Protein AF-A0A954HSK3-F1 (afdb_monomer_lite)

Sequence (454 aa):
AWTMLQGIAAGNVPTPLAADEATGIIIGEAFAAETVNTDMAKQLLSSAVANLPEDPQQYATSMRLLTALAQEPTLYFLHLSKPAAPAAAAGQPQPGQPGQPGSYSGAGMSSPGYDPTAAGVNEEAMTSTGEDLAAAYSGGQPGAAAAAAPTMGNMSLPTVRLPQAAMLPVAGVLWSSETAGMLTERLKAAKTLEETTESLALAANTPTQPSRKAIQELFSRLFDKGANGLVSSGVLSAAGDPGMLPILKSLPRRRPAKAPAGGGPPEMTPADTWAMATGEYVLALRDRLRKLAEDTSIPNEPEHRLRLHPDAPQPERSIALIGPDDAARELGEATPVATSVYYTRLVVAPEREIQMKDIVDYYEKRTKGFRREDRARGILWYDGVKKNSDGTLETMDVVIQQAGAAGAAGFAGGGESGGGGQPGAFRFQIEILVVVTKDPAGESETAAVERSRN

Secondary structure (DSSP, 8-state):
-HHHHHHHHTT-S--SS-HHHHHHHHHHHHHSSSS--HHHHHHHHHHHHHHTTT-HHHHHHHHHHHHHHHHHHHHHHHH--PPP-------------------------------------------------S--------S----PPP-----PPP-----GGGHHHHHHHHTSHHHHHHHHHHHHH-SSSGGGHHHHHHHTT--SHHHHHHHHHHHHHHGGG-SHHHHHH-HHHH---TTHHHHHHHS---PPPPPPTT-PPPPPPHHHHHHHHHHHHHHHHHHHHHHHTT-TTSPPPS--SSPPPTTPPPPSEEEEEEE--TGGGGGGGGPPPPEEEEEEEEEE--SSHHHHHHHHHHHHHHH--EEEEETTTTEEEEEEEEE-TTSEEEEEEEEEEETT-SS------S---------PPP-EEEEEEEEEEE-TTTHHHHHHHHHTT-

Structure (mmCIF, N/CA/C/O backbone):
data_AF-A0A954HSK3-F1
#
_entry.id   AF-A0A954HSK3-F1
#
loop_
_atom_site.group_PDB
_atom_site.id
_atom_site.type_symbol
_atom_site.label_atom_id
_atom_site.label_alt_id
_atom_site.label_comp_id
_atom_site.label_asym_id
_atom_site.label_entity_id
_atom_site.label_seq_id
_atom_site.pdbx_PDB_ins_code
_atom_site.Cartn_x
_atom_site.Cartn_y
_atom_site.Cartn_z
_atom_site.occupancy
_atom_site.B_iso_or_equiv
_atom_site.auth_seq_id
_atom_site.auth_comp_id
_atom_site.auth_asym_id
_atom_site.auth_atom_id
_atom_site.pdbx_PDB_model_num
ATOM 1 N N . ALA A 1 1 ? -11.847 -7.992 35.054 1.00 48.91 1 ALA A N 1
ATOM 2 C CA . ALA A 1 1 ? -10.904 -8.645 34.123 1.00 48.91 1 ALA A CA 1
ATOM 3 C C . ALA A 1 1 ? -10.505 -7.694 32.998 1.00 48.91 1 ALA A C 1
ATOM 5 O O . ALA A 1 1 ? -9.344 -7.330 32.936 1.00 48.91 1 ALA A O 1
ATOM 6 N N . TRP A 1 2 ? -11.445 -7.201 32.185 1.00 49.31 2 TRP A N 1
ATOM 7 C CA . TRP A 1 2 ? -11.125 -6.326 31.049 1.00 49.31 2 TRP A CA 1
ATOM 8 C C . TRP A 1 2 ? -10.405 -5.016 31.401 1.00 49.31 2 TRP A C 1
ATOM 10 O O . TRP A 1 2 ? -9.309 -4.772 30.920 1.00 49.31 2 TRP A O 1
ATOM 20 N N . THR A 1 3 ? -10.946 -4.226 32.328 1.00 57.75 3 THR A N 1
ATOM 21 C CA . THR A 1 3 ? -10.290 -3.002 32.832 1.00 57.75 3 THR A CA 1
ATOM 22 C C . THR A 1 3 ? -8.900 -3.278 33.413 1.00 57.75 3 THR A C 1
ATOM 24 O O . THR A 1 3 ? -8.025 -2.423 33.369 1.00 57.75 3 THR A O 1
ATOM 27 N N . MET A 1 4 ? -8.681 -4.489 33.937 1.00 61.38 4 MET A N 1
ATOM 28 C CA . MET A 1 4 ? -7.376 -4.918 34.433 1.00 61.38 4 MET A CA 1
ATOM 29 C C . MET A 1 4 ? -6.425 -5.217 33.273 1.00 61.38 4 MET A C 1
ATOM 31 O O . MET A 1 4 ? -5.302 -4.750 33.312 1.00 61.38 4 MET A O 1
ATOM 35 N N . LEU A 1 5 ? -6.875 -5.908 32.222 1.00 59.84 5 LEU A N 1
ATOM 36 C CA . LEU A 1 5 ? -6.098 -6.142 30.999 1.00 59.84 5 LEU A CA 1
ATOM 37 C C . LEU A 1 5 ? -5.762 -4.835 30.267 1.00 59.84 5 LEU A C 1
ATOM 39 O O . LEU A 1 5 ? -4.615 -4.635 29.890 1.00 59.84 5 LEU A O 1
ATOM 43 N N . GLN A 1 6 ? -6.715 -3.907 30.150 1.00 60.88 6 GLN A N 1
ATOM 44 C CA . GLN A 1 6 ? -6.458 -2.557 29.637 1.00 60.88 6 GLN A CA 1
ATOM 45 C C . GLN A 1 6 ? -5.477 -1.798 30.527 1.00 60.88 6 GLN A C 1
ATOM 47 O O . GLN A 1 6 ? -4.558 -1.167 30.025 1.00 60.88 6 GLN A O 1
ATOM 52 N N . GLY A 1 7 ? -5.638 -1.890 31.848 1.00 65.00 7 GLY A N 1
ATOM 53 C CA . GLY A 1 7 ? -4.696 -1.313 32.794 1.00 65.00 7 GLY A CA 1
ATOM 54 C C . GLY A 1 7 ? -3.297 -1.918 32.670 1.00 65.00 7 GLY A C 1
ATOM 55 O O . GLY A 1 7 ? -2.324 -1.188 32.769 1.00 65.00 7 GLY A O 1
ATOM 56 N N . ILE A 1 8 ? -3.179 -3.217 32.392 1.00 64.50 8 ILE A N 1
ATOM 57 C CA . ILE A 1 8 ? -1.903 -3.900 32.152 1.00 64.50 8 ILE A CA 1
ATOM 58 C C . ILE A 1 8 ? -1.285 -3.434 30.822 1.00 64.50 8 ILE A C 1
ATOM 60 O O . ILE A 1 8 ? -0.123 -3.042 30.808 1.00 64.50 8 ILE A O 1
ATOM 64 N N . ALA A 1 9 ? -2.049 -3.428 29.723 1.00 59.00 9 ALA A N 1
ATOM 65 C CA . ALA A 1 9 ? -1.585 -2.980 28.404 1.00 59.00 9 ALA A CA 1
ATOM 66 C C . ALA A 1 9 ? -1.167 -1.499 28.410 1.00 59.00 9 ALA A C 1
ATOM 68 O O . ALA A 1 9 ? -0.182 -1.115 27.790 1.00 59.00 9 ALA A O 1
ATOM 69 N N . ALA A 1 10 ? -1.882 -0.679 29.179 1.00 61.66 10 ALA A N 1
ATOM 70 C CA . ALA A 1 10 ? -1.557 0.718 29.426 1.00 61.66 10 ALA A CA 1
ATOM 71 C C . ALA A 1 10 ? -0.405 0.900 30.442 1.00 61.66 10 ALA A C 1
ATOM 73 O O . ALA A 1 10 ? -0.005 2.024 30.720 1.00 61.66 10 ALA A O 1
ATOM 74 N N . GLY A 1 11 ? 0.126 -0.161 31.058 1.00 63.81 11 GLY A N 1
ATOM 75 C CA . GLY A 1 11 ? 1.157 -0.054 32.102 1.00 63.81 11 GLY A CA 1
ATOM 76 C C . GLY A 1 11 ? 0.675 0.567 33.425 1.00 63.81 11 GLY A C 1
ATOM 77 O O . GLY A 1 11 ? 1.475 0.834 34.317 1.00 63.81 11 GLY A O 1
ATOM 78 N N . ASN A 1 12 ? -0.633 0.772 33.581 1.00 69.25 12 ASN A N 1
ATOM 79 C CA . ASN A 1 12 ? -1.284 1.304 34.780 1.00 69.25 12 ASN A CA 1
ATOM 80 C C . ASN A 1 12 ? -1.502 0.243 35.875 1.00 69.25 12 ASN A C 1
ATOM 82 O O . ASN A 1 12 ? -1.791 0.586 37.021 1.00 69.25 12 ASN A O 1
ATOM 86 N N . VAL A 1 13 ? -1.408 -1.047 35.538 1.00 73.06 13 VAL A N 1
ATOM 87 C CA . VAL A 1 13 ? -1.556 -2.165 36.479 1.00 73.06 13 VAL A CA 1
ATOM 88 C C . VAL A 1 13 ? -0.220 -2.899 36.596 1.00 73.06 13 VAL A C 1
ATOM 90 O O . VAL A 1 13 ? 0.275 -3.397 35.584 1.00 73.06 13 VAL A O 1
ATOM 93 N N . PRO A 1 14 ? 0.352 -3.020 37.810 1.00 74.25 14 PRO A N 1
ATOM 94 C CA . PRO A 1 14 ? 1.573 -3.780 38.030 1.00 74.25 14 PRO A CA 1
ATOM 95 C C . PRO A 1 14 ? 1.385 -5.238 37.613 1.00 74.25 14 PRO A C 1
ATOM 97 O O . PRO A 1 14 ? 0.498 -5.935 38.108 1.00 74.25 14 PRO A O 1
ATOM 100 N N . THR A 1 15 ? 2.239 -5.697 36.711 1.00 76.06 15 THR A N 1
ATOM 101 C CA . THR A 1 15 ? 2.257 -7.061 36.188 1.00 76.06 15 THR A CA 1
ATOM 102 C C . THR A 1 15 ? 3.711 -7.517 36.057 1.00 76.06 15 THR A C 1
ATOM 104 O O . THR A 1 15 ? 4.589 -6.676 35.854 1.00 76.06 15 THR A O 1
ATOM 107 N N . PRO A 1 16 ? 4.006 -8.821 36.194 1.00 78.06 16 PRO A N 1
ATOM 108 C CA . PRO A 1 16 ? 5.326 -9.344 35.855 1.00 78.06 16 PRO A CA 1
ATOM 109 C C . PRO A 1 16 ? 5.591 -9.366 34.340 1.00 78.06 16 PRO A C 1
ATOM 111 O O . PRO A 1 16 ? 6.738 -9.536 33.946 1.00 78.06 16 PRO A O 1
ATOM 114 N N . LEU A 1 17 ? 4.552 -9.225 33.508 1.00 72.75 17 LEU A N 1
ATOM 115 C CA . LEU A 1 17 ? 4.675 -9.189 32.049 1.00 72.75 17 LEU A CA 1
ATOM 116 C C . LEU A 1 17 ? 5.077 -7.796 31.572 1.00 72.75 17 LEU A C 1
ATOM 118 O O . LEU A 1 17 ? 4.593 -6.794 32.105 1.00 72.75 17 LEU A O 1
ATOM 122 N N . ALA A 1 18 ? 5.895 -7.727 30.527 1.00 74.50 18 ALA A N 1
ATOM 123 C CA . ALA A 1 18 ? 6.118 -6.461 29.847 1.00 74.50 18 ALA A CA 1
ATOM 124 C C . ALA A 1 18 ? 4.819 -5.995 29.146 1.00 74.50 18 ALA A C 1
ATOM 126 O O . ALA A 1 18 ? 3.943 -6.798 28.807 1.00 74.50 18 ALA A O 1
ATOM 127 N N . ALA A 1 19 ? 4.635 -4.680 28.988 1.00 66.56 19 ALA A N 1
ATOM 128 C CA . ALA A 1 19 ? 3.380 -4.116 28.470 1.00 66.56 19 ALA A CA 1
ATOM 129 C C . ALA A 1 19 ? 3.072 -4.581 27.032 1.00 66.56 19 ALA A C 1
ATOM 131 O O . ALA A 1 19 ? 1.915 -4.802 26.673 1.00 66.56 19 ALA A O 1
ATOM 132 N N . ASP A 1 20 ? 4.109 -4.772 26.221 1.00 67.38 20 ASP A N 1
ATOM 133 C CA . ASP A 1 20 ? 4.052 -5.331 24.872 1.00 67.38 20 ASP A CA 1
ATOM 134 C C . ASP A 1 20 ? 3.640 -6.809 24.868 1.00 67.38 20 ASP A C 1
ATOM 136 O O . ASP A 1 20 ? 2.737 -7.178 24.116 1.00 67.38 20 ASP A O 1
ATOM 140 N N . GLU A 1 21 ? 4.213 -7.631 25.750 1.00 75.31 21 GLU A N 1
ATOM 141 C CA . GLU A 1 21 ? 3.826 -9.039 25.920 1.00 75.31 21 GLU A CA 1
ATOM 142 C C . GLU A 1 21 ? 2.355 -9.165 26.328 1.00 75.31 21 GLU A C 1
ATOM 144 O O . GLU A 1 21 ? 1.594 -9.937 25.739 1.00 75.31 21 GLU A O 1
ATOM 149 N N . ALA A 1 22 ? 1.922 -8.365 27.303 1.00 71.94 22 ALA A N 1
ATOM 150 C CA . ALA A 1 22 ? 0.540 -8.379 27.755 1.00 71.94 22 ALA A CA 1
ATOM 151 C C . ALA A 1 22 ? -0.435 -7.909 26.666 1.00 71.94 22 ALA A C 1
ATOM 153 O O . ALA A 1 22 ? -1.491 -8.516 26.482 1.00 71.94 22 ALA A O 1
ATOM 154 N N . THR A 1 23 ? -0.072 -6.866 25.914 1.00 71.00 23 THR A N 1
ATOM 155 C CA . THR A 1 23 ? -0.865 -6.391 24.772 1.00 71.00 23 THR A CA 1
ATOM 156 C C . THR A 1 23 ? -0.974 -7.475 23.700 1.00 71.00 23 THR A C 1
ATOM 158 O O . THR A 1 23 ? -2.066 -7.722 23.189 1.00 71.00 23 THR A O 1
ATOM 161 N N . GLY A 1 24 ? 0.128 -8.170 23.401 1.00 73.50 24 GLY A N 1
ATOM 162 C CA . GLY A 1 24 ? 0.155 -9.292 22.465 1.00 73.50 24 GLY A CA 1
ATOM 163 C C . GLY A 1 24 ? -0.776 -10.432 22.880 1.00 73.50 24 GLY A C 1
ATOM 164 O O . GLY A 1 24 ? -1.538 -10.920 22.048 1.00 73.50 24 GLY A O 1
ATOM 165 N N . ILE A 1 25 ? -0.787 -10.803 24.165 1.00 76.81 25 ILE A N 1
ATOM 166 C CA . ILE A 1 25 ? -1.699 -11.828 24.701 1.00 76.81 25 ILE A CA 1
ATOM 167 C C . ILE A 1 25 ? -3.157 -11.389 24.548 1.00 76.81 25 ILE A C 1
ATOM 169 O O . ILE A 1 25 ? -3.971 -12.146 24.034 1.00 76.81 25 ILE A O 1
ATOM 173 N N . ILE A 1 26 ? -3.496 -10.162 24.952 1.00 74.50 26 ILE A N 1
ATOM 174 C CA . ILE A 1 26 ? -4.877 -9.655 24.900 1.00 74.50 26 ILE A CA 1
ATOM 175 C C . ILE A 1 26 ? -5.402 -9.616 23.464 1.00 74.50 26 ILE A C 1
ATOM 177 O O . ILE A 1 26 ? -6.538 -10.007 23.193 1.00 74.50 26 ILE A O 1
ATOM 181 N N . ILE A 1 27 ? -4.572 -9.138 22.541 1.00 73.81 27 ILE A N 1
ATOM 182 C CA . ILE A 1 27 ? -4.904 -9.078 21.122 1.00 73.81 27 ILE A CA 1
ATOM 183 C C . ILE A 1 27 ? -4.999 -10.494 20.534 1.00 73.81 27 ILE A C 1
ATOM 185 O O . ILE A 1 27 ? -5.932 -10.778 19.786 1.00 73.81 27 ILE A O 1
ATOM 189 N N . GLY A 1 28 ? -4.102 -11.405 20.919 1.00 73.56 28 GLY A N 1
ATOM 190 C CA . GLY A 1 28 ? -4.187 -12.822 20.571 1.00 73.56 28 GLY A CA 1
ATOM 191 C C . GLY A 1 28 ? -5.500 -13.456 21.035 1.00 73.56 28 GLY A C 1
ATOM 192 O O . GLY A 1 28 ? -6.196 -14.070 20.240 1.00 73.56 28 GLY A O 1
ATOM 193 N N . GLU A 1 29 ? -5.917 -13.231 22.276 1.00 75.19 29 GLU A N 1
ATOM 194 C CA . GLU A 1 29 ? -7.202 -13.725 22.790 1.00 75.19 29 GLU A CA 1
ATOM 195 C C . GLU A 1 29 ? -8.408 -13.094 22.069 1.00 75.19 29 GLU A C 1
ATOM 197 O O . GLU A 1 29 ? -9.430 -13.747 21.863 1.00 75.19 29 GLU A O 1
ATOM 202 N N . ALA A 1 30 ? -8.310 -11.827 21.650 1.00 78.94 30 ALA A N 1
ATOM 203 C CA . ALA A 1 30 ? -9.388 -11.152 20.927 1.00 78.94 30 ALA A CA 1
ATOM 204 C C . ALA A 1 30 ? -9.555 -11.661 19.490 1.00 78.94 30 ALA A C 1
ATOM 206 O O . ALA A 1 30 ? -10.690 -11.793 19.026 1.00 78.94 30 ALA A O 1
ATOM 207 N N . PHE A 1 31 ? -8.446 -11.939 18.795 1.00 78.12 31 PHE A N 1
ATOM 208 C CA . PHE A 1 31 ? -8.431 -12.158 17.345 1.00 78.12 31 PHE A CA 1
ATOM 209 C C . PHE A 1 31 ? -7.959 -13.553 16.892 1.00 78.12 31 PHE A C 1
ATOM 211 O O . PHE A 1 31 ? -8.222 -13.915 15.748 1.00 78.12 31 PHE A O 1
ATOM 218 N N . ALA A 1 32 ? -7.274 -14.337 17.730 1.00 65.88 32 ALA A N 1
ATOM 219 C CA . ALA A 1 32 ? -6.638 -15.605 17.341 1.00 65.88 32 ALA A CA 1
ATOM 220 C C . ALA A 1 32 ? -7.375 -16.876 17.811 1.00 65.88 32 ALA A C 1
ATOM 222 O O . ALA A 1 32 ? -6.958 -17.979 17.456 1.00 65.88 32 ALA A O 1
ATOM 223 N N . ALA A 1 33 ? -8.467 -16.755 18.573 1.00 64.94 33 ALA A N 1
ATOM 224 C CA . ALA A 1 33 ? -9.356 -17.885 18.850 1.00 64.94 33 ALA A CA 1
ATOM 225 C C . ALA A 1 33 ? -10.112 -18.323 17.573 1.00 64.94 33 ALA A C 1
ATOM 227 O O . ALA A 1 33 ? -10.303 -17.520 16.660 1.00 64.94 33 ALA A O 1
ATOM 228 N N . GLU A 1 34 ? -10.590 -19.578 17.510 1.00 64.38 34 GLU A N 1
ATOM 229 C CA . GLU A 1 34 ? -11.411 -20.082 16.380 1.00 64.38 34 GLU A CA 1
ATOM 230 C C . GLU A 1 34 ? -12.633 -19.192 16.094 1.00 64.38 34 GLU A C 1
ATOM 232 O O . GLU A 1 34 ? -13.111 -19.113 14.964 1.00 64.38 34 GLU A O 1
ATOM 237 N N . THR A 1 35 ? -13.103 -18.478 17.118 1.00 74.06 35 THR A N 1
ATOM 238 C CA . THR A 1 35 ? -14.101 -17.418 17.016 1.00 74.06 35 THR A CA 1
ATOM 239 C C . THR A 1 35 ? -13.526 -16.122 17.576 1.00 74.06 35 THR A C 1
ATOM 241 O O . THR A 1 35 ? -13.198 -16.058 18.761 1.00 74.06 35 THR A O 1
ATOM 244 N N . VAL A 1 36 ? -13.456 -15.076 16.752 1.00 82.25 36 VAL A N 1
ATOM 245 C CA . VAL A 1 36 ? -13.091 -13.725 17.202 1.00 82.25 36 VAL A CA 1
ATOM 246 C C . VAL A 1 36 ? -14.082 -13.262 18.267 1.00 82.25 36 VAL A C 1
ATOM 248 O O . VAL A 1 36 ? -15.294 -13.282 18.048 1.00 82.25 36 VAL A O 1
ATOM 251 N N . ASN A 1 37 ? -13.577 -12.804 19.412 1.00 85.69 37 ASN A N 1
ATOM 252 C CA . ASN A 1 37 ? -14.413 -12.162 20.419 1.00 85.69 37 ASN A CA 1
ATOM 253 C C . ASN A 1 37 ? -14.689 -10.721 19.975 1.00 85.69 37 ASN A C 1
ATOM 255 O O . ASN A 1 37 ? -13.949 -9.797 20.317 1.00 85.69 37 ASN A O 1
ATOM 259 N N . THR A 1 38 ? -15.735 -10.540 19.165 1.00 82.94 38 THR A N 1
ATOM 260 C CA . THR A 1 38 ? -16.048 -9.263 18.512 1.00 82.94 38 THR A CA 1
ATOM 261 C C . THR A 1 38 ? -16.217 -8.114 19.501 1.00 82.94 38 THR A C 1
ATOM 263 O O . THR A 1 38 ? -15.702 -7.029 19.245 1.00 82.94 38 THR A O 1
ATOM 266 N N . ASP A 1 39 ? -16.874 -8.336 20.640 1.00 82.75 39 ASP A N 1
ATOM 267 C CA . ASP A 1 39 ? -17.079 -7.288 21.644 1.00 82.75 39 ASP A CA 1
ATOM 268 C C . ASP A 1 39 ? -15.750 -6.835 22.261 1.00 82.75 39 ASP A C 1
ATOM 270 O O . ASP A 1 39 ? -15.487 -5.635 22.372 1.00 82.75 39 ASP A O 1
ATOM 274 N N . MET A 1 40 ? -14.874 -7.785 22.603 1.00 82.50 40 MET A N 1
ATOM 275 C CA . MET A 1 40 ? -13.546 -7.484 23.141 1.00 82.50 40 MET A CA 1
ATOM 276 C C . MET A 1 40 ? -12.659 -6.788 22.102 1.00 82.50 40 MET A C 1
ATOM 278 O O . MET A 1 40 ? -12.014 -5.784 22.404 1.00 82.50 40 MET A O 1
ATOM 282 N N . ALA A 1 41 ? -12.671 -7.277 20.862 1.00 84.69 41 ALA A N 1
ATOM 283 C CA . ALA A 1 41 ? -11.929 -6.697 19.751 1.00 84.69 41 ALA A CA 1
ATOM 284 C C . ALA A 1 41 ? -12.368 -5.250 19.456 1.00 84.69 41 ALA A C 1
ATOM 286 O O . ALA A 1 41 ? -11.526 -4.364 19.297 1.00 84.69 41 ALA A O 1
ATOM 287 N N . LYS A 1 42 ? -13.679 -4.978 19.458 1.00 84.94 42 LYS A N 1
ATOM 288 C CA . LYS A 1 42 ? -14.226 -3.624 19.290 1.00 84.94 42 LYS A CA 1
ATOM 289 C C . LYS A 1 42 ? -13.811 -2.689 20.420 1.00 84.94 42 LYS A C 1
ATOM 291 O O . LYS A 1 42 ? -13.373 -1.577 20.143 1.00 84.94 42 LYS A O 1
ATOM 296 N N . GLN A 1 43 ? -13.885 -3.141 21.673 1.00 82.88 43 GLN A N 1
ATOM 297 C CA . GLN A 1 43 ? -13.467 -2.337 22.828 1.00 82.88 43 GLN A CA 1
ATOM 298 C C . GLN A 1 43 ? -11.963 -2.020 22.815 1.00 82.88 43 GLN A C 1
ATOM 300 O O . GLN A 1 43 ? -11.563 -0.918 23.202 1.00 82.88 43 GLN A O 1
ATOM 305 N N . LEU A 1 44 ? -11.123 -2.956 22.355 1.00 82.50 44 LEU A N 1
ATOM 306 C CA . LEU A 1 44 ? -9.695 -2.707 22.125 1.00 82.50 44 LEU A CA 1
ATOM 307 C C . LEU A 1 44 ? -9.478 -1.620 21.090 1.00 82.50 44 LEU A C 1
ATOM 309 O O . LEU A 1 44 ? -8.754 -0.664 21.353 1.00 82.50 44 LEU A O 1
ATOM 313 N N . LEU A 1 45 ? -10.121 -1.764 19.933 1.00 85.38 45 LEU A N 1
ATOM 314 C CA . LEU A 1 45 ? -10.012 -0.815 18.834 1.00 85.38 45 LEU A CA 1
ATOM 315 C C . LEU A 1 45 ? -10.456 0.577 19.266 1.00 85.38 45 LEU A C 1
ATOM 317 O O . LEU A 1 45 ? -9.719 1.541 19.067 1.00 85.38 45 LEU A O 1
ATOM 321 N N . SER A 1 46 ? -11.623 0.684 19.902 1.00 85.25 46 SER A N 1
ATOM 322 C CA . SER A 1 46 ? -12.144 1.970 20.351 1.00 85.25 46 SER A CA 1
ATOM 323 C C . SER A 1 46 ? -11.224 2.620 21.376 1.00 85.25 46 SER A C 1
ATOM 325 O O . SER A 1 46 ? -10.926 3.803 21.255 1.00 85.25 46 SER A O 1
ATOM 327 N N . SER A 1 47 ? -10.718 1.854 22.349 1.00 83.38 47 SER A N 1
ATOM 328 C CA . SER A 1 47 ? -9.806 2.383 23.366 1.00 83.38 47 SER A CA 1
ATOM 329 C C . SER A 1 47 ? -8.464 2.806 22.770 1.00 83.38 47 SER A C 1
ATOM 331 O O . SER A 1 47 ? -7.975 3.883 23.096 1.00 83.38 47 SER A O 1
ATOM 333 N N . ALA A 1 48 ? -7.871 1.986 21.898 1.00 84.31 48 ALA A N 1
ATOM 334 C CA . ALA A 1 48 ? -6.574 2.278 21.298 1.00 84.31 48 ALA A CA 1
ATOM 335 C C . ALA A 1 48 ? -6.646 3.508 20.384 1.00 84.31 48 ALA A C 1
ATOM 337 O O . ALA A 1 48 ? -5.798 4.391 20.476 1.00 84.31 48 ALA A O 1
ATOM 338 N N . VAL A 1 49 ? -7.682 3.609 19.543 1.00 84.88 49 VAL A N 1
ATOM 339 C CA . VAL A 1 49 ? -7.844 4.737 18.615 1.00 84.88 49 VAL A CA 1
ATOM 340 C C . VAL A 1 49 ? -8.224 6.026 19.350 1.00 84.88 49 VAL A C 1
ATOM 342 O O . VAL A 1 49 ? -7.677 7.082 19.026 1.00 84.88 49 VAL A O 1
ATOM 345 N N . ALA A 1 50 ? -9.125 5.961 20.339 1.00 84.38 50 ALA A N 1
ATOM 346 C CA . ALA A 1 50 ? -9.588 7.144 21.067 1.00 84.38 50 ALA A CA 1
ATOM 347 C C . ALA A 1 50 ? -8.504 7.760 21.961 1.00 84.38 50 ALA A C 1
ATOM 349 O O . ALA A 1 50 ? -8.430 8.984 22.046 1.00 84.38 50 ALA A O 1
ATOM 350 N N . ASN A 1 51 ? -7.649 6.935 22.576 1.00 83.38 51 ASN A N 1
ATOM 351 C CA . ASN A 1 51 ? -6.646 7.399 23.539 1.00 83.38 51 ASN A CA 1
ATOM 352 C C . ASN A 1 51 ? -5.268 7.680 22.911 1.00 83.38 51 ASN A C 1
ATOM 354 O O . ASN A 1 51 ? -4.423 8.316 23.539 1.00 83.38 51 ASN A O 1
ATOM 358 N N . LEU A 1 52 ? -5.042 7.288 21.649 1.00 83.12 52 LEU A N 1
ATOM 359 C CA . LEU A 1 52 ? -3.822 7.613 20.899 1.00 83.12 52 LEU A CA 1
ATOM 360 C C . LEU A 1 52 ? -3.421 9.109 20.914 1.00 83.12 52 LEU A C 1
ATOM 362 O O . LEU A 1 52 ? -2.223 9.379 20.914 1.00 83.12 52 LEU A O 1
ATOM 366 N N . PRO A 1 53 ? -4.338 10.103 20.894 1.00 83.88 53 PRO A N 1
ATOM 367 C CA . PRO A 1 53 ? -3.962 11.512 21.004 1.00 83.88 53 PRO A CA 1
ATOM 368 C C . PRO A 1 53 ? -3.433 11.908 22.388 1.00 83.88 53 PRO A C 1
ATOM 370 O O . PRO A 1 53 ? -2.665 12.863 22.473 1.00 83.88 53 PRO A O 1
ATOM 373 N N . GLU A 1 54 ? -3.883 11.234 23.449 1.00 85.44 54 GLU A N 1
ATOM 374 C CA . GLU A 1 54 ? -3.549 11.578 24.836 1.00 85.44 54 GLU A CA 1
ATOM 375 C C . GLU A 1 54 ? -2.167 11.046 25.219 1.00 85.44 54 GLU A C 1
ATOM 377 O O . GLU A 1 54 ? -1.378 11.773 25.820 1.00 85.44 54 GLU A O 1
ATOM 382 N N . ASP A 1 55 ? -1.852 9.815 24.803 1.00 82.12 55 ASP A N 1
ATOM 383 C CA . ASP A 1 55 ? -0.539 9.198 25.007 1.00 82.12 55 ASP A CA 1
ATOM 384 C C . ASP A 1 55 ? -0.111 8.359 23.783 1.00 82.12 55 ASP A C 1
ATOM 386 O O . ASP A 1 55 ? -0.275 7.134 23.744 1.00 82.12 55 ASP A O 1
ATOM 390 N N . PRO A 1 56 ? 0.453 8.998 22.739 1.00 82.94 56 PRO A N 1
ATOM 391 C CA . PRO A 1 56 ? 0.841 8.300 21.518 1.00 82.94 56 PRO A CA 1
ATOM 392 C C . PRO A 1 56 ? 1.826 7.152 21.751 1.00 82.94 56 PRO A C 1
ATOM 394 O O . PRO A 1 56 ? 1.787 6.164 21.022 1.00 82.94 56 PRO A O 1
ATOM 397 N N . GLN A 1 57 ? 2.712 7.268 22.747 1.00 81.25 57 GLN A N 1
ATOM 398 C CA . GLN A 1 57 ? 3.737 6.258 23.017 1.00 81.25 57 GLN A CA 1
ATOM 399 C C . GLN A 1 57 ? 3.130 5.011 23.658 1.00 81.25 57 GLN A C 1
ATOM 401 O O . GLN A 1 57 ? 3.442 3.900 23.233 1.00 81.25 57 GLN A O 1
ATOM 406 N N . GLN A 1 58 ? 2.227 5.194 24.621 1.00 79.25 58 GLN A N 1
ATOM 407 C CA . GLN A 1 58 ? 1.526 4.101 25.291 1.00 79.25 58 GLN A CA 1
ATOM 408 C C . GLN A 1 58 ? 0.685 3.268 24.313 1.00 79.25 58 GLN A C 1
ATOM 410 O O . GLN A 1 58 ? 0.696 2.038 24.373 1.00 79.25 58 GLN A O 1
ATOM 415 N N . TYR A 1 59 ? -0.012 3.916 23.374 1.00 82.06 59 TYR A N 1
ATOM 416 C CA . TYR A 1 59 ? -0.912 3.221 22.444 1.00 82.06 59 TYR A CA 1
ATOM 417 C C . TYR A 1 59 ? -0.263 2.809 21.115 1.00 82.06 59 TYR A C 1
ATOM 419 O O . TYR A 1 59 ? -0.862 2.022 20.377 1.00 82.06 59 TYR A O 1
ATOM 427 N N . ALA A 1 60 ? 0.964 3.255 20.813 1.00 83.81 60 ALA A N 1
ATOM 428 C CA . ALA A 1 60 ? 1.669 2.884 19.581 1.00 83.81 60 ALA A CA 1
ATOM 429 C C . ALA A 1 60 ? 1.818 1.364 19.427 1.00 83.81 60 ALA A C 1
ATOM 431 O O . ALA A 1 60 ? 1.524 0.822 18.365 1.00 83.81 60 ALA A O 1
ATOM 432 N N . THR A 1 61 ? 2.203 0.649 20.489 1.00 82.50 61 THR A N 1
ATOM 433 C CA . THR A 1 61 ? 2.362 -0.816 20.447 1.00 82.50 61 THR A CA 1
ATOM 434 C C . THR A 1 61 ? 1.050 -1.524 20.107 1.00 82.50 61 THR A C 1
ATOM 436 O O . THR A 1 61 ? 1.026 -2.397 19.238 1.00 82.50 61 THR A O 1
ATOM 439 N N . SER A 1 62 ? -0.057 -1.105 20.730 1.00 84.25 62 SER A N 1
ATOM 440 C CA . SER A 1 62 ? -1.391 -1.644 20.435 1.00 84.25 62 SER A CA 1
ATOM 441 C C . SER A 1 62 ? -1.785 -1.385 18.981 1.00 84.25 62 SER A C 1
ATOM 443 O O . SER A 1 62 ? -2.236 -2.295 18.289 1.00 84.25 62 SER A O 1
ATOM 445 N N . MET A 1 63 ? -1.562 -0.167 18.483 1.00 88.88 63 MET A N 1
ATOM 446 C CA . MET A 1 63 ? -1.877 0.190 17.099 1.00 88.88 63 MET A CA 1
ATOM 447 C C . MET A 1 63 ? -1.028 -0.573 16.078 1.00 88.88 63 MET A C 1
ATOM 449 O O . MET A 1 63 ? -1.554 -0.984 15.044 1.00 88.88 63 MET A O 1
ATOM 453 N N . ARG A 1 64 ? 0.254 -0.830 16.361 1.00 89.50 64 ARG A N 1
ATOM 454 C CA . ARG A 1 64 ? 1.120 -1.647 15.492 1.00 89.50 64 ARG A CA 1
ATOM 455 C C . ARG A 1 64 ? 0.682 -3.103 15.450 1.00 89.50 64 ARG A C 1
ATOM 457 O O . ARG A 1 64 ? 0.664 -3.688 14.373 1.00 89.50 64 ARG A O 1
ATOM 464 N N . LEU A 1 65 ? 0.282 -3.675 16.587 1.00 87.50 65 LEU A N 1
ATOM 465 C CA . LEU A 1 65 ? -0.287 -5.026 16.639 1.00 87.50 65 LEU A CA 1
ATOM 466 C C . LEU A 1 65 ? -1.601 -5.114 15.852 1.00 87.50 65 LEU A C 1
ATOM 468 O O . LEU A 1 65 ? -1.772 -6.029 15.051 1.00 87.50 65 LEU A O 1
ATOM 472 N N . LEU A 1 66 ? -2.496 -4.136 16.013 1.00 91.00 66 LEU A N 1
ATOM 473 C CA . LEU A 1 66 ? -3.731 -4.046 15.226 1.00 91.00 66 LEU A CA 1
ATOM 474 C C . LEU A 1 66 ? -3.447 -3.859 13.730 1.00 91.00 66 LEU A C 1
ATOM 476 O O . LEU A 1 66 ? -4.142 -4.431 12.896 1.00 91.00 66 LEU A O 1
ATOM 480 N N . THR A 1 67 ? -2.407 -3.101 13.380 1.00 93.31 67 THR A N 1
ATOM 481 C CA . THR A 1 67 ? -1.968 -2.920 11.990 1.00 93.31 67 THR A CA 1
ATOM 482 C C . THR A 1 67 ? -1.442 -4.227 11.400 1.00 93.31 67 THR A C 1
ATOM 484 O O . THR A 1 67 ? -1.836 -4.589 10.294 1.00 93.31 67 THR A O 1
ATOM 487 N N . ALA A 1 68 ? -0.608 -4.964 12.141 1.00 90.69 68 ALA A N 1
ATOM 488 C CA . ALA A 1 68 ? -0.132 -6.286 11.736 1.00 90.69 68 ALA A CA 1
ATOM 489 C C . ALA A 1 68 ? -1.297 -7.270 11.546 1.00 90.69 68 ALA A C 1
ATOM 491 O O . ALA A 1 68 ? -1.358 -7.976 10.542 1.00 90.69 68 ALA A O 1
ATOM 492 N N . LEU A 1 69 ? -2.275 -7.254 12.456 1.00 90.94 69 LEU A N 1
ATOM 493 C CA . LEU A 1 69 ? -3.498 -8.044 12.322 1.00 90.94 69 LEU A CA 1
ATOM 494 C C . LEU A 1 69 ? -4.337 -7.660 11.106 1.00 90.94 69 LEU A C 1
ATOM 496 O O . LEU A 1 69 ? -4.882 -8.546 10.467 1.00 90.94 69 LEU A O 1
ATOM 500 N N . ALA A 1 70 ? -4.465 -6.372 10.788 1.00 93.06 70 ALA A N 1
ATOM 501 C CA . ALA A 1 70 ? -5.229 -5.906 9.630 1.00 93.06 70 ALA A CA 1
ATOM 502 C C . ALA A 1 70 ? -4.535 -6.247 8.298 1.00 93.06 70 ALA A C 1
ATOM 504 O O . ALA A 1 70 ? -5.194 -6.435 7.269 1.00 93.06 70 ALA A O 1
ATOM 505 N N . GLN A 1 71 ? -3.203 -6.338 8.312 1.00 92.12 71 GLN A N 1
ATOM 506 C CA . GLN A 1 71 ? -2.407 -6.683 7.141 1.00 92.12 71 GLN A CA 1
ATOM 507 C C . GLN A 1 71 ? -2.662 -8.124 6.681 1.00 92.12 71 GLN A C 1
ATOM 509 O O . GLN A 1 71 ? -2.789 -8.354 5.480 1.00 92.12 71 GLN A O 1
ATOM 514 N N . GLU A 1 72 ? -2.794 -9.075 7.609 1.00 90.38 72 GLU A N 1
ATOM 515 C CA . GLU A 1 72 ? -2.979 -10.499 7.296 1.00 90.38 72 GLU A CA 1
ATOM 516 C C . GLU A 1 72 ? -4.241 -10.764 6.438 1.00 90.38 72 GLU A C 1
ATOM 518 O O . GLU A 1 72 ? -4.089 -11.277 5.325 1.00 90.38 72 GLU A O 1
ATOM 523 N N . PRO A 1 73 ? -5.467 -10.340 6.823 1.00 89.38 73 PRO A N 1
ATOM 524 C CA . PRO A 1 73 ? -6.641 -10.452 5.963 1.00 89.38 73 PRO A CA 1
ATOM 525 C C . PRO A 1 73 ? -6.504 -9.655 4.666 1.00 89.38 73 PRO A C 1
ATOM 527 O O . PRO A 1 73 ? -6.967 -10.111 3.624 1.00 89.38 73 PRO A O 1
ATOM 530 N N . THR A 1 74 ? -5.849 -8.488 4.692 1.00 88.12 74 THR A N 1
ATOM 531 C CA . THR A 1 74 ? -5.647 -7.682 3.476 1.00 88.12 74 THR A CA 1
ATOM 532 C C . THR A 1 74 ? -4.869 -8.482 2.438 1.00 88.12 74 THR A C 1
ATOM 534 O O . THR A 1 74 ? -5.301 -8.585 1.294 1.00 88.12 74 THR A O 1
ATOM 537 N N . LEU A 1 75 ? -3.759 -9.103 2.839 1.00 84.94 75 LEU A N 1
ATOM 538 C CA . LEU A 1 75 ? -2.970 -9.968 1.965 1.00 84.94 75 LEU A CA 1
ATOM 539 C C . LEU A 1 75 ? -3.758 -11.222 1.569 1.00 84.94 75 LEU A C 1
ATOM 541 O O . LEU A 1 75 ? -3.829 -11.558 0.391 1.00 84.94 75 LEU A O 1
ATOM 545 N N . TYR A 1 76 ? -4.421 -11.873 2.524 1.00 85.62 76 TYR A N 1
ATOM 546 C CA . TYR A 1 76 ? -5.203 -13.083 2.276 1.00 85.62 76 TYR A CA 1
ATOM 547 C C . TYR A 1 76 ? -6.297 -12.887 1.213 1.00 85.62 76 TYR A C 1
ATOM 549 O O . TYR A 1 76 ? -6.371 -13.656 0.254 1.00 85.62 76 TYR A O 1
ATOM 557 N N . PHE A 1 77 ? -7.108 -11.831 1.324 1.00 81.62 77 PHE A N 1
ATOM 558 C CA . PHE A 1 77 ? -8.188 -11.549 0.371 1.00 81.62 77 PHE A CA 1
ATOM 559 C C . PHE A 1 77 ? -7.694 -10.970 -0.964 1.00 81.62 77 PHE A C 1
ATOM 561 O O . PHE A 1 77 ? -8.442 -10.963 -1.941 1.00 81.62 77 PHE A O 1
ATOM 568 N N . LEU A 1 78 ? -6.432 -10.534 -1.040 1.00 71.25 78 LEU A N 1
ATOM 569 C CA . LEU A 1 78 ? -5.754 -10.279 -2.313 1.00 71.25 78 LEU A CA 1
ATOM 570 C C . LEU A 1 78 ? -5.235 -11.575 -2.951 1.00 71.25 78 LEU A C 1
ATOM 572 O O . LEU A 1 78 ? -5.176 -11.654 -4.170 1.00 71.25 78 LEU A O 1
ATOM 576 N N . HIS A 1 79 ? -4.858 -12.592 -2.168 1.00 68.50 79 HIS A N 1
ATOM 577 C CA . HIS A 1 79 ? -4.366 -13.872 -2.699 1.00 68.50 79 HIS A CA 1
ATOM 578 C C . HIS A 1 79 ? -5.490 -14.793 -3.181 1.00 68.50 79 HIS A C 1
ATOM 580 O O . HIS A 1 79 ? -5.307 -15.532 -4.143 1.00 68.50 79 HIS A O 1
ATOM 586 N N . LEU A 1 80 ? -6.651 -14.768 -2.521 1.00 52.66 80 LEU A N 1
ATOM 587 C CA . LEU A 1 80 ? -7.783 -15.643 -2.849 1.00 52.66 80 LEU A CA 1
ATOM 588 C C . LEU A 1 80 ? -8.526 -15.288 -4.136 1.00 52.66 80 LEU A C 1
ATOM 590 O O . LEU A 1 80 ? -9.462 -15.986 -4.536 1.00 52.66 80 LEU A O 1
ATOM 594 N N . SER A 1 81 ? -8.102 -14.230 -4.809 1.00 50.34 81 SER A N 1
ATOM 595 C CA . SER A 1 81 ? -8.572 -13.887 -6.132 1.00 50.34 81 SER A CA 1
ATOM 596 C C . SER A 1 81 ? -8.313 -15.026 -7.110 1.00 50.34 81 SER A C 1
ATOM 598 O O . SER A 1 81 ? -7.261 -15.105 -7.741 1.00 50.34 81 SER A O 1
ATOM 600 N N . LYS A 1 82 ? -9.291 -15.914 -7.289 1.00 50.56 82 LYS A N 1
ATOM 601 C CA . LYS A 1 82 ? -9.320 -16.751 -8.486 1.00 50.56 82 LYS A CA 1
ATOM 602 C C . LYS A 1 82 ? -9.244 -15.795 -9.673 1.00 50.56 82 LYS A C 1
ATOM 604 O O . LYS A 1 82 ? -9.974 -14.795 -9.660 1.00 50.56 82 LYS A O 1
ATOM 609 N N . PRO A 1 83 ? -8.396 -16.058 -10.679 1.00 45.75 83 PRO A N 1
ATOM 610 C CA . PRO A 1 83 ? -8.424 -15.236 -11.867 1.00 45.75 83 PRO A CA 1
ATOM 611 C C . PRO A 1 83 ? -9.854 -15.204 -12.380 1.00 45.75 83 PRO A C 1
ATOM 613 O O . PRO A 1 83 ? -10.528 -16.239 -12.452 1.00 45.75 83 PRO A O 1
ATOM 616 N N . ALA A 1 84 ? -10.348 -13.991 -12.636 1.00 43.88 84 ALA A N 1
ATOM 617 C CA . ALA A 1 84 ? -11.632 -13.825 -13.284 1.00 43.88 84 ALA A CA 1
ATOM 618 C C . ALA A 1 84 ? -11.569 -14.685 -14.545 1.00 43.88 84 ALA A C 1
ATOM 620 O O . ALA A 1 84 ? -10.674 -14.480 -15.367 1.00 43.88 84 ALA A O 1
ATOM 621 N N . ALA A 1 85 ? -12.456 -15.682 -14.652 1.00 40.09 85 ALA A N 1
ATOM 622 C CA . ALA A 1 85 ? -12.553 -16.492 -15.858 1.00 40.09 85 ALA A CA 1
ATOM 623 C C . ALA A 1 85 ? -12.520 -15.524 -17.047 1.00 40.09 85 ALA A C 1
ATOM 625 O O . ALA A 1 85 ? -13.239 -14.516 -16.975 1.00 40.09 85 ALA A O 1
ATOM 626 N N . PRO A 1 86 ? -11.654 -15.756 -18.056 1.00 39.69 86 PRO A N 1
ATOM 627 C CA . PRO A 1 86 ? -11.412 -14.792 -19.117 1.00 39.69 86 PRO A CA 1
ATOM 628 C C . PRO A 1 86 ? -12.765 -14.309 -19.600 1.00 39.69 86 PRO A C 1
ATOM 630 O O . PRO A 1 86 ? -13.618 -15.132 -19.949 1.00 39.69 86 PRO A O 1
ATOM 633 N N . ALA A 1 87 ? -12.997 -12.996 -19.484 1.00 40.62 87 ALA A N 1
ATOM 634 C CA . ALA A 1 87 ? -14.261 -12.404 -19.878 1.00 40.62 87 ALA A CA 1
ATOM 635 C C . ALA A 1 87 ? -14.516 -12.904 -21.293 1.00 40.62 87 ALA A C 1
ATOM 637 O O . ALA A 1 87 ? -13.723 -12.599 -22.184 1.00 40.62 87 ALA A O 1
ATOM 638 N N . ALA A 1 88 ? -15.539 -13.751 -21.464 1.00 35.78 88 ALA A N 1
ATOM 639 C CA . ALA A 1 88 ? -15.876 -14.313 -22.758 1.00 35.78 88 ALA A CA 1
ATOM 640 C C . ALA A 1 88 ? -15.956 -13.122 -23.698 1.00 35.78 88 ALA A C 1
ATOM 642 O O . ALA A 1 88 ? -16.806 -12.253 -23.494 1.00 35.78 88 ALA A O 1
ATOM 643 N N . ALA A 1 89 ? -14.982 -13.015 -24.605 1.00 37.03 89 ALA A N 1
ATOM 644 C CA . ALA A 1 89 ? -14.804 -11.833 -25.417 1.00 37.03 89 ALA A CA 1
ATOM 645 C C . ALA A 1 89 ? -16.106 -11.640 -26.188 1.00 37.03 89 ALA A C 1
ATOM 647 O O . ALA A 1 89 ? -16.380 -12.349 -27.157 1.00 37.03 89 ALA A O 1
ATOM 648 N N . ALA A 1 90 ? -16.950 -10.729 -25.703 1.00 37.69 90 ALA A N 1
ATOM 649 C CA . ALA A 1 90 ? -18.139 -10.302 -26.399 1.00 37.69 90 ALA A CA 1
ATOM 650 C C . ALA A 1 90 ? -17.607 -9.656 -27.672 1.00 37.69 90 ALA A C 1
ATOM 652 O O . ALA A 1 90 ? -17.001 -8.584 -27.625 1.00 37.69 90 ALA A O 1
ATOM 653 N N . GLY A 1 91 ? -17.702 -10.416 -28.764 1.00 34.41 91 GLY A N 1
ATOM 654 C CA . GLY A 1 91 ? -16.998 -10.158 -30.004 1.00 34.41 91 GLY A CA 1
ATOM 655 C C . GLY A 1 91 ? -17.165 -8.711 -30.423 1.00 34.41 91 GLY A C 1
ATOM 656 O O . GLY A 1 91 ? -18.257 -8.285 -30.792 1.00 34.41 91 GLY A O 1
ATOM 657 N N . GLN A 1 92 ? -16.068 -7.960 -30.392 1.00 36.50 92 GLN A N 1
ATOM 658 C CA . GLN A 1 92 ? -15.984 -6.780 -31.227 1.00 36.50 92 GLN A CA 1
ATOM 659 C C . GLN A 1 92 ? -15.793 -7.274 -32.664 1.00 36.50 92 GLN A C 1
ATOM 661 O O . GLN A 1 92 ? -14.797 -7.948 -32.940 1.00 36.50 92 GLN A O 1
ATOM 666 N N . PRO A 1 93 ? -16.726 -6.990 -33.586 1.00 36.03 93 PRO A N 1
ATOM 667 C CA . PRO A 1 93 ? -16.511 -7.288 -34.989 1.00 36.03 93 PRO A CA 1
ATOM 668 C C . PRO A 1 93 ? -15.372 -6.394 -35.487 1.00 36.03 93 PRO A C 1
ATOM 670 O O . PRO A 1 93 ? -15.522 -5.176 -35.577 1.00 36.03 93 PRO A O 1
ATOM 673 N N . GLN A 1 94 ? -14.218 -6.986 -35.796 1.00 38.16 94 GLN A N 1
ATOM 674 C CA . GLN A 1 94 ? -13.193 -6.287 -36.564 1.00 38.16 94 GLN A CA 1
ATOM 675 C C . GLN A 1 94 ? -13.745 -5.997 -37.970 1.00 38.16 94 GLN A C 1
ATOM 677 O O . GLN A 1 94 ? -14.142 -6.933 -38.670 1.00 38.16 94 GLN A O 1
ATOM 682 N N . PRO A 1 95 ? -13.764 -4.733 -38.428 1.00 38.22 95 PRO A N 1
ATOM 683 C CA . PRO A 1 95 ? -14.116 -4.421 -39.801 1.00 38.22 95 PRO A CA 1
ATOM 684 C C . PRO A 1 95 ? -12.929 -4.739 -40.719 1.00 38.22 95 PRO A C 1
ATOM 686 O O . PRO A 1 95 ? -11.887 -4.096 -40.642 1.00 38.22 95 PRO A O 1
ATOM 689 N N . GLY A 1 96 ? -13.126 -5.727 -41.593 1.00 37.78 96 GLY A N 1
ATOM 690 C CA . GLY A 1 96 ? -12.579 -5.810 -42.950 1.00 37.78 96 GLY A CA 1
ATOM 691 C C . GLY A 1 96 ? -11.070 -5.639 -43.151 1.00 37.78 96 GLY A C 1
ATOM 692 O O . GLY A 1 96 ? -10.596 -4.538 -43.415 1.00 37.78 96 GLY A O 1
ATOM 693 N N . GLN A 1 97 ? -10.351 -6.759 -43.252 1.00 37.34 97 GLN A N 1
ATOM 694 C CA . GLN A 1 97 ? -9.222 -6.854 -44.182 1.00 37.34 97 GLN A CA 1
ATOM 695 C C . GLN A 1 97 ? -9.633 -7.694 -45.400 1.00 37.34 97 GLN A C 1
ATOM 697 O O . GLN A 1 97 ? -9.933 -8.880 -45.247 1.00 37.34 97 GLN A O 1
ATOM 702 N N . PRO A 1 98 ? -9.670 -7.112 -46.611 1.00 40.19 98 PRO A N 1
ATOM 703 C CA . PRO A 1 98 ? -9.878 -7.863 -47.834 1.00 40.19 98 PRO A CA 1
ATOM 704 C C . PRO A 1 98 ? -8.544 -8.383 -48.386 1.00 40.19 98 PRO A C 1
ATOM 706 O O . PRO A 1 98 ? -7.654 -7.608 -48.724 1.00 40.19 98 PRO A O 1
ATOM 709 N N . GLY A 1 99 ? -8.472 -9.703 -48.561 1.00 40.88 99 GLY A N 1
ATOM 710 C CA . G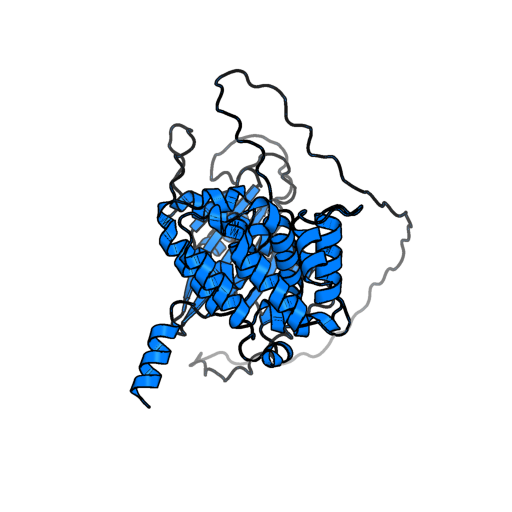LY A 1 99 ? -7.638 -10.332 -49.583 1.00 40.88 99 GLY A CA 1
ATOM 711 C C . GLY A 1 99 ? -6.353 -10.993 -49.098 1.00 40.88 99 GLY A C 1
ATOM 712 O O . GLY A 1 99 ? -5.291 -10.390 -49.164 1.00 40.88 99 GLY A O 1
ATOM 713 N N . GLN A 1 100 ? -6.425 -12.291 -48.796 1.00 39.72 100 GLN A N 1
ATOM 714 C CA . GLN A 1 100 ? -5.405 -13.234 -49.264 1.00 39.72 100 GLN A CA 1
ATOM 715 C C . GLN A 1 100 ? -6.037 -14.605 -49.565 1.00 39.72 100 GLN A C 1
ATOM 717 O O . GLN A 1 100 ? -6.724 -15.159 -48.705 1.00 39.72 100 GLN A O 1
ATOM 722 N N . PRO A 1 101 ? -5.834 -15.160 -50.774 1.00 42.59 101 PRO A N 1
ATOM 723 C CA . PRO A 1 101 ? -6.261 -16.508 -51.108 1.00 42.59 101 PRO A CA 1
ATOM 724 C C . PRO A 1 101 ? -5.187 -17.547 -50.744 1.00 42.59 101 PRO A C 1
ATOM 726 O O . PRO A 1 101 ? -4.046 -17.443 -51.175 1.00 42.59 101 PRO A O 1
ATOM 729 N N . GLY A 1 102 ? -5.621 -18.553 -49.978 1.00 39.78 102 GLY A N 1
ATOM 730 C CA . GLY A 1 102 ? -5.276 -19.979 -50.060 1.00 39.78 102 GLY A CA 1
ATOM 731 C C . GLY A 1 102 ? -3.814 -20.431 -50.166 1.00 39.78 102 GLY A C 1
ATOM 732 O O . GLY A 1 102 ? -3.156 -20.221 -51.178 1.00 39.78 102 GLY A O 1
ATOM 733 N N . SER A 1 103 ? -3.399 -21.283 -49.224 1.00 36.25 103 SER A N 1
ATOM 734 C CA . SER A 1 103 ? -2.581 -22.446 -49.579 1.00 36.25 103 SER A CA 1
ATOM 735 C C . SER A 1 103 ? -2.888 -23.658 -48.696 1.00 36.25 103 SER A C 1
ATOM 737 O O . SER A 1 103 ? -3.221 -23.542 -47.519 1.00 36.25 103 SER A O 1
ATOM 739 N N . TYR A 1 104 ? -2.833 -24.806 -49.358 1.00 32.47 104 TYR A N 1
ATOM 740 C CA . TYR A 1 104 ? -3.199 -26.162 -48.967 1.00 32.47 104 TYR A CA 1
ATOM 741 C C . TYR A 1 104 ? -2.096 -26.851 -48.127 1.00 32.47 104 TYR A C 1
ATOM 743 O O . TYR A 1 104 ? -0.915 -26.634 -48.362 1.00 32.47 104 TYR A O 1
ATOM 751 N N . SER A 1 105 ? -2.535 -27.759 -47.246 1.00 36.03 105 SER A N 1
ATOM 752 C CA . SER A 1 105 ? -2.023 -29.126 -46.986 1.00 36.03 105 SER A CA 1
ATOM 753 C C . SER A 1 105 ? -0.567 -29.441 -46.597 1.00 36.03 105 SER A C 1
ATOM 755 O O . SER A 1 105 ? 0.383 -29.147 -47.310 1.00 36.03 105 SER A O 1
ATOM 757 N N . GLY A 1 106 ? -0.460 -30.294 -45.565 1.00 31.19 106 GLY A N 1
ATOM 758 C CA . GLY A 1 106 ? 0.665 -31.202 -45.270 1.00 31.19 106 GLY A CA 1
ATOM 759 C C . GLY A 1 106 ? 0.812 -31.379 -43.753 1.00 31.19 106 GLY A C 1
ATOM 760 O O . GLY A 1 106 ? 1.303 -30.479 -43.092 1.00 31.19 106 GLY A O 1
ATOM 761 N N . ALA A 1 107 ? 0.229 -32.368 -43.067 1.00 34.31 107 ALA A N 1
ATOM 762 C CA . ALA A 1 107 ? 0.465 -33.816 -43.112 1.00 34.31 107 ALA A CA 1
ATOM 763 C C . ALA A 1 107 ? 1.948 -34.223 -42.987 1.00 34.31 107 ALA A C 1
ATOM 765 O O . ALA A 1 107 ? 2.651 -34.318 -43.984 1.00 34.31 107 ALA A O 1
ATOM 766 N N . GLY A 1 108 ? 2.343 -34.569 -41.753 1.00 31.42 108 GLY A N 1
ATOM 767 C CA . GLY A 1 108 ? 3.363 -35.576 -41.447 1.00 31.42 108 GLY A CA 1
ATOM 768 C C . GLY A 1 108 ? 4.812 -35.093 -41.352 1.00 31.42 108 GLY A C 1
ATOM 769 O O . GLY A 1 108 ? 5.411 -34.734 -42.352 1.00 31.42 108 GLY A O 1
ATOM 770 N N . MET A 1 109 ? 5.413 -35.213 -40.165 1.00 32.84 109 MET A N 1
ATOM 771 C CA . MET A 1 109 ? 6.489 -36.187 -39.920 1.00 32.84 109 MET A CA 1
ATOM 772 C C . MET A 1 109 ? 6.981 -36.118 -38.469 1.00 32.84 109 MET A C 1
ATOM 774 O O . MET A 1 109 ? 7.327 -35.067 -37.942 1.00 32.84 109 MET A O 1
ATOM 778 N N . SER A 1 110 ? 6.998 -37.290 -37.844 1.00 36.16 110 SER A N 1
ATOM 779 C CA . SER A 1 110 ? 7.594 -37.597 -36.547 1.00 36.16 110 SER A CA 1
ATOM 780 C C . SER A 1 110 ? 9.094 -37.862 -36.697 1.00 36.16 110 SER A C 1
ATOM 782 O O . SER A 1 110 ? 9.491 -38.552 -37.635 1.00 36.16 110 SER A O 1
ATOM 784 N N . SER A 1 111 ? 9.917 -37.408 -35.746 1.00 31.66 111 SER A N 1
ATOM 785 C CA . SER A 1 111 ? 11.223 -38.011 -35.416 1.00 31.66 111 SER A CA 1
ATOM 786 C C . SER A 1 111 ? 11.825 -37.380 -34.145 1.00 31.66 111 SER A C 1
ATOM 788 O O . SER A 1 111 ? 11.292 -36.373 -33.686 1.00 31.66 111 SER A O 1
ATOM 790 N N . PRO A 1 112 ? 12.833 -37.995 -33.497 1.00 41.34 112 PRO A N 1
ATOM 791 C CA . PRO A 1 112 ? 12.627 -38.685 -32.232 1.00 41.34 112 PRO A CA 1
ATOM 792 C C . PRO A 1 112 ? 13.453 -38.085 -31.083 1.00 41.34 112 PRO A C 1
ATOM 794 O O . PRO A 1 112 ? 14.192 -37.119 -31.249 1.00 41.34 112 PRO A O 1
ATOM 797 N N . GLY A 1 113 ? 13.266 -38.680 -29.904 1.00 29.53 113 GLY A N 1
ATOM 798 C CA . GLY A 1 113 ? 13.721 -38.201 -28.608 1.00 29.53 113 GLY A CA 1
ATOM 799 C C . GLY A 1 113 ? 15.223 -38.003 -28.437 1.00 29.53 113 GLY A C 1
ATOM 800 O O . GLY A 1 113 ? 16.054 -38.638 -29.084 1.00 29.53 113 GLY A O 1
ATOM 801 N N . TYR A 1 114 ? 15.525 -37.159 -27.455 1.00 32.50 114 TYR A N 1
ATOM 802 C CA . TYR A 1 114 ? 16.778 -37.191 -26.724 1.00 32.50 114 TYR A CA 1
ATOM 803 C C . TYR A 1 114 ? 16.488 -36.931 -25.242 1.00 32.50 114 TYR A C 1
ATOM 805 O O . TYR A 1 114 ? 16.067 -35.845 -24.851 1.00 32.50 114 TYR A O 1
ATOM 813 N N . ASP A 1 115 ? 16.674 -37.987 -24.461 1.00 30.91 115 ASP A N 1
ATOM 814 C CA . ASP A 1 115 ? 16.839 -38.010 -23.010 1.00 30.91 115 ASP A CA 1
ATOM 815 C C . ASP A 1 115 ? 18.356 -38.085 -22.761 1.00 30.91 115 ASP A C 1
ATOM 817 O O . ASP A 1 115 ? 19.047 -38.839 -23.459 1.00 30.91 115 ASP A O 1
ATOM 821 N N . PRO A 1 116 ? 18.902 -37.284 -21.834 1.00 42.00 116 PRO A N 1
ATOM 822 C CA . PRO A 1 116 ? 19.699 -37.946 -20.814 1.00 42.00 116 PRO A CA 1
ATOM 823 C C . PRO A 1 116 ? 19.464 -37.372 -19.415 1.00 42.00 116 PRO A C 1
ATOM 825 O O . PRO A 1 116 ? 19.851 -36.256 -19.066 1.00 42.00 116 PRO A O 1
ATOM 828 N N . THR A 1 117 ? 18.892 -38.233 -18.593 1.00 31.06 117 THR A N 1
ATOM 829 C CA . THR A 1 117 ? 19.057 -38.325 -17.150 1.00 31.06 117 THR A CA 1
ATOM 830 C C . THR A 1 117 ? 20.530 -38.486 -16.729 1.00 31.06 117 THR A C 1
ATOM 832 O O . THR A 1 117 ? 21.348 -39.053 -17.451 1.00 31.06 117 THR A O 1
ATOM 835 N N . ALA A 1 118 ? 20.791 -38.057 -15.484 1.00 28.94 118 ALA A N 1
ATOM 836 C CA . ALA A 1 118 ? 21.901 -38.412 -14.583 1.00 28.94 118 ALA A CA 1
ATOM 837 C C . ALA A 1 118 ? 23.088 -37.431 -14.434 1.00 28.94 118 ALA A C 1
ATOM 839 O O . ALA A 1 118 ? 24.099 -37.533 -15.119 1.00 28.94 118 ALA A O 1
ATOM 840 N N . ALA A 1 119 ? 22.988 -36.570 -13.412 1.00 29.97 119 ALA A N 1
ATOM 841 C CA . ALA A 1 119 ? 23.986 -36.336 -12.348 1.00 29.97 119 ALA A CA 1
ATOM 842 C C . ALA A 1 119 ? 23.368 -35.307 -11.367 1.00 29.97 119 ALA A C 1
ATOM 844 O O . ALA A 1 119 ? 23.064 -34.197 -11.775 1.00 29.97 119 ALA A O 1
ATOM 845 N N . GLY A 1 120 ? 23.046 -35.564 -10.100 1.00 26.70 120 GLY A N 1
ATOM 846 C CA . GLY A 1 120 ? 23.536 -36.585 -9.186 1.00 26.70 120 GLY A CA 1
ATOM 847 C C . GLY A 1 120 ? 24.650 -36.041 -8.292 1.00 26.70 120 GLY A C 1
ATOM 848 O O . GLY A 1 120 ? 25.731 -36.612 -8.312 1.00 26.70 120 GLY A O 1
ATOM 849 N N . VAL A 1 121 ? 24.404 -34.972 -7.519 1.00 29.19 121 VAL A N 1
ATOM 850 C CA . VAL A 1 121 ? 25.200 -34.673 -6.314 1.00 29.19 121 VAL A CA 1
ATOM 851 C C . VAL A 1 121 ? 24.348 -33.977 -5.248 1.00 29.19 121 VAL A C 1
ATOM 853 O O . VAL A 1 121 ? 23.717 -32.956 -5.505 1.00 29.19 121 VAL A O 1
ATOM 856 N N . ASN A 1 122 ? 24.329 -34.594 -4.066 1.00 26.61 122 ASN A N 1
ATOM 857 C CA . ASN A 1 122 ? 23.942 -34.008 -2.787 1.00 26.61 122 ASN A CA 1
ATOM 858 C C . ASN A 1 122 ? 24.893 -32.860 -2.430 1.00 26.61 122 ASN A C 1
ATOM 860 O O . ASN A 1 122 ? 26.088 -33.030 -2.638 1.00 26.61 122 ASN A O 1
ATOM 864 N N . GLU A 1 123 ? 24.394 -31.805 -1.783 1.00 29.41 123 GLU A N 1
ATOM 865 C CA . GLU A 1 123 ? 25.066 -31.216 -0.616 1.00 29.41 123 GLU A CA 1
ATOM 866 C C . GLU A 1 123 ? 24.134 -30.257 0.147 1.00 29.41 123 GLU A C 1
ATOM 868 O O . GLU A 1 123 ? 23.666 -29.243 -0.358 1.00 29.41 123 GLU A O 1
ATOM 873 N N . GLU A 1 124 ? 23.803 -30.726 1.348 1.00 26.30 124 GLU A N 1
ATOM 874 C CA . GLU A 1 124 ? 23.711 -30.050 2.643 1.00 26.30 124 GLU A CA 1
ATOM 875 C C . GLU A 1 124 ? 23.055 -28.668 2.801 1.00 26.30 124 GLU A C 1
ATOM 877 O O . GLU A 1 124 ? 23.356 -27.656 2.176 1.00 26.30 124 GLU A O 1
ATOM 882 N N . ALA A 1 125 ? 22.172 -28.664 3.799 1.00 29.92 125 ALA A N 1
ATOM 883 C CA . ALA A 1 125 ? 21.515 -27.526 4.393 1.00 29.92 125 ALA A CA 1
ATOM 884 C C . ALA A 1 125 ? 22.511 -26.448 4.851 1.00 29.92 125 ALA A C 1
ATOM 886 O O . ALA A 1 125 ? 23.363 -26.695 5.700 1.00 29.92 125 ALA A O 1
ATOM 887 N N . MET A 1 126 ? 22.302 -25.216 4.388 1.00 27.05 126 MET A N 1
ATOM 888 C CA . MET A 1 126 ? 22.769 -24.021 5.084 1.00 27.05 126 MET A CA 1
ATOM 889 C C . MET A 1 126 ? 21.567 -23.215 5.567 1.00 27.05 126 MET A C 1
ATOM 891 O O . MET A 1 126 ? 20.993 -22.393 4.858 1.00 27.05 126 MET A O 1
ATOM 895 N N . THR A 1 127 ? 21.202 -23.451 6.823 1.00 29.41 127 THR A N 1
ATOM 896 C CA . THR A 1 127 ? 20.529 -22.463 7.663 1.00 29.41 127 THR A CA 1
ATOM 897 C C . THR A 1 127 ? 21.526 -21.343 7.959 1.00 29.41 127 THR A C 1
ATOM 899 O O . THR A 1 127 ? 22.423 -21.515 8.782 1.00 29.41 127 THR A O 1
ATOM 902 N N . SER A 1 128 ? 21.393 -20.208 7.275 1.00 26.78 128 SER A N 1
ATOM 903 C CA . SER A 1 128 ? 22.121 -18.978 7.590 1.00 26.78 128 SER A CA 1
ATOM 904 C C . SER A 1 128 ? 21.132 -17.953 8.139 1.00 26.78 128 SER A C 1
ATOM 906 O O . SER A 1 128 ? 20.357 -17.340 7.408 1.00 26.78 128 SER A O 1
ATOM 908 N N . THR A 1 129 ? 21.132 -17.817 9.462 1.00 31.44 129 THR A N 1
ATOM 909 C CA . THR A 1 129 ? 20.627 -16.652 10.190 1.00 31.44 129 THR A CA 1
ATOM 910 C C . THR A 1 129 ? 21.550 -15.473 9.885 1.00 31.44 129 THR A C 1
ATOM 912 O O . THR A 1 129 ? 22.682 -15.443 10.361 1.00 31.44 129 THR A O 1
ATOM 915 N N . GLY A 1 130 ? 21.088 -14.545 9.049 1.00 26.02 130 GLY A N 1
ATOM 916 C CA . GLY A 1 130 ? 21.790 -13.309 8.705 1.00 26.02 130 GLY A CA 1
ATOM 917 C C . GLY A 1 130 ? 21.217 -12.107 9.452 1.00 26.02 130 GLY A C 1
ATOM 918 O O . GLY A 1 130 ? 20.654 -11.212 8.830 1.00 26.02 130 GLY A O 1
ATOM 919 N N . GLU A 1 131 ? 21.329 -12.109 10.778 1.00 30.42 131 GLU A N 1
ATOM 920 C CA . GLU A 1 131 ? 21.457 -10.869 11.549 1.00 30.42 131 GLU A CA 1
ATOM 921 C C . GLU A 1 131 ? 22.950 -10.490 11.511 1.00 30.42 131 GLU A C 1
ATOM 923 O O . GLU A 1 131 ? 23.795 -11.376 11.574 1.00 30.42 131 GLU A O 1
ATOM 928 N N . ASP A 1 132 ? 23.251 -9.197 11.360 1.00 30.23 132 ASP A N 1
ATOM 929 C CA . ASP A 1 132 ? 24.584 -8.566 11.234 1.00 30.23 132 ASP A CA 1
ATOM 930 C C . ASP A 1 132 ? 25.083 -8.251 9.813 1.00 30.23 132 ASP A C 1
ATOM 932 O O . ASP A 1 132 ? 26.000 -8.863 9.270 1.00 30.23 132 ASP A O 1
ATOM 936 N N . LEU A 1 133 ? 24.544 -7.166 9.240 1.00 26.78 133 LEU A N 1
ATOM 937 C CA . LEU A 1 133 ? 25.217 -6.391 8.184 1.00 26.78 133 LEU A CA 1
ATOM 938 C C . LEU A 1 133 ? 24.814 -4.902 8.198 1.00 26.78 133 LEU A C 1
ATOM 940 O O . LEU A 1 133 ? 24.596 -4.282 7.162 1.00 26.78 133 LEU A O 1
ATOM 944 N N . ALA A 1 134 ? 24.735 -4.310 9.397 1.00 28.66 134 ALA A N 1
ATOM 945 C CA . ALA A 1 134 ? 24.458 -2.878 9.596 1.00 28.66 134 ALA A CA 1
ATOM 946 C C . ALA A 1 134 ? 25.678 -2.048 10.057 1.00 28.66 134 ALA A C 1
ATOM 948 O O . ALA A 1 134 ? 25.544 -0.857 10.324 1.00 28.66 134 ALA A O 1
ATOM 949 N N . ALA A 1 135 ? 26.881 -2.627 10.133 1.00 29.28 135 ALA A N 1
ATOM 950 C CA . ALA A 1 135 ? 28.049 -1.959 10.714 1.00 29.28 135 ALA A CA 1
ATOM 951 C C . ALA A 1 135 ? 29.302 -2.057 9.827 1.00 29.28 135 ALA A C 1
ATOM 953 O O . ALA A 1 135 ? 30.298 -2.655 10.217 1.00 29.28 135 ALA A O 1
ATOM 954 N N . ALA A 1 136 ? 29.273 -1.465 8.628 1.00 28.09 136 ALA A N 1
ATOM 955 C CA . ALA A 1 136 ? 30.489 -1.299 7.822 1.00 28.09 136 ALA A CA 1
ATOM 956 C C . ALA A 1 136 ? 30.401 -0.147 6.801 1.00 28.09 136 ALA A C 1
ATOM 958 O O . ALA A 1 136 ? 30.652 -0.344 5.620 1.00 28.09 136 ALA A O 1
ATOM 959 N N . TYR A 1 137 ? 30.077 1.072 7.244 1.00 30.45 137 TYR A N 1
ATOM 960 C CA . TYR A 1 137 ? 30.325 2.289 6.454 1.00 30.45 137 TYR A CA 1
ATOM 961 C C . TYR A 1 137 ? 30.811 3.426 7.359 1.00 30.45 137 TYR A C 1
ATOM 963 O O . TYR A 1 137 ? 30.073 4.332 7.727 1.00 30.45 137 TYR A O 1
ATOM 971 N N . SER A 1 138 ? 32.090 3.374 7.729 1.00 33.91 138 SER A N 1
ATOM 972 C CA . SER A 1 138 ? 32.833 4.543 8.203 1.00 33.91 138 SER A CA 1
ATOM 973 C C . SER A 1 138 ? 34.250 4.455 7.656 1.00 33.91 138 SER A C 1
ATOM 975 O O . SER A 1 138 ? 35.047 3.624 8.086 1.00 33.91 138 SER A O 1
ATOM 977 N N . GLY A 1 139 ? 34.537 5.272 6.643 1.00 27.44 139 GLY A N 1
ATOM 978 C CA . GLY A 1 139 ? 35.826 5.272 5.964 1.00 27.44 139 GLY A CA 1
ATOM 979 C C . GLY A 1 139 ? 35.992 6.435 4.991 1.00 27.44 139 GLY A C 1
ATOM 980 O O . GLY A 1 139 ? 35.885 6.248 3.789 1.00 27.44 139 GLY A O 1
ATOM 981 N N . GLY A 1 140 ? 36.300 7.617 5.532 1.00 26.88 140 GLY A N 1
ATOM 982 C CA . GLY A 1 140 ? 37.258 8.549 4.924 1.00 26.88 140 GLY A CA 1
ATOM 983 C C . GLY A 1 140 ? 36.765 9.547 3.872 1.00 26.88 140 GLY A C 1
ATOM 984 O O . GLY A 1 140 ? 37.086 9.408 2.697 1.00 26.88 140 GLY A O 1
ATOM 985 N N . GLN A 1 141 ? 36.162 10.657 4.311 1.00 29.36 141 GLN A N 1
ATOM 986 C CA . GLN A 1 141 ? 36.245 11.926 3.575 1.00 29.36 141 GLN A CA 1
ATOM 987 C C . GLN A 1 141 ? 36.326 13.112 4.555 1.00 29.36 141 GLN A C 1
ATOM 989 O O . GLN A 1 141 ? 35.466 13.231 5.429 1.00 29.36 141 GLN A O 1
ATOM 994 N N . PRO A 1 142 ? 37.352 13.982 4.468 1.00 28.83 142 PRO A N 1
ATOM 995 C CA . PRO A 1 142 ? 37.460 15.159 5.318 1.00 28.83 142 PRO A CA 1
ATOM 996 C C . PRO A 1 142 ? 36.842 16.383 4.625 1.00 28.83 142 PRO A C 1
ATOM 998 O O . PRO A 1 142 ? 37.295 16.787 3.557 1.00 28.83 142 PRO A O 1
ATOM 1001 N N . GLY A 1 143 ? 35.857 17.015 5.268 1.00 28.50 143 GLY A N 1
ATOM 1002 C CA . GLY A 1 143 ? 35.453 18.390 4.956 1.00 28.50 143 GLY A CA 1
ATOM 1003 C C . GLY A 1 143 ? 33.944 18.611 4.862 1.00 28.50 143 GLY A C 1
ATOM 1004 O O . GLY A 1 143 ? 33.296 18.080 3.974 1.00 28.50 143 GLY A O 1
ATOM 1005 N N . ALA A 1 144 ? 33.448 19.487 5.741 1.00 26.70 144 ALA A N 1
ATOM 1006 C CA . ALA A 1 144 ? 32.073 19.975 5.897 1.00 26.70 144 ALA A CA 1
ATOM 1007 C C . ALA A 1 144 ? 31.102 19.022 6.622 1.00 26.70 144 ALA A C 1
ATOM 1009 O O . ALA A 1 144 ? 30.519 18.104 6.054 1.00 26.70 144 ALA A O 1
ATOM 1010 N N . ALA A 1 145 ? 30.896 19.312 7.910 1.00 26.48 145 ALA A N 1
ATOM 1011 C CA . ALA A 1 145 ? 29.840 18.752 8.740 1.00 26.48 145 ALA A CA 1
ATOM 1012 C C . ALA A 1 145 ? 28.458 19.177 8.211 1.00 26.48 145 ALA A C 1
ATOM 1014 O O . ALA A 1 145 ? 27.892 20.178 8.644 1.00 26.48 145 ALA A O 1
ATOM 1015 N N . ALA A 1 146 ? 27.913 18.416 7.265 1.00 26.89 146 ALA A N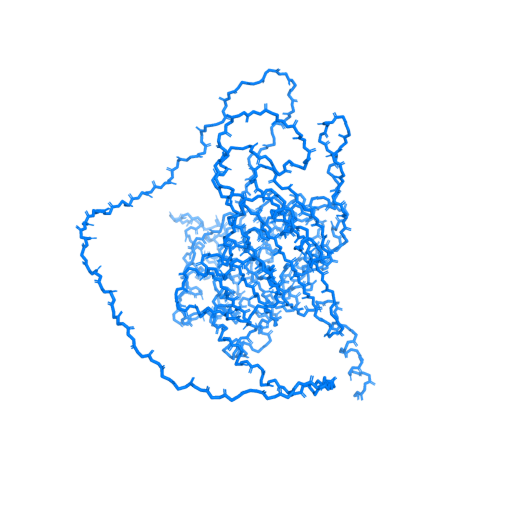 1
ATOM 1016 C CA . ALA A 1 146 ? 26.473 18.302 7.106 1.00 26.89 146 ALA A CA 1
ATOM 1017 C C . ALA A 1 146 ? 25.995 17.311 8.172 1.00 26.89 146 ALA A C 1
ATOM 1019 O O . ALA A 1 146 ? 26.517 16.201 8.262 1.00 26.89 146 ALA A O 1
ATOM 1020 N N . ALA A 1 147 ? 25.064 17.742 9.023 1.00 25.56 147 ALA A N 1
ATOM 1021 C CA . ALA A 1 147 ? 24.451 16.904 10.042 1.00 25.56 147 ALA A CA 1
ATOM 1022 C C . ALA A 1 147 ? 24.011 15.570 9.419 1.00 25.56 147 ALA A C 1
ATOM 1024 O O . ALA A 1 147 ? 23.167 15.549 8.524 1.00 25.56 147 ALA A O 1
ATOM 1025 N N . ALA A 1 148 ? 24.622 14.473 9.868 1.00 26.08 148 ALA A N 1
ATOM 1026 C CA . ALA A 1 148 ? 24.186 13.135 9.516 1.00 26.08 148 ALA A CA 1
ATOM 1027 C C . ALA A 1 148 ? 22.713 13.012 9.920 1.00 26.08 148 ALA A C 1
ATOM 1029 O O . ALA A 1 148 ? 22.378 13.161 11.097 1.00 26.08 148 ALA A O 1
ATOM 1030 N N . ALA A 1 149 ? 21.836 12.812 8.935 1.00 28.44 149 ALA A N 1
ATOM 1031 C CA . ALA A 1 149 ? 20.447 12.492 9.202 1.00 28.44 149 ALA A CA 1
ATOM 1032 C C . ALA A 1 149 ? 20.424 11.235 10.092 1.00 28.44 149 ALA A C 1
ATOM 1034 O O . ALA A 1 149 ? 21.097 10.256 9.754 1.00 28.44 149 ALA A O 1
ATOM 1035 N N . PRO A 1 150 ? 19.724 11.258 11.238 1.00 27.88 150 PRO A N 1
ATOM 1036 C CA . PRO A 1 150 ? 19.628 10.093 12.101 1.00 27.88 150 PRO A CA 1
ATOM 1037 C C . PRO A 1 150 ? 19.038 8.927 11.308 1.00 27.88 150 PRO A C 1
ATOM 1039 O O . PRO A 1 150 ? 18.096 9.105 10.533 1.00 27.88 150 PRO A O 1
ATOM 1042 N N . THR A 1 151 ? 19.614 7.742 11.495 1.00 30.98 151 THR A N 1
ATOM 1043 C CA . THR A 1 151 ? 19.124 6.480 10.944 1.00 30.98 151 THR A CA 1
ATOM 1044 C C . THR A 1 151 ? 17.630 6.363 11.252 1.00 30.98 151 THR A C 1
ATOM 1046 O O . THR A 1 151 ? 17.228 6.341 12.415 1.00 30.98 151 THR A O 1
ATOM 1049 N N . MET A 1 152 ? 16.816 6.410 10.196 1.00 37.38 152 MET A N 1
ATOM 1050 C CA . MET A 1 152 ? 15.366 6.578 10.271 1.00 37.38 152 MET A CA 1
ATOM 1051 C C . MET A 1 152 ? 14.714 5.343 10.899 1.00 37.38 152 MET A C 1
ATOM 1053 O O . MET A 1 152 ? 15.025 4.211 10.530 1.00 37.38 152 MET A O 1
ATOM 1057 N N . GLY A 1 153 ? 13.825 5.559 11.869 1.00 46.81 153 GLY A N 1
ATOM 1058 C CA . GLY A 1 153 ? 13.081 4.485 12.514 1.00 46.81 153 GLY A CA 1
ATOM 1059 C C . GLY A 1 153 ? 12.036 3.924 11.560 1.00 46.81 153 GLY A C 1
ATOM 1060 O O . GLY A 1 153 ? 10.941 4.466 11.466 1.00 46.81 153 GLY A O 1
ATOM 1061 N N . ASN A 1 154 ? 12.358 2.831 10.871 1.00 61.91 154 ASN A N 1
ATOM 1062 C CA . ASN A 1 154 ? 11.348 2.065 10.152 1.00 61.91 154 ASN A CA 1
ATOM 1063 C C . ASN A 1 154 ? 10.298 1.572 11.156 1.00 61.91 154 ASN A C 1
ATOM 1065 O O . ASN A 1 154 ? 10.643 0.913 12.140 1.00 61.91 154 ASN A O 1
ATOM 1069 N N . MET A 1 155 ? 9.022 1.864 10.899 1.00 76.94 155 MET A N 1
ATOM 1070 C CA . MET A 1 155 ? 7.908 1.206 11.573 1.00 76.94 155 MET A CA 1
ATOM 1071 C C . MET A 1 155 ? 8.040 -0.302 11.352 1.00 76.94 155 MET A C 1
ATOM 1073 O O . MET A 1 155 ? 7.739 -0.821 10.279 1.00 76.94 155 MET A O 1
ATOM 1077 N N . SER A 1 156 ? 8.523 -0.998 12.376 1.00 81.00 156 SER A N 1
ATOM 1078 C CA . SER A 1 156 ? 8.535 -2.453 12.408 1.00 81.00 156 SER A CA 1
ATOM 1079 C C . SER A 1 156 ? 7.188 -2.923 12.935 1.00 81.00 156 SER A C 1
ATOM 1081 O O . SER A 1 156 ? 6.778 -2.542 14.037 1.00 81.00 156 SER A O 1
ATOM 1083 N N . LEU A 1 157 ? 6.485 -3.715 12.128 1.00 84.31 157 LEU A N 1
ATOM 1084 C CA . LEU A 1 157 ? 5.288 -4.403 12.580 1.00 84.31 157 LEU A CA 1
ATOM 1085 C C . LEU A 1 157 ? 5.691 -5.699 13.296 1.00 84.31 157 LEU A C 1
ATOM 1087 O O . LEU A 1 157 ? 6.574 -6.416 12.816 1.00 84.31 157 LEU A O 1
ATOM 1091 N N . PRO A 1 158 ? 5.042 -6.033 14.420 1.00 83.75 158 PRO A N 1
ATOM 1092 C CA . PRO A 1 158 ? 5.211 -7.341 15.032 1.00 83.75 158 PRO A CA 1
ATOM 1093 C C . PRO A 1 158 ? 4.752 -8.431 14.059 1.00 83.75 158 PRO A C 1
ATOM 1095 O O . PRO A 1 158 ? 3.793 -8.253 13.309 1.00 83.75 158 PRO A O 1
ATOM 1098 N N . THR A 1 159 ? 5.423 -9.581 14.081 1.00 80.38 159 THR A N 1
ATOM 1099 C CA . THR A 1 159 ? 4.975 -10.734 13.294 1.00 80.38 159 THR A CA 1
ATOM 1100 C C . THR A 1 159 ? 3.755 -11.345 13.967 1.00 80.38 159 THR A C 1
ATOM 1102 O O . THR A 1 159 ? 3.855 -11.884 15.067 1.00 80.38 159 THR A O 1
ATOM 1105 N N . VAL A 1 160 ? 2.611 -11.286 13.292 1.00 81.88 160 VAL A N 1
ATOM 1106 C CA . VAL A 1 160 ? 1.368 -11.931 13.718 1.00 81.88 160 VAL A CA 1
ATOM 1107 C C . VAL A 1 160 ? 0.965 -12.925 12.637 1.00 81.88 160 VAL A C 1
ATOM 1109 O O . VAL A 1 160 ? 1.102 -12.635 11.455 1.00 81.88 160 VAL A O 1
ATOM 1112 N N . ARG A 1 161 ? 0.507 -14.117 13.028 1.00 81.06 161 ARG A N 1
ATOM 1113 C CA . ARG A 1 161 ? -0.019 -15.118 12.093 1.00 81.06 161 ARG A CA 1
ATOM 1114 C C . ARG A 1 161 ? -1.414 -15.515 12.522 1.00 81.06 161 ARG A C 1
ATOM 1116 O O . ARG A 1 161 ? -1.596 -16.000 13.637 1.00 81.06 161 ARG A O 1
ATOM 1123 N N . LEU A 1 162 ? -2.376 -15.323 11.629 1.00 84.00 162 LEU A N 1
ATOM 1124 C CA . LEU A 1 162 ? -3.753 -15.739 11.849 1.00 84.00 162 LEU A CA 1
ATOM 1125 C C . LEU A 1 162 ? -4.007 -17.089 11.171 1.00 84.00 162 LEU A C 1
ATOM 1127 O O . LEU A 1 162 ? -3.540 -17.311 10.050 1.00 84.00 162 LEU A O 1
ATOM 1131 N N . PRO A 1 163 ? -4.757 -18.004 11.807 1.00 85.00 163 PRO A N 1
ATOM 1132 C CA . PRO A 1 163 ? -5.262 -19.164 11.094 1.00 85.00 163 PRO A CA 1
ATOM 1133 C C . PRO A 1 163 ? -6.214 -18.701 9.985 1.00 85.00 163 PRO A C 1
ATOM 1135 O O . PRO A 1 163 ? -6.944 -17.723 10.144 1.00 85.00 163 PRO A O 1
ATOM 1138 N N . GLN A 1 164 ? -6.257 -19.434 8.871 1.00 85.50 164 GLN A N 1
ATOM 1139 C CA . GLN A 1 164 ? -7.101 -19.096 7.719 1.00 85.50 164 GLN A CA 1
ATOM 1140 C C . GLN A 1 164 ? -8.578 -18.875 8.101 1.00 85.50 164 GLN A C 1
ATOM 1142 O O . GLN A 1 164 ? -9.220 -17.959 7.592 1.00 85.50 164 GLN A O 1
ATOM 1147 N N . ALA A 1 165 ? -9.097 -19.669 9.045 1.00 84.81 165 ALA A N 1
ATOM 1148 C CA . ALA A 1 165 ? -10.466 -19.558 9.552 1.00 84.81 165 ALA A CA 1
ATOM 1149 C C . ALA A 1 165 ? -10.760 -18.227 10.272 1.00 84.81 165 ALA A C 1
ATOM 1151 O O . ALA A 1 165 ? -11.909 -17.794 10.303 1.00 84.81 165 ALA A O 1
ATOM 1152 N N . ALA A 1 166 ? -9.740 -17.554 10.813 1.00 86.56 166 ALA A N 1
ATOM 1153 C CA . ALA A 1 166 ? -9.895 -16.268 11.487 1.00 86.56 166 ALA A CA 1
ATOM 1154 C C . ALA A 1 166 ? -9.883 -15.074 10.517 1.00 86.56 166 ALA A C 1
ATOM 1156 O O . ALA A 1 166 ? -10.327 -13.996 10.897 1.00 86.56 166 ALA A O 1
ATOM 1157 N N . MET A 1 167 ? -9.442 -15.233 9.261 1.00 89.38 167 MET A N 1
ATOM 1158 C CA . MET A 1 167 ? -9.268 -14.103 8.332 1.00 89.38 167 MET A CA 1
ATOM 1159 C C . MET A 1 167 ? -10.558 -13.305 8.107 1.00 89.38 167 MET A C 1
ATOM 1161 O O . MET A 1 167 ? -10.546 -12.080 8.212 1.00 89.38 167 MET A O 1
ATOM 1165 N N . LEU A 1 168 ? -11.677 -13.990 7.840 1.00 90.06 168 LEU A N 1
ATOM 1166 C CA . LEU A 1 168 ? -12.974 -13.345 7.615 1.00 90.06 168 LEU A CA 1
ATOM 1167 C C . LEU A 1 168 ? -13.540 -12.714 8.908 1.00 90.06 168 LEU A C 1
ATOM 1169 O O . LEU A 1 168 ? -13.869 -11.529 8.874 1.00 90.06 168 LEU A O 1
ATOM 1173 N N . PRO A 1 169 ? -13.594 -13.411 10.064 1.00 89.44 169 PRO A N 1
ATOM 1174 C CA . PRO A 1 169 ? -13.993 -12.789 11.329 1.00 89.44 169 PRO A CA 1
ATOM 1175 C C . PRO A 1 169 ? -13.159 -11.562 11.723 1.00 89.44 169 PRO A C 1
ATOM 1177 O O . PRO A 1 169 ? -13.715 -10.542 12.131 1.00 89.44 169 PRO A O 1
ATOM 1180 N N . VAL A 1 170 ? -11.830 -11.636 11.585 1.00 91.62 170 VAL A N 1
ATOM 1181 C CA . VAL A 1 170 ? -10.918 -10.534 11.928 1.00 91.62 170 VAL A CA 1
ATOM 1182 C C . VAL A 1 170 ? -11.151 -9.341 10.998 1.00 91.62 170 VAL A C 1
ATOM 1184 O O . VAL A 1 170 ? -11.300 -8.216 11.479 1.00 91.62 170 VAL A O 1
ATOM 1187 N N . ALA A 1 171 ? -11.265 -9.583 9.687 1.00 92.81 171 ALA A N 1
ATOM 1188 C CA . ALA A 1 171 ? -11.643 -8.566 8.708 1.00 92.81 171 ALA A CA 1
ATOM 1189 C C . ALA A 1 171 ? -12.997 -7.922 9.038 1.00 92.81 171 ALA A C 1
ATOM 1191 O O . ALA A 1 171 ? -13.109 -6.701 9.031 1.00 92.81 171 ALA A O 1
ATOM 1192 N N . GLY A 1 172 ? -14.007 -8.715 9.403 1.00 93.00 172 GLY A N 1
ATOM 1193 C CA . GLY A 1 172 ? -15.338 -8.215 9.760 1.00 93.00 172 GLY A CA 1
ATOM 1194 C C . GLY A 1 172 ? -15.328 -7.219 10.919 1.00 93.00 172 GLY A C 1
ATOM 1195 O O . GLY A 1 172 ? -16.142 -6.297 10.941 1.00 93.00 172 GLY A O 1
ATOM 1196 N N . VAL A 1 173 ? -14.383 -7.355 11.854 1.00 92.81 173 VAL A N 1
ATOM 1197 C CA . VAL A 1 173 ? -14.192 -6.382 12.936 1.00 92.81 173 VAL A CA 1
ATOM 1198 C C . VAL A 1 173 ? -13.351 -5.193 12.473 1.00 92.81 173 VAL A C 1
ATOM 1200 O O . VAL A 1 173 ? -13.811 -4.055 12.569 1.00 92.81 173 VAL A O 1
ATOM 1203 N N . LEU A 1 174 ? -12.140 -5.438 11.960 1.00 93.81 174 LEU A N 1
ATOM 1204 C CA . LEU A 1 174 ? -11.170 -4.381 11.638 1.00 93.81 174 LEU A CA 1
ATOM 1205 C C . LEU A 1 174 ? -11.615 -3.489 10.476 1.00 93.81 174 LEU A C 1
ATOM 1207 O O . LEU A 1 174 ? -11.250 -2.318 10.422 1.00 93.81 174 LEU A O 1
ATOM 1211 N N . TRP A 1 175 ? -12.412 -4.026 9.556 1.00 94.94 175 TRP A N 1
ATOM 1212 C CA . TRP A 1 175 ? -12.924 -3.314 8.388 1.00 94.94 175 TRP A CA 1
ATOM 1213 C C . TRP A 1 175 ? -14.372 -2.860 8.558 1.00 94.94 175 TRP A C 1
ATOM 1215 O O . TRP A 1 175 ? -14.970 -2.340 7.619 1.00 94.94 175 TRP A O 1
ATOM 1225 N N . SER A 1 176 ? -14.943 -3.022 9.754 1.00 94.75 176 SER A N 1
ATOM 1226 C CA . SER A 1 176 ? -16.294 -2.554 10.051 1.00 94.75 176 SER A CA 1
ATOM 1227 C C . SER A 1 176 ? -16.456 -1.050 9.806 1.00 94.75 176 SER A C 1
ATOM 1229 O O . SER A 1 176 ? -15.511 -0.263 9.931 1.00 94.75 176 SER A O 1
ATOM 1231 N N . SER A 1 177 ? -17.686 -0.626 9.500 1.00 94.19 177 SER A N 1
ATOM 1232 C CA . SER A 1 177 ? -18.027 0.792 9.339 1.00 94.19 177 SER A CA 1
ATOM 1233 C C . SER A 1 177 ? -17.741 1.607 10.609 1.00 94.19 177 SER A C 1
ATOM 1235 O O . SER A 1 177 ? -17.322 2.760 10.517 1.00 94.19 177 SER A O 1
ATOM 1237 N N . GLU A 1 178 ? -17.865 0.988 11.786 1.00 93.69 178 GLU A N 1
ATOM 1238 C CA . GLU A 1 178 ? -17.483 1.556 13.083 1.00 93.69 178 GLU A CA 1
ATOM 1239 C C . GLU A 1 178 ? -15.975 1.850 13.159 1.00 93.69 178 GLU A C 1
ATOM 1241 O O . GLU A 1 178 ? -15.576 2.991 13.405 1.00 93.69 178 GLU A O 1
ATOM 1246 N N . THR A 1 179 ? -15.122 0.856 12.87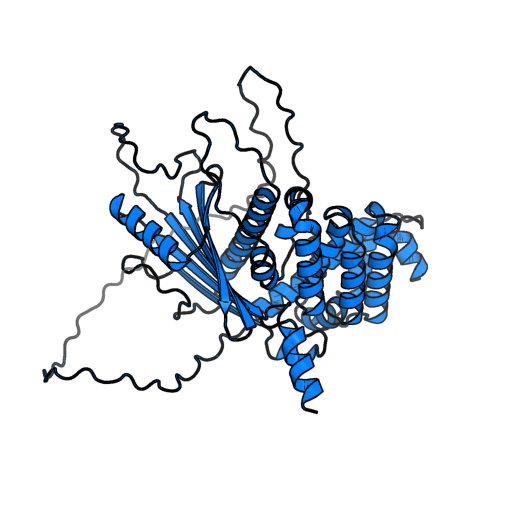9 1.00 92.75 179 THR A N 1
ATOM 1247 C CA . THR A 1 179 ? -13.660 1.032 12.888 1.00 92.75 179 THR A CA 1
ATOM 1248 C C . THR A 1 179 ? -13.205 2.032 11.830 1.00 92.75 179 THR A C 1
ATOM 1250 O O . THR A 1 179 ? -12.427 2.940 12.134 1.00 92.75 179 THR A O 1
ATOM 1253 N N . ALA A 1 180 ? -13.737 1.933 10.610 1.00 94.12 180 ALA A N 1
ATOM 1254 C CA . ALA A 1 180 ? -13.438 2.876 9.537 1.00 94.12 180 ALA A CA 1
ATOM 1255 C C . ALA A 1 180 ? -13.875 4.310 9.892 1.00 94.12 180 ALA A C 1
ATOM 1257 O O . ALA A 1 180 ? -13.164 5.268 9.578 1.00 94.12 180 ALA A O 1
ATOM 1258 N N . GLY A 1 181 ? -15.004 4.472 10.590 1.00 94.56 181 GLY A N 1
ATOM 1259 C CA . GLY A 1 181 ? -15.477 5.756 11.105 1.00 94.56 181 GLY A CA 1
ATOM 1260 C C . GLY A 1 181 ? -14.519 6.367 12.130 1.00 94.56 181 GLY A C 1
ATOM 1261 O O . GLY A 1 181 ? -14.132 7.526 11.984 1.00 94.56 181 GLY A O 1
ATOM 1262 N N . MET A 1 182 ? -14.061 5.582 13.111 1.00 94.38 182 MET A N 1
ATOM 1263 C CA . MET A 1 182 ? -13.085 6.043 14.110 1.00 94.38 182 MET A CA 1
ATOM 1264 C C . MET A 1 182 ? -11.767 6.490 13.467 1.00 94.38 182 MET A C 1
ATOM 1266 O O . MET A 1 182 ? -11.251 7.566 13.781 1.00 94.38 182 MET A O 1
ATOM 1270 N N . LEU A 1 183 ? -11.240 5.695 12.530 1.00 95.06 183 LEU A N 1
ATOM 1271 C CA . LEU A 1 183 ? -10.031 6.040 11.780 1.00 95.06 183 LEU A CA 1
ATOM 1272 C C . LEU A 1 183 ? -10.238 7.309 10.954 1.00 95.06 183 LEU A C 1
ATOM 1274 O O . LEU A 1 183 ? -9.395 8.201 10.976 1.00 95.06 183 LEU A O 1
ATOM 1278 N N . THR A 1 184 ? -11.381 7.430 10.283 1.00 95.56 184 THR A N 1
ATOM 1279 C CA . THR A 1 184 ? -11.727 8.611 9.487 1.00 95.56 184 THR A CA 1
ATOM 1280 C C . THR A 1 184 ? -11.718 9.881 10.333 1.00 95.56 184 THR A C 1
ATOM 1282 O O . THR A 1 184 ? -11.066 10.857 9.961 1.00 95.56 184 THR A O 1
ATOM 1285 N N . GLU A 1 185 ? -12.391 9.882 11.484 1.00 95.56 185 GLU A N 1
ATOM 1286 C CA . GLU A 1 185 ? -12.420 11.050 12.370 1.00 95.56 185 GLU A CA 1
ATOM 1287 C C . GLU A 1 185 ? -11.027 11.385 12.914 1.00 95.56 185 GLU A C 1
ATOM 1289 O O . GLU A 1 185 ? -10.635 12.556 12.951 1.00 95.56 185 GLU A O 1
ATOM 1294 N N . ARG A 1 186 ? -10.217 10.367 13.226 1.00 93.94 186 ARG A N 1
ATOM 1295 C CA . ARG A 1 186 ? -8.834 10.571 13.665 1.00 93.94 186 ARG A CA 1
ATOM 1296 C C . ARG A 1 186 ? -7.962 11.201 12.575 1.00 93.94 186 ARG A C 1
ATOM 1298 O O . ARG A 1 186 ? -7.258 12.173 12.851 1.00 93.94 186 ARG A O 1
ATOM 1305 N N . LEU A 1 187 ? -8.031 10.699 11.341 1.00 95.75 187 LEU A N 1
ATOM 1306 C CA . LEU A 1 187 ? -7.287 11.253 10.203 1.00 95.75 187 LEU A CA 1
ATOM 1307 C C . LEU A 1 187 ? -7.783 12.661 9.834 1.00 95.75 187 LEU A C 1
ATOM 1309 O O . LEU A 1 187 ? -6.983 13.515 9.452 1.00 95.75 187 LEU A O 1
ATOM 1313 N N . LYS A 1 188 ? -9.078 12.963 9.985 1.00 95.62 188 LYS A N 1
ATOM 1314 C CA . LYS A 1 188 ? -9.619 14.320 9.786 1.00 95.62 188 LYS A CA 1
ATOM 1315 C C . LYS A 1 188 ? -9.114 15.317 10.826 1.00 95.62 188 LYS A C 1
ATOM 1317 O O . LYS A 1 188 ? -8.782 16.441 10.457 1.00 95.62 188 LYS A O 1
ATOM 1322 N N . ALA A 1 189 ? -9.039 14.913 12.094 1.00 94.38 189 ALA A N 1
ATOM 1323 C CA . ALA A 1 189 ? -8.619 15.783 13.192 1.00 94.38 189 ALA A CA 1
ATOM 1324 C C . ALA A 1 189 ? -7.124 16.149 13.150 1.00 94.38 189 ALA A C 1
ATOM 1326 O O . ALA A 1 189 ? -6.716 17.152 13.739 1.00 94.38 189 ALA A O 1
ATOM 1327 N N . ALA A 1 190 ? -6.305 15.350 12.464 1.00 93.38 190 ALA A N 1
ATOM 1328 C CA . ALA A 1 190 ? -4.864 15.529 12.461 1.00 93.38 190 ALA A CA 1
ATOM 1329 C C . ALA A 1 190 ? -4.379 16.730 11.643 1.00 93.38 190 ALA A C 1
ATOM 1331 O O . ALA A 1 190 ? -4.856 17.019 10.535 1.00 93.38 190 ALA A O 1
ATOM 1332 N N . LYS A 1 191 ? -3.368 17.408 12.187 1.00 93.38 191 LYS A N 1
ATOM 1333 C CA . LYS A 1 191 ? -2.763 18.612 11.613 1.00 93.38 191 LYS A CA 1
ATOM 1334 C C . LYS A 1 191 ? -1.452 18.311 10.902 1.00 93.38 191 LYS A C 1
ATOM 1336 O O . LYS A 1 191 ? -1.072 19.090 10.022 1.00 93.38 191 LYS A O 1
ATOM 1341 N N . THR A 1 192 ? -0.775 17.222 11.249 1.00 92.56 192 THR A N 1
ATOM 1342 C CA . THR A 1 192 ? 0.460 16.773 10.593 1.00 92.56 192 THR A CA 1
ATOM 1343 C C . THR A 1 192 ? 0.413 15.273 10.290 1.00 92.56 192 THR A C 1
ATOM 1345 O O . THR A 1 192 ? -0.477 14.569 10.768 1.00 92.56 192 THR A O 1
ATOM 1348 N N . LEU A 1 193 ? 1.337 14.784 9.456 1.00 91.88 193 LEU A N 1
ATOM 1349 C CA . LEU A 1 193 ? 1.402 13.358 9.108 1.00 91.88 193 LEU A CA 1
ATOM 1350 C C . LEU A 1 193 ? 1.951 12.534 10.281 1.00 91.88 193 LEU A C 1
ATOM 1352 O O . LEU A 1 193 ? 1.489 11.421 10.519 1.00 91.88 193 LEU A O 1
ATOM 1356 N N . GLU A 1 194 ? 2.857 13.113 11.068 1.00 89.88 194 GLU A N 1
ATOM 1357 C CA . GLU A 1 194 ? 3.473 12.489 12.240 1.00 89.88 194 GLU A CA 1
ATOM 1358 C C . GLU A 1 194 ? 2.421 12.129 13.300 1.00 89.88 194 GLU A C 1
ATOM 1360 O O . GLU A 1 194 ? 2.434 11.012 13.817 1.00 89.88 194 GLU A O 1
ATOM 1365 N N . GLU A 1 195 ? 1.450 13.020 13.544 1.00 89.56 195 GLU A N 1
ATOM 1366 C CA . GLU A 1 195 ? 0.315 12.795 14.458 1.00 89.56 195 GLU A CA 1
ATOM 1367 C C . GLU A 1 195 ? -0.579 11.613 14.039 1.00 89.56 195 GLU A C 1
ATOM 1369 O O . GLU A 1 195 ? -1.298 11.051 14.870 1.00 89.56 195 GLU A O 1
ATOM 1374 N N . THR A 1 196 ? -0.558 11.247 12.752 1.00 91.00 196 THR A N 1
ATOM 1375 C CA . THR A 1 196 ? -1.394 10.174 12.189 1.00 91.00 196 THR A CA 1
ATOM 1376 C C . THR A 1 196 ? -0.681 8.856 12.008 1.00 91.00 196 THR A C 1
ATOM 1378 O O . THR A 1 196 ? -1.359 7.900 11.658 1.00 91.00 196 THR A O 1
ATOM 1381 N N . THR A 1 197 ? 0.634 8.785 12.221 1.00 91.62 197 THR A N 1
ATOM 1382 C CA . THR A 1 197 ? 1.482 7.657 11.801 1.00 91.62 197 THR A CA 1
ATOM 1383 C C . THR A 1 197 ? 0.837 6.290 12.061 1.00 91.62 197 THR A C 1
ATOM 1385 O O . THR A 1 197 ? 0.632 5.519 11.129 1.00 91.62 197 THR A O 1
ATOM 1388 N N . GLU A 1 198 ? 0.411 6.027 13.297 1.00 91.69 198 GLU A N 1
ATOM 1389 C CA . GLU A 1 198 ? -0.170 4.735 13.683 1.00 91.69 198 GLU A CA 1
ATOM 1390 C C . GLU A 1 198 ? -1.613 4.532 13.167 1.00 91.69 198 GLU A C 1
ATOM 1392 O O . GLU A 1 198 ? -1.978 3.446 12.720 1.00 91.69 198 GLU A O 1
ATOM 1397 N N . SER A 1 199 ? -2.452 5.575 13.162 1.00 94.38 199 SER A N 1
ATOM 1398 C CA . SER A 1 199 ? -3.819 5.489 12.613 1.00 94.38 199 SER A CA 1
ATOM 1399 C C . SER A 1 199 ? -3.828 5.343 11.093 1.00 94.38 199 SER A C 1
ATOM 1401 O O . SER A 1 199 ? -4.677 4.648 10.542 1.00 94.38 199 SER A O 1
ATOM 1403 N N . LEU A 1 200 ? -2.882 5.988 10.414 1.00 96.00 200 LEU A N 1
ATOM 1404 C CA . LEU A 1 200 ? -2.681 5.879 8.980 1.00 96.00 200 LEU A CA 1
ATOM 1405 C C . LEU A 1 200 ? -2.199 4.476 8.614 1.00 96.00 200 LEU A C 1
ATOM 1407 O O . LEU A 1 200 ? -2.702 3.922 7.643 1.00 96.00 200 LEU A O 1
ATOM 1411 N N . ALA A 1 201 ? -1.291 3.885 9.398 1.00 94.94 201 ALA A N 1
ATOM 1412 C CA . ALA A 1 201 ? -0.837 2.509 9.202 1.00 94.94 201 ALA A CA 1
ATOM 1413 C C . ALA A 1 201 ? -2.012 1.519 9.231 1.00 94.94 201 ALA A C 1
ATOM 1415 O O . ALA A 1 201 ? -2.170 0.705 8.318 1.00 94.94 201 ALA A O 1
ATOM 1416 N N . LEU A 1 202 ? -2.883 1.640 10.240 1.00 95.69 202 LEU A N 1
ATOM 1417 C CA . LEU A 1 202 ? -4.065 0.792 10.376 1.00 95.69 202 LEU A CA 1
ATOM 1418 C C . LEU A 1 202 ? -5.087 1.045 9.254 1.00 95.69 202 LEU A C 1
ATOM 1420 O O . LEU A 1 202 ? -5.588 0.100 8.641 1.00 95.69 202 LEU A O 1
ATOM 1424 N N . ALA A 1 203 ? -5.357 2.311 8.922 1.00 96.75 203 ALA A N 1
ATOM 1425 C CA . ALA A 1 203 ? -6.256 2.669 7.823 1.00 96.75 203 ALA A CA 1
ATOM 1426 C C . ALA A 1 203 ? -5.745 2.161 6.464 1.00 96.75 203 ALA A C 1
ATOM 1428 O O . ALA A 1 203 ? -6.530 1.696 5.643 1.00 96.75 203 ALA A O 1
ATOM 1429 N N . ALA A 1 204 ? -4.428 2.166 6.252 1.00 95.81 204 ALA A N 1
ATOM 1430 C CA . ALA A 1 204 ? -3.767 1.638 5.061 1.00 95.81 204 ALA A CA 1
ATOM 1431 C C . ALA A 1 204 ? -3.775 0.098 4.959 1.00 95.81 204 ALA A C 1
ATOM 1433 O O . ALA A 1 204 ? -3.324 -0.464 3.961 1.00 95.81 204 ALA A O 1
ATOM 1434 N N . ASN A 1 205 ? -4.276 -0.585 5.989 1.00 95.75 205 ASN A N 1
ATOM 1435 C CA . ASN A 1 205 ? -4.567 -2.019 6.017 1.00 95.75 205 ASN A CA 1
ATOM 1436 C C . ASN A 1 205 ? -6.078 -2.285 6.190 1.00 95.75 205 ASN A C 1
ATOM 1438 O O . ASN A 1 205 ? -6.503 -3.386 6.530 1.00 95.75 205 ASN A O 1
ATOM 1442 N N . THR A 1 206 ? -6.903 -1.258 5.966 1.00 95.38 206 THR A N 1
ATOM 1443 C CA . THR A 1 206 ? -8.364 -1.327 5.996 1.00 95.38 206 THR A CA 1
ATOM 1444 C C . THR A 1 206 ? -8.877 -0.942 4.607 1.00 95.38 206 THR A C 1
ATOM 1446 O O . THR A 1 206 ? -9.157 0.235 4.375 1.00 95.38 206 THR A O 1
ATOM 1449 N N . PRO A 1 207 ? -8.979 -1.891 3.655 1.00 94.75 207 PRO A N 1
ATOM 1450 C CA . PRO A 1 207 ? -9.210 -1.622 2.232 1.00 94.75 207 PRO A CA 1
ATOM 1451 C C . PRO A 1 207 ? -10.659 -1.213 1.911 1.00 94.75 207 PRO A C 1
ATOM 1453 O O . PRO A 1 207 ? -11.197 -1.564 0.864 1.00 94.75 207 PRO A O 1
ATOM 1456 N N . THR A 1 208 ? -11.317 -0.477 2.804 1.00 94.00 208 THR A N 1
ATOM 1457 C CA . THR A 1 208 ? -12.688 0.009 2.651 1.00 94.00 208 THR A CA 1
ATOM 1458 C C . THR A 1 208 ? -12.719 1.406 2.038 1.00 94.00 208 THR A C 1
ATOM 1460 O O . THR A 1 208 ? -11.755 2.177 2.084 1.00 94.00 208 THR A O 1
ATOM 1463 N N . GLN A 1 209 ? -13.868 1.756 1.466 1.00 93.12 209 GLN A N 1
ATOM 1464 C CA . GLN A 1 209 ? -14.059 3.037 0.797 1.00 93.12 209 GLN A CA 1
ATOM 1465 C C . GLN A 1 209 ? -13.925 4.236 1.751 1.00 93.12 209 GLN A C 1
ATOM 1467 O O . GLN A 1 209 ? -13.226 5.188 1.389 1.00 93.12 209 GLN A O 1
ATOM 1472 N N . PRO A 1 210 ? -14.507 4.221 2.972 1.00 94.75 210 PRO A N 1
ATOM 1473 C CA . PRO A 1 210 ? -14.328 5.321 3.916 1.00 94.75 210 PRO A CA 1
ATOM 1474 C C . PRO A 1 210 ? -12.858 5.543 4.287 1.00 94.75 210 PRO A C 1
ATOM 1476 O O . PRO A 1 210 ? -12.401 6.685 4.270 1.00 94.75 210 PRO A O 1
ATOM 1479 N N . SER A 1 211 ? -12.097 4.469 4.529 1.00 95.62 211 SER A N 1
ATOM 1480 C CA . SER A 1 211 ? -10.670 4.554 4.860 1.00 95.62 211 SER A CA 1
ATOM 1481 C C . SER A 1 211 ? -9.857 5.156 3.716 1.00 95.62 211 SER A C 1
ATOM 1483 O O . SER A 1 211 ? -9.125 6.123 3.923 1.00 95.62 211 SER A O 1
ATOM 1485 N N . ARG A 1 212 ? -10.039 4.666 2.483 1.00 95.50 212 ARG A N 1
ATOM 1486 C CA . ARG A 1 212 ? -9.364 5.212 1.293 1.00 95.50 212 ARG A CA 1
ATOM 1487 C C . ARG A 1 212 ? -9.672 6.691 1.076 1.00 95.50 212 ARG A C 1
ATOM 1489 O O . ARG A 1 212 ? -8.762 7.480 0.818 1.00 95.50 212 ARG A O 1
ATOM 1496 N N . LYS A 1 213 ? -10.936 7.087 1.232 1.00 96.00 213 LYS A N 1
ATOM 1497 C CA . LYS A 1 213 ? -11.350 8.489 1.132 1.00 96.00 213 LYS A CA 1
ATOM 1498 C C . LYS A 1 213 ? -10.707 9.352 2.220 1.00 96.00 213 LYS A C 1
ATOM 1500 O O . LYS A 1 213 ? -10.161 10.405 1.904 1.00 96.00 213 LYS A O 1
ATOM 1505 N N . ALA A 1 214 ? -10.707 8.899 3.473 1.00 96.75 214 ALA A N 1
ATOM 1506 C CA . ALA A 1 214 ? -10.086 9.625 4.581 1.00 96.75 214 ALA A CA 1
ATOM 1507 C C . ALA A 1 214 ? -8.572 9.814 4.379 1.00 96.75 214 ALA A C 1
ATOM 1509 O O . ALA A 1 214 ? -8.038 10.892 4.644 1.00 96.75 214 ALA A O 1
ATOM 1510 N N . ILE A 1 215 ? -7.889 8.793 3.853 1.00 97.12 215 ILE A N 1
ATOM 1511 C CA . ILE A 1 215 ? -6.467 8.860 3.495 1.00 97.12 215 ILE A CA 1
ATOM 1512 C C . ILE A 1 215 ? -6.239 9.866 2.360 1.00 97.12 215 ILE A C 1
ATOM 1514 O O . ILE A 1 215 ? -5.358 10.719 2.467 1.00 97.12 215 ILE A O 1
ATOM 1518 N N . GLN A 1 216 ? -7.053 9.825 1.298 1.00 96.38 216 GLN A N 1
ATOM 1519 C CA . GLN A 1 216 ? -6.966 10.790 0.198 1.00 96.38 216 GLN A CA 1
ATOM 1520 C C . GLN A 1 216 ? -7.172 12.230 0.687 1.00 96.38 216 GLN A C 1
ATOM 1522 O O . GLN A 1 216 ? -6.413 13.124 0.307 1.00 96.38 216 GLN A O 1
ATOM 1527 N N . GLU A 1 217 ? -8.175 12.462 1.535 1.00 96.75 217 GLU A N 1
ATOM 1528 C CA . GLU A 1 217 ? -8.465 13.770 2.128 1.00 96.75 217 GLU A CA 1
ATOM 1529 C C . GLU A 1 217 ? -7.306 14.264 3.005 1.00 96.75 217 GLU A C 1
ATOM 1531 O O . GLU A 1 217 ? -6.907 15.425 2.892 1.00 96.75 217 GLU A O 1
ATOM 1536 N N . LEU A 1 218 ? -6.724 13.390 3.837 1.00 97.00 218 LEU A N 1
ATOM 1537 C CA . LEU A 1 218 ? -5.546 13.703 4.650 1.00 97.00 218 LEU A CA 1
ATOM 1538 C C . LEU A 1 218 ? -4.359 14.110 3.773 1.00 97.00 218 LEU A C 1
ATOM 1540 O O . LEU A 1 218 ? -3.768 15.170 3.987 1.00 97.00 218 LEU A O 1
ATOM 1544 N N . PHE A 1 219 ? -4.020 13.291 2.777 1.00 96.81 219 PHE A N 1
ATOM 1545 C CA . PHE A 1 219 ? -2.878 13.541 1.902 1.00 96.81 219 PHE A CA 1
ATOM 1546 C C . PHE A 1 219 ? -3.066 14.803 1.065 1.00 96.81 219 PHE A C 1
ATOM 1548 O O . PHE A 1 219 ? -2.140 15.599 0.951 1.00 96.81 219 PHE A O 1
ATOM 1555 N N . SER A 1 220 ? -4.274 15.037 0.549 1.00 96.19 220 SER A N 1
ATOM 1556 C CA . SER A 1 220 ? -4.595 16.255 -0.200 1.00 96.19 220 SER A CA 1
ATOM 1557 C C . SER A 1 220 ? -4.475 17.498 0.683 1.00 96.19 220 SER A C 1
ATOM 1559 O O . SER A 1 220 ? -3.891 18.496 0.271 1.00 96.19 220 SER A O 1
ATOM 1561 N N . ARG A 1 221 ? -4.974 17.430 1.926 1.00 96.50 221 ARG A N 1
ATOM 1562 C CA . ARG A 1 221 ? -4.912 18.537 2.892 1.00 96.50 221 ARG A CA 1
ATOM 1563 C C . ARG A 1 221 ? -3.483 18.862 3.326 1.00 96.50 221 ARG A C 1
ATOM 1565 O O . ARG A 1 221 ? -3.168 20.025 3.564 1.00 96.50 221 ARG A O 1
ATOM 1572 N N . LEU A 1 222 ? -2.636 17.846 3.478 1.00 96.38 222 LEU A N 1
ATOM 1573 C CA . LEU A 1 222 ? -1.258 17.998 3.952 1.00 96.38 222 LEU A CA 1
ATOM 1574 C C . LEU A 1 222 ? -0.228 18.010 2.818 1.00 96.38 222 LEU A C 1
ATOM 1576 O O . LEU A 1 222 ? 0.970 18.034 3.095 1.00 96.38 222 LEU A O 1
ATOM 1580 N N . PHE A 1 223 ? -0.672 18.044 1.558 1.00 95.50 223 PHE A N 1
ATOM 1581 C CA . PHE A 1 223 ? 0.205 17.931 0.398 1.00 95.50 223 PHE A CA 1
ATOM 1582 C C . PHE A 1 223 ? 1.333 18.973 0.419 1.00 95.50 223 PHE A C 1
ATOM 1584 O O . PHE A 1 223 ? 2.510 18.617 0.334 1.00 95.50 223 PHE A O 1
ATOM 1591 N N . ASP A 1 224 ? 0.980 20.242 0.637 1.00 94.81 224 ASP A N 1
ATOM 1592 C CA . ASP A 1 224 ? 1.925 21.366 0.638 1.00 94.81 224 ASP A CA 1
ATOM 1593 C C . ASP A 1 224 ? 2.928 21.329 1.802 1.00 94.81 224 ASP A C 1
ATOM 1595 O O . ASP A 1 224 ? 3.949 22.013 1.753 1.00 94.81 224 ASP A O 1
ATOM 1599 N N . LYS A 1 225 ? 2.681 20.512 2.838 1.00 94.06 225 LYS A N 1
ATOM 1600 C CA . LYS A 1 225 ? 3.622 20.308 3.954 1.00 94.06 225 LYS A CA 1
ATOM 1601 C C . LYS A 1 225 ? 4.705 19.271 3.639 1.00 94.06 225 LYS A C 1
ATOM 1603 O O . LYS A 1 225 ? 5.706 19.207 4.347 1.00 94.06 225 LYS A O 1
ATOM 1608 N N . GLY A 1 226 ? 4.518 18.487 2.578 1.00 93.62 226 GLY A N 1
ATOM 1609 C CA . GLY A 1 226 ? 5.395 17.380 2.203 1.00 93.62 226 GLY A CA 1
ATOM 1610 C C . GLY A 1 226 ? 5.118 16.094 2.985 1.00 93.62 226 GLY A C 1
ATOM 1611 O O . GLY A 1 226 ? 4.347 16.071 3.939 1.00 93.62 226 GLY A O 1
ATOM 1612 N N . ALA A 1 227 ? 5.767 15.011 2.560 1.00 94.31 227 ALA A N 1
ATOM 1613 C CA . ALA A 1 227 ? 5.608 13.651 3.074 1.00 94.31 227 ALA A CA 1
ATOM 1614 C C . ALA A 1 227 ? 6.792 13.176 3.932 1.00 94.31 227 ALA A C 1
ATOM 1616 O O . ALA A 1 227 ? 6.964 11.973 4.121 1.00 94.31 227 ALA A O 1
ATOM 1617 N N . ASN A 1 228 ? 7.616 14.093 4.451 1.00 90.69 228 ASN A N 1
ATOM 1618 C CA . ASN A 1 228 ? 8.810 13.743 5.231 1.00 90.69 228 ASN A CA 1
ATOM 1619 C C . ASN A 1 228 ? 8.488 12.797 6.397 1.00 90.69 228 ASN A C 1
ATOM 1621 O O . ASN A 1 228 ? 9.176 11.795 6.554 1.00 90.69 228 ASN A O 1
ATOM 1625 N N . GLY A 1 229 ? 7.407 13.057 7.143 1.00 88.31 229 GLY A N 1
ATOM 1626 C CA . GLY A 1 229 ? 6.947 12.181 8.223 1.00 88.31 229 GLY A CA 1
ATOM 1627 C C . GLY A 1 229 ? 6.538 10.775 7.769 1.00 88.31 229 GLY A C 1
ATOM 1628 O O . GLY A 1 229 ? 6.696 9.820 8.521 1.00 88.31 229 GLY A O 1
ATOM 1629 N N . LEU A 1 230 ? 6.056 10.605 6.532 1.00 90.94 230 LEU A N 1
ATOM 1630 C CA . LEU A 1 230 ? 5.722 9.282 5.983 1.00 90.94 230 LEU A CA 1
ATOM 1631 C C . LEU A 1 230 ? 6.973 8.505 5.587 1.00 90.94 230 LEU A C 1
ATOM 1633 O O . LEU A 1 230 ? 7.059 7.307 5.844 1.00 90.94 230 LEU A O 1
ATOM 1637 N N . VAL A 1 231 ? 7.936 9.194 4.970 1.00 88.38 231 VAL A N 1
ATOM 1638 C CA . VAL A 1 231 ? 9.217 8.595 4.578 1.00 88.38 231 VAL A CA 1
ATOM 1639 C C . VAL A 1 231 ? 10.001 8.179 5.821 1.00 88.38 231 VAL A C 1
ATOM 1641 O O . VAL A 1 231 ? 10.478 7.052 5.887 1.00 88.38 231 VAL A O 1
ATOM 1644 N N . SER A 1 232 ? 10.096 9.056 6.824 1.00 86.69 232 SER A N 1
ATOM 1645 C CA . SER A 1 232 ? 10.896 8.798 8.026 1.00 86.69 232 SER A CA 1
ATOM 1646 C C . SER A 1 232 ? 10.274 7.784 8.981 1.00 86.69 232 SER A C 1
ATOM 1648 O O . SER A 1 232 ? 11.016 7.110 9.690 1.00 86.69 232 SER A O 1
ATOM 1650 N N . SER A 1 233 ? 8.943 7.660 9.003 1.00 87.88 233 SER A N 1
ATOM 1651 C CA . SER A 1 233 ? 8.251 6.663 9.829 1.00 87.88 233 SER A CA 1
ATOM 1652 C C . SER A 1 233 ? 8.220 5.269 9.209 1.00 87.88 233 SER A C 1
ATOM 1654 O O . SER A 1 233 ? 7.942 4.304 9.911 1.00 87.88 233 SER A O 1
ATOM 1656 N N . GLY A 1 234 ? 8.434 5.128 7.897 1.00 88.38 234 GLY A N 1
ATOM 1657 C CA . GLY A 1 234 ? 8.302 3.842 7.204 1.00 88.38 234 GLY A CA 1
ATOM 1658 C C . GLY A 1 234 ? 6.868 3.291 7.148 1.00 88.38 234 GLY A C 1
ATOM 1659 O O . GLY A 1 234 ? 6.674 2.141 6.758 1.00 88.38 234 GLY A O 1
ATOM 1660 N N . VAL A 1 235 ? 5.848 4.091 7.491 1.00 91.31 235 VAL A N 1
ATOM 1661 C CA . VAL A 1 235 ? 4.438 3.654 7.535 1.00 91.31 235 VAL A CA 1
ATOM 1662 C C . VAL A 1 235 ? 3.937 3.094 6.200 1.00 91.31 235 VAL A C 1
ATOM 1664 O O . VAL A 1 235 ? 3.119 2.178 6.158 1.00 91.31 235 VAL A O 1
ATOM 1667 N N . LEU A 1 236 ? 4.459 3.605 5.084 1.00 90.75 236 LEU A N 1
ATOM 1668 C CA . LEU A 1 236 ? 4.076 3.150 3.749 1.00 90.75 236 LEU A CA 1
ATOM 1669 C C . LEU A 1 236 ? 4.602 1.748 3.425 1.00 90.75 236 LEU A C 1
ATOM 1671 O O . LEU A 1 236 ? 3.958 1.024 2.672 1.00 90.75 236 LEU A O 1
ATOM 1675 N N . SER A 1 237 ? 5.707 1.327 4.036 1.00 87.56 237 SER A N 1
ATOM 1676 C CA . SER A 1 237 ? 6.206 -0.046 3.911 1.00 87.56 237 SER A CA 1
ATOM 1677 C C . SER A 1 237 ? 5.317 -1.043 4.666 1.00 87.56 237 SER A C 1
ATOM 1679 O O . SER A 1 237 ? 5.191 -2.197 4.261 1.00 87.56 237 SER A O 1
ATOM 1681 N N . ALA A 1 238 ? 4.653 -0.584 5.732 1.00 87.69 238 ALA A N 1
ATOM 1682 C CA . ALA A 1 238 ? 3.702 -1.354 6.534 1.00 87.69 238 ALA A CA 1
ATOM 1683 C C . ALA A 1 238 ? 2.282 -1.410 5.927 1.00 87.69 238 ALA A C 1
ATOM 1685 O O . ALA A 1 238 ? 1.459 -2.239 6.317 1.00 87.69 238 ALA A O 1
ATOM 1686 N N . ALA A 1 239 ? 1.973 -0.549 4.958 1.00 91.69 239 ALA A N 1
ATOM 1687 C CA . ALA A 1 239 ? 0.654 -0.460 4.342 1.00 91.69 239 ALA A CA 1
ATOM 1688 C C . ALA A 1 239 ? 0.378 -1.632 3.388 1.00 91.69 239 ALA A C 1
ATOM 1690 O O . ALA A 1 239 ? 1.046 -1.769 2.362 1.00 91.69 239 ALA A O 1
ATOM 1691 N N . GLY A 1 240 ? -0.594 -2.484 3.713 1.00 89.94 240 GLY A N 1
ATOM 1692 C CA . GLY A 1 240 ? -0.957 -3.688 2.959 1.00 89.94 240 GLY A CA 1
ATOM 1693 C C . GLY A 1 240 ? -1.904 -3.463 1.783 1.00 89.94 240 GLY A C 1
ATOM 1694 O O . GLY A 1 240 ? -1.845 -4.235 0.833 1.00 89.94 240 GLY A O 1
ATOM 1695 N N . ASP A 1 241 ? -2.744 -2.423 1.807 1.00 94.69 241 ASP A N 1
ATOM 1696 C CA . ASP A 1 241 ? -3.770 -2.211 0.779 1.00 94.69 241 ASP A CA 1
ATOM 1697 C C . ASP A 1 241 ? -3.175 -1.642 -0.524 1.00 94.69 241 ASP A C 1
ATOM 1699 O O . ASP A 1 241 ? -2.848 -0.450 -0.552 1.00 94.69 241 ASP A O 1
ATOM 1703 N N . PRO A 1 242 ? -3.089 -2.412 -1.631 1.00 95.00 242 PRO A N 1
ATOM 1704 C CA . PRO A 1 242 ? -2.570 -1.928 -2.911 1.00 95.00 242 PRO A CA 1
ATOM 1705 C C . PRO A 1 242 ? -3.394 -0.774 -3.489 1.00 95.00 242 PRO A C 1
ATOM 1707 O O . PRO A 1 242 ? -2.854 0.053 -4.224 1.00 95.00 242 PRO A O 1
ATOM 1710 N N . GLY A 1 243 ? -4.681 -0.664 -3.132 1.00 95.19 243 GLY A N 1
ATOM 1711 C CA . GLY A 1 243 ? -5.551 0.434 -3.554 1.00 95.19 243 GLY A CA 1
ATOM 1712 C C . GLY A 1 243 ? -5.095 1.812 -3.063 1.00 95.19 243 GLY A C 1
ATOM 1713 O O . GLY A 1 243 ? -5.534 2.826 -3.605 1.00 95.19 243 GLY A O 1
ATOM 1714 N N . MET A 1 244 ? -4.160 1.872 -2.111 1.00 95.00 244 MET A N 1
ATOM 1715 C CA . MET A 1 244 ? -3.501 3.116 -1.717 1.00 95.00 244 MET A CA 1
ATOM 1716 C C . MET A 1 244 ? -2.599 3.718 -2.798 1.00 95.00 244 MET A C 1
ATOM 1718 O O . MET A 1 244 ? -2.432 4.937 -2.838 1.00 95.00 244 MET A O 1
ATOM 1722 N N . LEU A 1 245 ? -1.998 2.907 -3.675 1.00 96.44 245 LEU A N 1
ATOM 1723 C CA . LEU A 1 245 ? -1.062 3.412 -4.683 1.00 96.44 245 LEU A CA 1
ATOM 1724 C C . LEU A 1 245 ? -1.727 4.402 -5.658 1.00 96.44 245 LEU A C 1
ATOM 1726 O O . LEU A 1 245 ? -1.190 5.499 -5.846 1.00 96.44 245 LEU A O 1
ATOM 1730 N N . PRO A 1 246 ? -2.910 4.099 -6.229 1.00 95.81 246 PRO A N 1
ATOM 1731 C CA . PRO A 1 246 ? -3.679 5.080 -6.991 1.00 95.81 246 PRO A CA 1
ATOM 1732 C C . PRO A 1 246 ? -4.003 6.366 -6.220 1.00 95.81 246 PRO A C 1
ATOM 1734 O O . PRO A 1 246 ? -3.986 7.443 -6.814 1.00 95.81 246 PRO A O 1
ATOM 1737 N N . ILE A 1 247 ? -4.235 6.282 -4.906 1.00 94.69 247 ILE A N 1
ATOM 1738 C CA . ILE A 1 247 ? -4.522 7.444 -4.051 1.00 94.69 247 ILE A CA 1
ATOM 1739 C C . ILE A 1 247 ? -3.288 8.336 -3.921 1.00 94.69 247 ILE A C 1
ATOM 1741 O O . ILE A 1 247 ? -3.376 9.528 -4.217 1.00 94.69 247 ILE A O 1
ATOM 1745 N N . LEU A 1 248 ? -2.133 7.767 -3.561 1.00 95.44 248 LEU A N 1
ATOM 1746 C CA . LEU A 1 248 ? -0.855 8.490 -3.492 1.00 95.44 248 LEU A CA 1
ATOM 1747 C C . LEU A 1 248 ? -0.539 9.191 -4.818 1.00 95.44 248 LEU A C 1
ATOM 1749 O O . LEU A 1 248 ? -0.139 10.353 -4.846 1.00 95.44 248 LEU A O 1
ATOM 1753 N N . LYS A 1 249 ? -0.794 8.508 -5.936 1.00 95.25 249 LYS A N 1
ATOM 1754 C CA . LYS A 1 249 ? -0.537 9.033 -7.281 1.00 95.25 249 LYS A CA 1
ATOM 1755 C C . LYS A 1 249 ? -1.593 10.006 -7.803 1.00 95.25 249 LYS A C 1
ATOM 1757 O O . LYS A 1 249 ? -1.345 10.661 -8.817 1.00 95.25 249 LYS A O 1
ATOM 1762 N N . SER A 1 250 ? -2.744 10.111 -7.140 1.00 93.25 250 SER A N 1
ATOM 1763 C CA . SER A 1 250 ? -3.780 11.099 -7.470 1.00 93.25 250 SER A CA 1
ATOM 1764 C C . SER A 1 250 ? -3.428 12.513 -6.994 1.00 93.25 250 SER A C 1
ATOM 1766 O O . SER A 1 250 ? -3.992 13.484 -7.497 1.00 93.25 250 SER A O 1
ATOM 1768 N N . LEU A 1 251 ? -2.479 12.635 -6.058 1.00 93.38 251 LEU A N 1
ATOM 1769 C CA . LEU A 1 251 ? -1.980 13.916 -5.559 1.00 93.38 251 LEU A CA 1
ATOM 1770 C C . LEU A 1 251 ? -1.307 14.727 -6.679 1.00 93.38 251 LEU A C 1
ATOM 1772 O O . LEU A 1 251 ? -0.869 14.148 -7.675 1.00 93.38 251 LEU A O 1
ATOM 1776 N N . PRO A 1 252 ? -1.179 16.061 -6.549 1.00 90.75 252 PRO A N 1
ATOM 1777 C CA . PRO A 1 252 ? -0.442 16.863 -7.518 1.00 90.75 252 PRO A CA 1
ATOM 1778 C C . PRO A 1 252 ? 0.982 16.329 -7.715 1.00 90.75 252 PRO A C 1
ATOM 1780 O O . PRO A 1 252 ? 1.736 16.133 -6.767 1.00 90.75 252 PRO A O 1
ATOM 1783 N N . ARG A 1 253 ? 1.382 16.100 -8.967 1.00 86.12 253 ARG A N 1
ATOM 1784 C CA . ARG A 1 253 ? 2.699 15.531 -9.287 1.00 86.12 253 ARG A CA 1
ATOM 1785 C C . ARG A 1 253 ? 3.543 16.526 -10.061 1.00 86.12 253 ARG A C 1
ATOM 1787 O O . ARG A 1 253 ? 3.037 17.274 -10.897 1.00 86.12 253 ARG A O 1
ATOM 1794 N N . ARG A 1 254 ? 4.852 16.492 -9.824 1.00 83.00 254 ARG A N 1
ATOM 1795 C CA . ARG A 1 254 ? 5.837 17.253 -10.596 1.00 83.00 254 ARG A CA 1
ATOM 1796 C C . ARG A 1 254 ? 6.798 16.308 -11.294 1.00 83.00 254 ARG A C 1
ATOM 1798 O O . ARG A 1 254 ? 7.146 15.248 -10.772 1.00 83.00 254 ARG A O 1
ATOM 1805 N N . ARG A 1 255 ? 7.232 16.721 -12.484 1.00 82.81 255 ARG A N 1
ATOM 1806 C CA . ARG A 1 255 ? 8.351 16.074 -13.163 1.00 82.81 255 ARG A CA 1
ATOM 1807 C C . ARG A 1 255 ? 9.606 16.293 -12.311 1.00 82.81 255 ARG A C 1
ATOM 1809 O O . ARG A 1 255 ? 9.801 17.429 -11.877 1.00 82.81 255 ARG A O 1
ATOM 1816 N N . PRO A 1 256 ? 10.444 15.265 -12.094 1.00 78.50 256 PRO A N 1
ATOM 1817 C CA . PRO A 1 256 ? 11.694 15.433 -11.364 1.00 78.50 256 PRO A CA 1
ATOM 1818 C C . PRO A 1 256 ? 12.520 16.579 -11.943 1.00 78.50 256 PRO A C 1
ATOM 1820 O O . PRO A 1 256 ? 12.658 16.695 -13.168 1.00 78.50 256 PRO A O 1
ATOM 1823 N N . ALA A 1 257 ? 13.050 17.430 -11.066 1.00 75.50 257 ALA A N 1
ATOM 1824 C CA . ALA A 1 257 ? 13.969 18.477 -11.476 1.00 75.50 257 ALA A CA 1
ATOM 1825 C C . ALA A 1 257 ? 15.217 17.839 -12.101 1.00 75.50 257 ALA A C 1
ATOM 1827 O O . ALA A 1 257 ? 15.748 16.847 -11.598 1.00 75.50 257 ALA A O 1
ATOM 1828 N N . LYS A 1 258 ? 15.707 18.411 -13.207 1.00 72.38 258 LYS A N 1
ATOM 1829 C CA . LYS A 1 258 ? 17.041 18.055 -13.697 1.00 72.38 258 LYS A CA 1
ATOM 1830 C C . LYS A 1 258 ? 18.051 18.492 -12.640 1.00 72.38 258 LYS A C 1
ATOM 1832 O O . LYS A 1 258 ? 17.939 19.607 -12.132 1.00 72.38 258 LYS A O 1
ATOM 1837 N N . ALA A 1 259 ? 19.021 17.629 -12.338 1.00 68.19 259 ALA A N 1
ATOM 1838 C CA . ALA A 1 259 ? 20.108 17.980 -11.433 1.00 68.19 259 ALA A CA 1
ATOM 1839 C C . ALA A 1 259 ? 20.732 19.317 -11.881 1.00 68.19 259 ALA A C 1
ATOM 1841 O O . ALA A 1 259 ? 20.982 19.492 -13.081 1.00 68.19 259 ALA A O 1
ATOM 1842 N N . PRO A 1 260 ? 20.935 20.278 -10.964 1.00 68.00 260 PRO A N 1
ATOM 1843 C CA . PRO A 1 260 ? 21.526 21.556 -11.323 1.00 68.00 260 PRO A CA 1
ATOM 1844 C C . PRO A 1 260 ? 22.932 21.328 -11.887 1.00 68.00 260 PRO A C 1
ATOM 1846 O O . PRO A 1 260 ? 23.681 20.480 -11.399 1.00 68.00 260 PRO A O 1
ATOM 1849 N N . ALA A 1 261 ? 23.314 22.112 -12.898 1.00 68.06 261 ALA A N 1
ATOM 1850 C CA . ALA A 1 261 ? 24.606 21.986 -13.584 1.00 68.06 261 ALA A CA 1
ATOM 1851 C C . ALA A 1 261 ? 25.830 22.126 -12.647 1.00 68.06 261 ALA A C 1
ATOM 1853 O O . ALA A 1 261 ? 26.936 21.766 -13.032 1.00 68.06 261 ALA A O 1
ATOM 1854 N N . GLY A 1 262 ? 25.631 22.626 -11.421 1.00 73.31 262 GLY A N 1
ATOM 1855 C CA . GLY A 1 262 ? 26.658 22.785 -10.388 1.00 73.31 262 GLY A CA 1
ATOM 1856 C C . GLY A 1 262 ? 26.806 21.619 -9.402 1.00 73.31 262 GLY A C 1
ATOM 1857 O O . GLY A 1 262 ? 27.508 21.783 -8.412 1.00 73.31 262 GLY A O 1
ATOM 1858 N N . GLY A 1 263 ? 26.139 20.476 -9.607 1.00 67.56 263 GLY A N 1
ATOM 1859 C CA . GLY A 1 263 ? 26.362 19.258 -8.806 1.00 67.56 263 GLY A CA 1
ATOM 1860 C C . GLY A 1 263 ? 25.878 19.300 -7.348 1.00 67.56 263 GLY A C 1
ATOM 1861 O O . GLY A 1 263 ? 26.061 18.323 -6.627 1.00 67.56 263 GLY A O 1
ATOM 1862 N N . GLY A 1 264 ? 25.249 20.393 -6.907 1.00 70.06 264 GLY A N 1
ATOM 1863 C CA . GLY A 1 264 ? 24.586 20.456 -5.605 1.00 70.06 264 GLY A CA 1
ATOM 1864 C C . GLY A 1 264 ? 23.311 19.601 -5.582 1.00 70.06 264 GLY A C 1
ATOM 1865 O O . GLY A 1 264 ? 22.629 19.506 -6.609 1.00 70.06 264 GLY A O 1
ATOM 1866 N N . PRO A 1 265 ? 22.961 18.982 -4.440 1.00 67.62 265 PRO A N 1
ATOM 1867 C CA . PRO A 1 265 ? 21.674 18.320 -4.307 1.00 67.62 265 PRO A CA 1
ATOM 1868 C C . PRO A 1 265 ? 20.563 19.366 -4.504 1.00 67.62 265 PRO A C 1
ATOM 1870 O O . PRO A 1 265 ? 20.646 20.451 -3.922 1.00 67.62 265 PRO A O 1
ATOM 1873 N N . PRO A 1 266 ? 19.553 19.098 -5.347 1.00 72.62 266 PRO A N 1
ATOM 1874 C CA . PRO A 1 266 ? 18.412 19.993 -5.462 1.00 72.62 266 PRO A CA 1
ATOM 1875 C C . PRO A 1 266 ? 17.720 20.116 -4.098 1.00 72.62 266 PRO A C 1
ATOM 1877 O O . PRO A 1 266 ? 17.601 19.131 -3.368 1.00 72.62 266 PRO A O 1
ATOM 1880 N N . GLU A 1 267 ? 17.265 21.322 -3.758 1.00 79.62 267 GLU A N 1
ATOM 1881 C CA . GLU A 1 267 ? 16.405 21.523 -2.593 1.00 79.62 267 GLU A CA 1
ATOM 1882 C C . GLU A 1 267 ? 15.130 20.690 -2.777 1.00 79.62 267 GLU A C 1
ATOM 1884 O O . GLU A 1 267 ? 14.456 20.796 -3.805 1.00 79.62 267 GLU A O 1
ATOM 1889 N N . MET A 1 268 ? 14.827 19.819 -1.811 1.00 85.44 268 MET A N 1
ATOM 1890 C CA . MET A 1 268 ? 13.643 18.967 -1.882 1.00 85.44 268 MET A CA 1
ATOM 1891 C C . MET A 1 268 ? 12.389 19.806 -1.672 1.00 85.44 268 MET A C 1
ATOM 1893 O O . MET A 1 268 ? 12.167 20.365 -0.598 1.00 85.44 268 MET A O 1
ATOM 1897 N N . THR A 1 269 ? 11.529 19.855 -2.683 1.00 88.94 269 THR A N 1
ATOM 1898 C CA . THR A 1 269 ? 10.204 20.458 -2.548 1.00 88.94 269 THR A CA 1
ATOM 1899 C C . THR A 1 269 ? 9.237 19.483 -1.864 1.00 88.94 269 THR A C 1
ATOM 1901 O O . THR A 1 269 ? 9.452 18.268 -1.907 1.00 88.94 269 THR A O 1
ATOM 1904 N N . PRO A 1 270 ? 8.107 19.955 -1.301 1.00 90.62 270 PRO A N 1
ATOM 1905 C CA . PRO A 1 270 ? 7.051 19.072 -0.801 1.00 90.62 270 PRO A CA 1
ATOM 1906 C C . PRO A 1 270 ? 6.637 17.989 -1.809 1.00 90.62 270 PRO A C 1
ATOM 1908 O O . PRO A 1 270 ? 6.516 16.818 -1.453 1.00 90.62 270 PRO A O 1
ATOM 1911 N N . ALA A 1 271 ? 6.517 18.341 -3.091 1.00 89.94 271 ALA A N 1
ATOM 1912 C CA . ALA A 1 271 ? 6.183 17.390 -4.150 1.00 89.94 271 ALA A CA 1
ATOM 1913 C C . ALA A 1 271 ? 7.256 16.301 -4.349 1.00 89.94 271 ALA A C 1
ATOM 1915 O O . ALA A 1 271 ? 6.914 15.164 -4.677 1.00 89.94 271 ALA A O 1
ATOM 1916 N N . ASP A 1 272 ? 8.537 16.619 -4.132 1.00 89.62 272 ASP A N 1
ATOM 1917 C CA . ASP A 1 272 ? 9.626 15.639 -4.220 1.00 89.62 272 ASP A CA 1
ATOM 1918 C C . ASP A 1 272 ? 9.550 14.635 -3.066 1.00 89.62 272 ASP A C 1
ATOM 1920 O O . ASP A 1 272 ? 9.697 13.433 -3.280 1.00 89.62 272 ASP A O 1
ATOM 1924 N N . THR A 1 273 ? 9.209 15.095 -1.860 1.00 92.69 273 THR A N 1
ATOM 1925 C CA . THR A 1 273 ? 9.031 14.205 -0.701 1.00 92.69 273 THR A CA 1
ATOM 1926 C C . THR A 1 273 ? 7.844 13.248 -0.888 1.00 92.69 273 THR A C 1
ATOM 1928 O O . THR A 1 273 ? 7.949 12.069 -0.555 1.00 92.69 273 THR A O 1
ATOM 1931 N N . TRP A 1 274 ? 6.743 13.696 -1.511 1.00 94.50 274 TRP A N 1
ATOM 1932 C CA . TRP A 1 274 ? 5.621 12.823 -1.896 1.00 94.50 274 TRP A CA 1
ATOM 1933 C C . TRP A 1 274 ? 6.004 11.803 -2.967 1.00 94.50 274 TRP A C 1
ATOM 1935 O O . TRP A 1 274 ? 5.560 10.654 -2.923 1.00 94.50 274 TRP A O 1
ATOM 1945 N N . ALA A 1 275 ? 6.843 12.199 -3.923 1.00 92.00 275 ALA A N 1
ATOM 1946 C CA . ALA A 1 275 ? 7.375 11.272 -4.908 1.00 92.00 275 ALA A CA 1
ATOM 1947 C C . ALA A 1 275 ? 8.267 10.195 -4.273 1.00 92.00 275 ALA A C 1
ATOM 1949 O O . ALA A 1 275 ? 8.168 9.034 -4.665 1.00 92.00 275 ALA A O 1
ATOM 1950 N N . MET A 1 276 ? 9.094 10.561 -3.289 1.00 91.38 276 MET A N 1
ATOM 1951 C CA . MET A 1 276 ? 9.895 9.605 -2.517 1.00 91.38 276 MET A CA 1
ATOM 1952 C C . MET A 1 276 ? 9.005 8.640 -1.733 1.00 91.38 276 MET A C 1
ATOM 1954 O O . MET A 1 276 ? 9.161 7.431 -1.867 1.00 91.38 276 MET A O 1
ATOM 1958 N N . ALA A 1 277 ? 8.018 9.161 -1.000 1.00 93.69 277 ALA A N 1
ATOM 1959 C CA . ALA A 1 277 ? 7.028 8.363 -0.279 1.00 93.69 277 ALA A CA 1
ATOM 1960 C C . ALA A 1 277 ? 6.298 7.367 -1.202 1.00 93.69 277 ALA A C 1
ATOM 1962 O O . ALA A 1 277 ? 6.176 6.184 -0.887 1.00 93.69 277 ALA A O 1
ATOM 1963 N N . THR A 1 278 ? 5.872 7.825 -2.383 1.00 95.50 278 THR A N 1
ATOM 1964 C CA . THR A 1 278 ? 5.242 6.963 -3.395 1.00 95.50 278 THR A CA 1
ATOM 1965 C C . THR A 1 278 ? 6.212 5.892 -3.898 1.00 95.50 278 THR A C 1
ATOM 1967 O O . THR A 1 278 ? 5.813 4.743 -4.061 1.00 95.50 278 THR A O 1
ATOM 1970 N N . GLY A 1 279 ? 7.482 6.245 -4.115 1.00 93.75 279 GLY A N 1
ATOM 1971 C CA . GLY A 1 279 ? 8.525 5.303 -4.522 1.00 93.75 279 GLY A CA 1
ATOM 1972 C C . GLY A 1 279 ? 8.764 4.202 -3.492 1.00 93.75 279 GLY A C 1
ATOM 1973 O O . GLY A 1 279 ? 8.781 3.031 -3.863 1.00 93.75 279 GLY A O 1
ATOM 1974 N N . GLU A 1 280 ? 8.868 4.545 -2.206 1.00 92.75 280 GLU A N 1
ATOM 1975 C CA . GLU A 1 280 ? 9.014 3.548 -1.135 1.00 92.75 280 GLU A CA 1
ATOM 1976 C C . GLU A 1 280 ? 7.804 2.606 -1.075 1.00 92.75 280 GLU A C 1
ATOM 1978 O O . GLU A 1 280 ? 7.974 1.390 -0.989 1.00 92.75 280 GLU A O 1
ATOM 1983 N N . TYR A 1 281 ? 6.584 3.132 -1.237 1.00 95.25 281 TYR A N 1
ATOM 1984 C CA . TYR A 1 281 ? 5.389 2.292 -1.320 1.00 95.25 281 TYR A CA 1
ATOM 1985 C C . TYR A 1 281 ? 5.419 1.346 -2.537 1.00 95.25 281 TYR A C 1
ATOM 1987 O O . TYR A 1 281 ? 5.102 0.163 -2.410 1.00 95.25 281 TYR A O 1
ATOM 1995 N N . VAL A 1 282 ? 5.814 1.836 -3.721 1.00 96.00 282 VAL A N 1
ATOM 1996 C CA . VAL A 1 282 ? 5.926 1.013 -4.942 1.00 96.00 282 VAL A CA 1
ATOM 1997 C C . VAL A 1 282 ? 6.937 -0.113 -4.753 1.00 96.00 282 VAL A C 1
ATOM 1999 O O . VAL A 1 282 ? 6.656 -1.248 -5.136 1.00 96.00 282 VAL A O 1
ATOM 2002 N N . LEU A 1 283 ? 8.090 0.173 -4.148 1.00 94.31 283 LEU A N 1
ATOM 2003 C CA . LEU A 1 283 ? 9.118 -0.834 -3.894 1.00 94.31 283 LEU A CA 1
ATOM 2004 C C . LEU A 1 283 ? 8.656 -1.864 -2.857 1.00 94.31 283 LEU A C 1
ATOM 2006 O O . LEU A 1 283 ? 8.801 -3.060 -3.100 1.00 94.31 283 LEU A O 1
ATOM 2010 N N . ALA A 1 284 ? 8.004 -1.433 -1.774 1.00 92.62 284 ALA A N 1
ATOM 2011 C CA . ALA A 1 284 ? 7.422 -2.343 -0.788 1.00 92.62 284 ALA A CA 1
ATOM 2012 C C . ALA A 1 284 ? 6.328 -3.240 -1.399 1.00 92.62 284 ALA A C 1
ATOM 2014 O O . ALA A 1 284 ? 6.283 -4.447 -1.151 1.00 92.62 284 ALA A O 1
ATOM 2015 N N . LEU A 1 285 ? 5.450 -2.682 -2.242 1.00 94.62 285 LEU A N 1
ATOM 2016 C CA . LEU A 1 285 ? 4.439 -3.459 -2.959 1.00 94.62 285 LEU A CA 1
ATOM 2017 C C . LEU A 1 285 ? 5.078 -4.442 -3.951 1.00 94.62 285 LEU A C 1
ATOM 2019 O O . LEU A 1 285 ? 4.683 -5.605 -3.981 1.00 94.62 285 LEU A O 1
ATOM 2023 N N . ARG A 1 286 ? 6.083 -4.007 -4.718 1.00 94.81 286 ARG A N 1
ATOM 2024 C CA . ARG A 1 286 ? 6.848 -4.860 -5.641 1.00 94.81 286 ARG A CA 1
ATOM 2025 C C . ARG A 1 286 ? 7.470 -6.043 -4.916 1.00 94.81 286 ARG A C 1
ATOM 2027 O O . ARG A 1 286 ? 7.322 -7.164 -5.383 1.00 94.81 286 ARG A O 1
ATOM 2034 N N . ASP A 1 287 ? 8.133 -5.810 -3.790 1.00 93.06 287 ASP A N 1
ATOM 2035 C CA . ASP A 1 287 ? 8.835 -6.867 -3.061 1.00 93.06 287 ASP A CA 1
ATOM 2036 C C . ASP A 1 287 ? 7.854 -7.904 -2.491 1.00 93.06 287 ASP A C 1
ATOM 2038 O O . ASP A 1 287 ? 8.116 -9.107 -2.555 1.00 93.06 287 ASP A O 1
ATOM 2042 N N . ARG A 1 288 ? 6.670 -7.466 -2.040 1.00 91.00 288 ARG A N 1
ATOM 2043 C CA . ARG A 1 288 ? 5.578 -8.379 -1.663 1.00 91.00 288 ARG A CA 1
ATOM 2044 C C . ARG A 1 288 ? 5.066 -9.185 -2.851 1.00 91.00 288 ARG A C 1
ATOM 2046 O O . ARG A 1 288 ? 5.004 -10.404 -2.762 1.00 91.00 288 ARG A O 1
ATOM 2053 N N . LEU A 1 289 ? 4.747 -8.534 -3.970 1.00 92.62 289 LEU A N 1
ATOM 2054 C CA . LEU A 1 289 ? 4.261 -9.214 -5.177 1.00 92.62 289 LEU A CA 1
ATOM 2055 C C . LEU A 1 289 ? 5.295 -10.188 -5.745 1.00 92.62 289 LEU A C 1
ATOM 2057 O O . LEU A 1 289 ? 4.930 -11.263 -6.206 1.00 92.62 289 LEU A O 1
ATOM 2061 N N . ARG A 1 290 ? 6.583 -9.848 -5.659 1.00 92.94 290 ARG A N 1
ATOM 2062 C CA . ARG A 1 290 ? 7.688 -10.728 -6.035 1.00 92.94 290 ARG A CA 1
ATOM 2063 C C . ARG A 1 290 ? 7.692 -11.997 -5.188 1.00 92.94 290 ARG A C 1
ATOM 2065 O O . ARG A 1 290 ? 7.732 -13.082 -5.756 1.00 92.94 290 ARG A O 1
ATOM 2072 N N . LYS A 1 291 ? 7.600 -11.855 -3.861 1.00 91.12 291 LYS A N 1
ATOM 2073 C C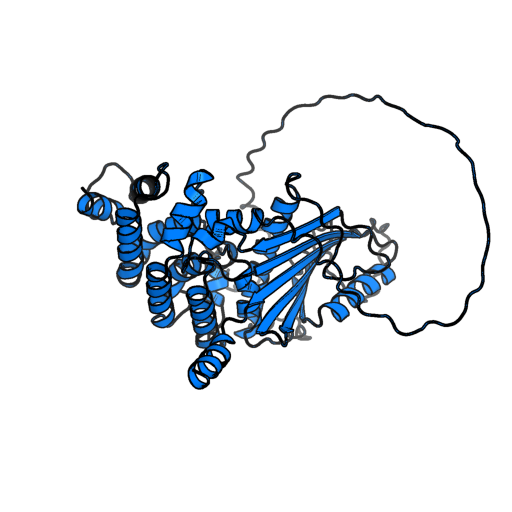A . LYS A 1 291 ? 7.507 -12.987 -2.928 1.00 91.12 291 LYS A CA 1
ATOM 2074 C C . LYS A 1 291 ? 6.262 -13.838 -3.194 1.00 91.12 291 LYS A C 1
ATOM 2076 O O . LYS A 1 291 ? 6.325 -15.056 -3.122 1.00 91.12 291 LYS A O 1
ATOM 2081 N N . LEU A 1 292 ? 5.138 -13.211 -3.537 1.00 88.62 292 LEU A N 1
ATOM 2082 C CA . LEU A 1 292 ? 3.914 -13.930 -3.899 1.00 88.62 292 LEU A CA 1
ATOM 2083 C C . LEU A 1 292 ? 4.043 -14.673 -5.225 1.00 88.62 292 LEU A C 1
ATOM 2085 O O . LEU A 1 292 ? 3.615 -15.811 -5.327 1.00 88.62 292 LEU A O 1
ATOM 2089 N N . ALA A 1 293 ? 4.694 -14.081 -6.222 1.00 89.81 293 ALA A N 1
ATOM 2090 C CA . ALA A 1 293 ? 4.934 -14.721 -7.512 1.00 89.81 293 ALA A CA 1
ATOM 2091 C C . ALA A 1 293 ? 5.877 -15.942 -7.433 1.00 89.81 293 ALA A C 1
ATOM 2093 O O . ALA A 1 293 ? 6.019 -16.678 -8.413 1.00 89.81 293 ALA A O 1
ATOM 2094 N N . GLU A 1 294 ? 6.548 -16.152 -6.297 1.00 90.62 294 GLU A N 1
ATOM 2095 C CA . GLU A 1 294 ? 7.317 -17.366 -6.007 1.00 90.62 294 GLU A CA 1
ATOM 2096 C C . GLU A 1 294 ? 6.426 -18.520 -5.518 1.00 90.62 294 GLU A C 1
ATOM 2098 O O . GLU A 1 294 ? 6.813 -19.680 -5.666 1.00 90.62 294 GLU A O 1
ATOM 2103 N N . ASP A 1 295 ? 5.222 -18.231 -5.012 1.00 87.81 295 ASP A N 1
ATOM 2104 C CA . ASP A 1 295 ? 4.243 -19.243 -4.626 1.00 87.81 295 ASP A CA 1
ATOM 2105 C C . ASP A 1 295 ? 3.650 -19.917 -5.869 1.00 87.81 295 ASP A C 1
ATOM 2107 O O . ASP A 1 295 ? 2.874 -19.345 -6.634 1.00 87.81 295 ASP A O 1
ATOM 2111 N N . THR A 1 296 ? 4.010 -21.184 -6.064 1.00 85.31 296 THR A N 1
ATOM 2112 C CA . THR A 1 296 ? 3.565 -21.994 -7.203 1.00 85.31 296 THR A CA 1
ATOM 2113 C C . THR A 1 296 ? 2.071 -22.317 -7.201 1.00 85.31 296 THR A C 1
ATOM 2115 O O . THR A 1 296 ? 1.569 -22.801 -8.215 1.00 85.31 296 THR A O 1
ATOM 2118 N N . SER A 1 297 ? 1.367 -22.091 -6.087 1.00 84.75 297 SER A N 1
ATOM 2119 C CA . SER A 1 297 ? -0.088 -22.248 -6.024 1.00 84.75 297 SER A CA 1
ATOM 2120 C C . SER A 1 297 ? -0.832 -21.113 -6.733 1.00 84.75 297 SER A C 1
ATOM 2122 O O . SER A 1 297 ? -1.976 -21.305 -7.149 1.00 84.75 297 SER A O 1
ATOM 2124 N N . ILE A 1 298 ? -0.178 -19.962 -6.929 1.00 83.56 298 ILE A N 1
ATOM 2125 C CA . ILE A 1 298 ? -0.732 -18.841 -7.684 1.00 83.56 298 ILE A CA 1
ATOM 2126 C C . ILE A 1 298 ? -0.526 -19.115 -9.182 1.00 83.56 298 ILE A C 1
ATOM 2128 O O . ILE A 1 298 ? 0.612 -19.305 -9.628 1.00 83.56 298 ILE A O 1
ATOM 2132 N N . PRO A 1 299 ? -1.606 -19.157 -9.984 1.00 84.19 299 PRO A N 1
ATOM 2133 C CA . PRO A 1 299 ? -1.495 -19.431 -11.407 1.00 84.19 299 PRO A CA 1
ATOM 2134 C C . PRO A 1 299 ? -0.719 -18.322 -12.120 1.00 84.19 299 PRO A C 1
ATOM 2136 O O . PRO A 1 299 ? -0.839 -17.138 -11.808 1.00 84.19 299 PRO A O 1
ATOM 2139 N N . ASN A 1 300 ? 0.076 -18.730 -13.109 1.00 85.06 300 ASN A N 1
ATOM 2140 C CA . ASN A 1 300 ? 0.749 -17.796 -13.997 1.00 85.06 300 ASN A CA 1
ATOM 2141 C C . ASN A 1 300 ? -0.264 -17.282 -15.029 1.00 85.06 300 ASN A C 1
ATOM 2143 O O . ASN A 1 300 ? -0.847 -18.080 -15.765 1.00 85.06 300 ASN A O 1
ATOM 2147 N N . GLU A 1 301 ? -0.455 -15.971 -15.094 1.00 81.56 301 GLU A N 1
ATOM 2148 C CA . GLU A 1 301 ? -1.384 -15.326 -16.015 1.00 81.56 301 GLU A CA 1
ATOM 2149 C C . GLU A 1 301 ? -0.746 -15.138 -17.397 1.00 81.56 301 GLU A C 1
ATOM 2151 O O . GLU A 1 301 ? 0.251 -14.422 -17.530 1.00 81.56 301 GLU A O 1
ATOM 2156 N N . PRO A 1 302 ? -1.301 -15.742 -18.462 1.00 66.81 302 PRO A N 1
ATOM 2157 C CA . PRO A 1 302 ? -0.778 -15.548 -19.810 1.00 66.81 302 PRO A CA 1
ATOM 2158 C C . PRO A 1 302 ? -1.158 -14.175 -20.385 1.00 66.81 302 PRO A C 1
ATOM 2160 O O . PRO A 1 302 ? -0.508 -13.691 -21.311 1.00 66.81 302 PRO A O 1
ATOM 2163 N N . GLU A 1 303 ? -2.218 -13.545 -19.868 1.00 72.50 303 GLU A N 1
ATOM 2164 C CA . GLU A 1 303 ? -2.721 -12.271 -20.375 1.00 72.50 303 GLU A CA 1
ATOM 2165 C C . GLU A 1 303 ? -2.137 -11.084 -19.608 1.00 72.50 303 GLU A C 1
ATOM 2167 O O . GLU A 1 303 ? -2.448 -10.815 -18.448 1.00 72.50 303 GLU A O 1
ATOM 2172 N N . HIS A 1 304 ? -1.304 -10.308 -20.297 1.00 72.56 304 HIS A N 1
ATOM 2173 C CA . HIS A 1 304 ? -0.719 -9.101 -19.733 1.00 72.56 304 HIS A CA 1
ATOM 2174 C C . HIS A 1 304 ? -1.607 -7.884 -20.003 1.00 72.56 304 HIS A C 1
ATOM 2176 O O . HIS A 1 304 ? -1.882 -7.532 -21.153 1.00 72.56 304 HIS A O 1
ATOM 2182 N N . ARG A 1 305 ? -1.962 -7.143 -18.946 1.00 79.19 305 ARG A N 1
ATOM 2183 C CA . ARG A 1 305 ? -2.566 -5.798 -19.074 1.00 79.19 305 ARG A CA 1
ATOM 2184 C C . ARG A 1 305 ? -1.673 -4.835 -19.858 1.00 79.19 305 ARG A C 1
ATOM 2186 O O . ARG A 1 305 ? -2.164 -3.913 -20.512 1.00 79.19 305 ARG A O 1
ATOM 2193 N N . LEU A 1 306 ? -0.359 -5.052 -19.800 1.00 80.25 306 LEU A N 1
ATOM 2194 C CA . LEU A 1 306 ? 0.628 -4.300 -20.553 1.00 80.25 306 LEU A CA 1
ATOM 2195 C C . LEU A 1 306 ? 1.189 -5.143 -21.695 1.00 80.25 306 LEU A C 1
ATOM 2197 O O . LEU A 1 306 ? 1.781 -6.192 -21.471 1.00 80.25 306 LEU A O 1
ATOM 2201 N N . ARG A 1 307 ? 1.095 -4.629 -22.923 1.00 88.25 307 ARG A N 1
ATOM 2202 C CA . ARG A 1 307 ? 1.855 -5.187 -24.044 1.00 88.25 307 ARG A CA 1
ATOM 2203 C C . ARG A 1 307 ? 3.349 -5.089 -23.726 1.00 88.25 307 ARG A C 1
ATOM 2205 O O . ARG A 1 307 ? 3.851 -3.980 -23.531 1.00 88.25 307 ARG A O 1
ATOM 2212 N N . LEU A 1 308 ? 4.039 -6.221 -23.703 1.00 91.19 308 LEU A N 1
ATOM 2213 C CA . LEU A 1 308 ? 5.485 -6.279 -23.497 1.00 91.19 308 LEU A CA 1
ATOM 2214 C C . LEU A 1 308 ? 6.232 -5.751 -24.726 1.00 91.19 308 LEU A C 1
ATOM 2216 O O . LEU A 1 308 ? 5.672 -5.690 -25.826 1.00 91.19 308 LEU A O 1
ATOM 2220 N N . HIS A 1 309 ? 7.487 -5.345 -24.529 1.00 92.88 309 HIS A N 1
ATOM 2221 C CA . HIS A 1 309 ? 8.372 -4.995 -25.639 1.00 92.88 309 HIS A CA 1
ATOM 2222 C C . HIS A 1 309 ? 8.457 -6.170 -26.638 1.00 92.88 309 HIS A C 1
ATOM 2224 O O . HIS A 1 309 ? 8.509 -7.311 -26.183 1.00 92.88 309 HIS A O 1
ATOM 2230 N N . PRO A 1 310 ? 8.488 -5.944 -27.966 1.00 89.19 310 PRO A N 1
ATOM 2231 C CA . PRO A 1 310 ? 8.550 -7.032 -28.952 1.00 89.19 310 PRO A CA 1
ATOM 2232 C C . PRO A 1 310 ? 9.739 -7.980 -28.762 1.00 89.19 310 PRO A C 1
ATOM 2234 O O . PRO A 1 310 ? 9.594 -9.182 -28.950 1.00 89.19 310 PRO A O 1
ATOM 2237 N N . ASP A 1 311 ? 10.878 -7.431 -28.336 1.00 86.06 311 ASP A N 1
ATOM 2238 C CA . ASP A 1 311 ? 12.098 -8.195 -28.047 1.00 86.06 311 ASP A CA 1
ATOM 2239 C C . ASP A 1 311 ? 12.227 -8.594 -26.566 1.00 86.06 311 ASP A C 1
ATOM 2241 O O . ASP A 1 311 ? 13.259 -9.126 -26.157 1.00 86.06 311 ASP A O 1
ATOM 2245 N N . ALA A 1 312 ? 11.225 -8.302 -25.724 1.00 83.75 312 ALA A N 1
ATOM 2246 C CA . ALA A 1 312 ? 11.240 -8.822 -24.362 1.00 83.75 312 ALA A CA 1
ATOM 2247 C C . ALA A 1 312 ? 11.004 -10.340 -24.401 1.00 83.75 312 ALA A C 1
ATOM 2249 O O . ALA A 1 312 ? 10.128 -10.808 -25.133 1.00 83.75 312 ALA A O 1
ATOM 2250 N N . PRO A 1 313 ? 11.746 -11.117 -23.597 1.00 84.38 313 PRO A N 1
ATOM 2251 C CA . PRO A 1 313 ? 11.454 -12.530 -23.443 1.00 84.38 313 PRO A CA 1
ATOM 2252 C C . PRO A 1 313 ? 10.074 -12.730 -22.811 1.00 84.38 313 PRO A C 1
ATOM 2254 O O . PRO A 1 313 ? 9.475 -11.807 -22.249 1.00 84.38 313 PRO A O 1
ATOM 2257 N N . GLN A 1 314 ? 9.591 -13.972 -22.876 1.00 86.31 314 GLN A N 1
ATOM 2258 C CA . GLN A 1 314 ? 8.425 -14.384 -22.100 1.00 86.31 314 GLN A CA 1
ATOM 2259 C C . GLN A 1 314 ? 8.653 -14.051 -20.618 1.00 86.31 314 GLN A C 1
ATOM 2261 O O . GLN A 1 314 ? 9.767 -14.261 -20.123 1.00 86.31 314 GLN A O 1
ATOM 2266 N N . PRO A 1 315 ? 7.641 -13.532 -19.904 1.00 90.44 315 PRO A N 1
ATOM 2267 C CA . PRO A 1 315 ? 7.779 -13.277 -18.482 1.00 90.44 315 PRO A CA 1
ATOM 2268 C C . PRO A 1 315 ? 8.167 -14.535 -17.727 1.00 90.44 315 PRO A C 1
ATOM 2270 O O . PRO A 1 315 ? 7.607 -15.607 -17.948 1.00 90.44 315 PRO A O 1
ATOM 2273 N N . GLU A 1 316 ? 9.087 -14.382 -16.782 1.00 90.50 316 GLU A N 1
ATOM 2274 C CA . GLU A 1 316 ? 9.386 -15.449 -15.832 1.00 90.50 316 GLU A CA 1
ATOM 2275 C C . GLU A 1 316 ? 8.167 -15.730 -14.958 1.00 90.50 316 GLU A C 1
ATOM 2277 O O . GLU A 1 316 ? 7.876 -16.879 -14.631 1.00 90.50 316 GLU A O 1
ATOM 2282 N N . ARG A 1 317 ? 7.464 -14.657 -14.576 1.00 91.06 317 ARG A N 1
ATOM 2283 C CA . ARG A 1 317 ? 6.250 -14.693 -13.767 1.00 91.06 317 ARG A CA 1
ATOM 2284 C C . ARG A 1 317 ? 5.306 -13.566 -14.153 1.00 91.06 317 ARG A C 1
ATOM 2286 O O . ARG A 1 317 ? 5.730 -12.431 -14.358 1.00 91.06 317 ARG A O 1
ATOM 2293 N N . SER A 1 318 ? 4.020 -13.871 -14.182 1.00 91.94 318 SER A N 1
ATOM 2294 C CA . SER A 1 318 ? 2.928 -12.920 -14.303 1.00 91.94 318 SER A CA 1
ATOM 2295 C C . SER A 1 318 ? 1.777 -13.405 -13.429 1.00 91.94 318 SER A C 1
ATOM 2297 O O . SER A 1 318 ? 1.376 -14.557 -13.530 1.00 91.94 318 SER A O 1
ATOM 2299 N N . ILE A 1 319 ? 1.278 -12.567 -12.529 1.00 91.88 319 ILE A N 1
ATOM 2300 C CA . ILE A 1 319 ? 0.162 -12.919 -11.644 1.00 91.88 319 ILE A CA 1
ATOM 2301 C C . ILE A 1 319 ? -0.860 -11.786 -11.639 1.00 91.88 319 ILE A C 1
ATOM 2303 O O . ILE A 1 319 ? -0.500 -10.612 -11.796 1.00 91.88 319 ILE A O 1
ATOM 2307 N N . ALA A 1 320 ? -2.125 -12.137 -11.430 1.00 90.69 320 ALA A N 1
ATOM 2308 C CA . ALA A 1 320 ? -3.202 -11.187 -11.200 1.00 90.69 320 ALA A CA 1
ATOM 2309 C C . ALA A 1 320 ? -3.879 -11.481 -9.860 1.00 90.69 320 ALA A C 1
ATOM 2311 O O . ALA A 1 320 ? -4.279 -12.606 -9.585 1.00 90.69 320 ALA A O 1
ATOM 2312 N N . LEU A 1 321 ? -4.024 -10.439 -9.051 1.00 88.44 321 LEU A N 1
ATOM 2313 C CA . LEU A 1 321 ? -4.753 -10.435 -7.790 1.00 88.44 321 LEU A CA 1
ATOM 2314 C C . LEU A 1 321 ? -5.962 -9.516 -7.981 1.00 88.44 321 LEU A C 1
ATOM 2316 O O . LEU A 1 321 ? -5.813 -8.364 -8.365 1.00 88.44 321 LEU A O 1
ATOM 2320 N N . ILE A 1 322 ? -7.171 -10.013 -7.786 1.00 87.31 322 ILE A N 1
ATOM 2321 C CA . ILE A 1 322 ? -8.448 -9.348 -8.074 1.00 87.31 322 ILE A CA 1
ATOM 2322 C C . ILE A 1 322 ? -9.396 -9.568 -6.888 1.00 87.31 322 ILE A C 1
ATOM 2324 O O . ILE A 1 322 ? -10.002 -10.629 -6.749 1.00 87.31 322 ILE A O 1
ATOM 2328 N N . GLY A 1 323 ? -9.525 -8.563 -6.027 1.00 83.94 323 GLY A N 1
ATOM 2329 C CA . GLY A 1 323 ? -10.434 -8.585 -4.879 1.00 83.94 323 GLY A CA 1
ATOM 2330 C C . GLY A 1 323 ? -11.512 -7.498 -4.967 1.00 83.94 323 GLY A C 1
ATOM 2331 O O . GLY A 1 323 ? -11.383 -6.586 -5.789 1.00 83.94 323 GLY A O 1
ATOM 2332 N N . PRO A 1 324 ? -12.555 -7.545 -4.117 1.00 81.94 324 PRO A N 1
ATOM 2333 C CA . PRO A 1 324 ? -12.893 -8.658 -3.227 1.00 81.94 324 PRO A CA 1
ATOM 2334 C C . PRO A 1 324 ? -13.424 -9.870 -4.014 1.00 81.94 324 PRO A C 1
ATOM 2336 O O . PRO A 1 324 ? -14.071 -9.711 -5.052 1.00 81.94 324 PRO A O 1
ATOM 2339 N N . ASP A 1 325 ? -13.154 -11.073 -3.509 1.00 75.88 325 ASP A N 1
ATOM 2340 C CA . ASP A 1 325 ? -13.752 -12.318 -3.994 1.00 75.88 325 ASP A CA 1
ATOM 2341 C C . ASP A 1 325 ? -15.161 -12.534 -3.400 1.00 75.88 325 ASP A C 1
ATOM 2343 O O . ASP A 1 325 ? -15.701 -11.666 -2.711 1.00 75.88 325 ASP A O 1
ATOM 2347 N N . ASP A 1 326 ? -15.782 -13.684 -3.680 1.00 80.25 326 ASP A N 1
ATOM 2348 C CA . ASP A 1 326 ? -17.110 -14.005 -3.143 1.00 80.25 326 ASP A CA 1
ATOM 2349 C C . ASP A 1 326 ? -17.115 -14.148 -1.614 1.00 80.25 326 ASP A C 1
ATOM 2351 O O . ASP A 1 326 ? -18.081 -13.726 -0.982 1.00 80.25 326 ASP A O 1
ATOM 2355 N N . ALA A 1 327 ? -16.043 -14.674 -1.011 1.00 81.44 327 ALA A N 1
ATOM 2356 C CA . ALA A 1 327 ? -15.947 -14.821 0.441 1.00 81.44 327 ALA A CA 1
ATOM 2357 C C . ALA A 1 327 ? -15.921 -13.451 1.131 1.00 81.44 327 ALA A C 1
ATOM 2359 O O . ALA A 1 327 ? -16.650 -13.212 2.089 1.00 81.44 327 ALA A O 1
ATOM 2360 N N . ALA A 1 328 ? -15.156 -12.500 0.595 1.00 84.00 328 ALA A N 1
ATOM 2361 C CA . ALA A 1 328 ? -15.110 -11.142 1.116 1.00 84.00 328 ALA A CA 1
ATOM 2362 C C . ALA A 1 328 ? -16.451 -10.392 0.990 1.00 84.00 328 ALA A C 1
ATOM 2364 O O . ALA A 1 328 ? -16.657 -9.427 1.721 1.00 84.00 328 ALA A O 1
ATOM 2365 N N . ARG A 1 329 ? -17.390 -10.826 0.131 1.00 83.06 329 ARG A N 1
ATOM 2366 C CA . ARG A 1 329 ? -18.746 -10.238 0.062 1.00 83.06 329 ARG A CA 1
ATOM 2367 C C . ARG A 1 329 ? -19.603 -10.567 1.284 1.00 83.06 329 ARG A C 1
ATOM 2369 O O . ARG A 1 329 ? -20.537 -9.821 1.576 1.00 83.06 329 ARG A O 1
ATOM 2376 N N . GLU A 1 330 ? -19.284 -11.631 2.023 1.00 88.50 330 GLU A N 1
ATOM 2377 C CA . GLU A 1 330 ? -19.960 -11.970 3.286 1.00 88.50 330 GLU A CA 1
ATOM 2378 C C . GLU A 1 330 ? -19.739 -10.900 4.368 1.00 88.50 330 GLU A C 1
ATOM 2380 O O . GLU A 1 330 ? -20.515 -10.801 5.315 1.00 88.50 330 GLU A O 1
ATOM 2385 N N . LEU A 1 331 ? -18.722 -10.046 4.198 1.00 89.12 331 LEU A N 1
ATOM 2386 C CA . LEU A 1 331 ? -18.403 -8.946 5.107 1.00 89.12 331 LEU A CA 1
ATOM 2387 C C . LEU A 1 331 ? -19.406 -7.779 5.034 1.00 89.12 331 LEU A C 1
ATOM 2389 O O . LEU A 1 331 ? -19.361 -6.882 5.879 1.00 89.12 331 LEU A O 1
ATOM 2393 N N . GLY A 1 332 ? -20.311 -7.749 4.049 1.00 91.00 332 GLY A N 1
ATOM 2394 C CA . GLY A 1 332 ? -21.329 -6.701 3.933 1.00 91.00 332 GLY A CA 1
ATOM 2395 C C . GLY A 1 332 ? -20.706 -5.306 3.803 1.00 91.00 332 GLY A C 1
ATOM 2396 O O . GLY A 1 332 ? -19.942 -5.053 2.875 1.00 91.00 332 GLY A O 1
ATOM 2397 N N . GLU A 1 333 ? -20.994 -4.393 4.735 1.00 88.69 333 GLU A N 1
ATOM 2398 C CA . GLU A 1 333 ? -20.401 -3.041 4.748 1.00 88.69 333 GLU A CA 1
ATOM 2399 C C . GLU A 1 333 ? -18.874 -3.035 4.933 1.00 88.69 333 GLU A C 1
ATOM 2401 O O . GLU A 1 333 ? -18.216 -2.074 4.539 1.00 88.69 333 GLU A O 1
ATOM 2406 N N . ALA A 1 334 ? -18.309 -4.103 5.504 1.00 90.81 334 ALA A N 1
ATOM 2407 C CA . ALA A 1 334 ? -16.869 -4.275 5.686 1.00 90.81 334 ALA A CA 1
ATOM 2408 C C . ALA A 1 334 ? -16.168 -4.861 4.444 1.00 90.81 334 ALA A C 1
ATOM 2410 O O . ALA A 1 334 ? -14.966 -5.125 4.474 1.00 90.81 334 ALA A O 1
ATOM 2411 N N . THR A 1 335 ? -16.903 -5.071 3.345 1.00 92.19 335 THR A N 1
ATOM 2412 C CA . THR A 1 335 ? -16.342 -5.587 2.092 1.00 92.19 335 THR A CA 1
ATOM 2413 C C . THR A 1 335 ? -15.272 -4.627 1.549 1.00 92.19 335 THR A C 1
ATOM 2415 O O . THR A 1 335 ? -15.543 -3.430 1.391 1.00 92.19 335 THR A O 1
ATOM 2418 N N . PRO A 1 336 ? -14.066 -5.121 1.212 1.00 92.19 336 PRO A N 1
ATOM 2419 C CA . PRO A 1 336 ? -13.039 -4.325 0.556 1.00 92.19 336 PRO A CA 1
ATOM 2420 C C . PRO A 1 336 ? -13.525 -3.686 -0.740 1.00 92.19 336 PRO A C 1
ATOM 2422 O O . PRO A 1 336 ? -14.290 -4.267 -1.509 1.00 92.19 336 PRO A O 1
ATOM 2425 N N . VAL A 1 337 ? -13.009 -2.505 -1.044 1.00 92.31 337 VAL A N 1
ATOM 2426 C CA . VAL A 1 337 ? -13.213 -1.877 -2.346 1.00 92.31 337 VAL A CA 1
ATOM 2427 C C . VAL A 1 337 ? -12.490 -2.685 -3.409 1.00 92.31 337 VAL A C 1
ATOM 2429 O O . VAL A 1 337 ? -11.330 -3.063 -3.233 1.00 92.31 337 VAL A O 1
ATOM 2432 N N . ALA A 1 338 ? -13.173 -2.880 -4.537 1.00 91.31 338 ALA A N 1
ATOM 2433 C CA . ALA A 1 338 ? -12.631 -3.604 -5.671 1.00 91.31 338 ALA A CA 1
ATOM 2434 C C . ALA A 1 338 ? -11.261 -3.060 -6.099 1.00 91.31 338 ALA A C 1
ATOM 2436 O O . ALA A 1 338 ? -11.108 -1.876 -6.428 1.00 91.31 338 ALA A O 1
ATOM 2437 N N . THR A 1 339 ? -10.271 -3.948 -6.095 1.00 93.50 339 THR A N 1
ATOM 2438 C CA . THR A 1 339 ? -8.897 -3.651 -6.484 1.00 93.50 339 THR A CA 1
ATOM 2439 C C . THR A 1 339 ? -8.331 -4.818 -7.276 1.00 93.50 339 THR A C 1
ATOM 2441 O O . THR A 1 339 ? -8.385 -5.968 -6.845 1.00 93.50 339 THR A O 1
ATOM 2444 N N . SER A 1 340 ? -7.768 -4.510 -8.441 1.00 93.19 340 SER A N 1
ATOM 2445 C CA . SER A 1 340 ? -7.010 -5.457 -9.252 1.00 93.19 340 SER A CA 1
ATOM 2446 C C . SER A 1 340 ? -5.542 -5.057 -9.276 1.00 93.19 340 SER A C 1
ATOM 2448 O O . SER A 1 340 ? -5.226 -3.899 -9.535 1.00 93.19 340 SER A O 1
ATOM 2450 N N . VAL A 1 341 ? -4.650 -6.009 -9.052 1.00 93.81 341 VAL A N 1
ATOM 2451 C CA . VAL A 1 341 ? -3.200 -5.861 -9.116 1.00 93.81 341 VAL A CA 1
ATOM 2452 C C . VAL A 1 341 ? -2.669 -6.859 -10.129 1.00 93.81 341 VAL A C 1
ATOM 2454 O O . VAL A 1 341 ? -2.900 -8.054 -10.001 1.00 93.81 341 VAL A O 1
ATOM 2457 N N . TYR A 1 342 ? -1.940 -6.377 -11.124 1.00 94.50 342 TYR A N 1
ATOM 2458 C CA . TYR A 1 342 ? -1.239 -7.209 -12.093 1.00 94.50 342 TYR A CA 1
ATOM 2459 C C . TYR A 1 342 ? 0.249 -7.008 -11.881 1.00 94.50 342 TYR A C 1
ATOM 2461 O O . TYR A 1 342 ? 0.727 -5.873 -11.876 1.00 94.50 342 TYR A O 1
ATOM 2469 N N . TYR A 1 343 ? 0.973 -8.103 -11.713 1.00 95.31 343 TYR A N 1
ATOM 2470 C CA . TYR A 1 343 ? 2.418 -8.098 -11.556 1.00 95.31 343 TYR A CA 1
ATOM 2471 C C . TYR A 1 343 ? 3.041 -8.915 -12.675 1.00 95.31 343 TYR A C 1
ATOM 2473 O O . TYR A 1 343 ? 2.548 -9.984 -13.015 1.00 95.31 343 TYR A O 1
ATOM 2481 N N . THR A 1 344 ? 4.109 -8.414 -13.283 1.00 95.50 344 THR A N 1
ATOM 2482 C CA . THR A 1 344 ? 4.872 -9.147 -14.298 1.00 95.50 344 THR A CA 1
ATOM 2483 C C . THR A 1 344 ? 6.357 -8.932 -14.068 1.00 95.50 344 THR A C 1
ATOM 2485 O O . THR A 1 344 ? 6.798 -7.791 -13.968 1.00 95.50 344 THR A O 1
ATOM 2488 N N . ARG A 1 345 ? 7.122 -10.023 -14.013 1.00 94.94 345 ARG A N 1
ATOM 2489 C CA . ARG A 1 345 ? 8.580 -10.034 -13.891 1.00 94.94 345 ARG A CA 1
ATOM 2490 C C . ARG A 1 345 ? 9.198 -10.666 -15.126 1.00 94.94 345 ARG A C 1
ATOM 2492 O O . ARG A 1 345 ? 8.827 -11.770 -15.525 1.00 94.94 345 ARG A O 1
ATOM 2499 N N . LEU A 1 346 ? 10.170 -9.976 -15.703 1.00 93.12 346 LEU A N 1
ATOM 2500 C CA . LEU A 1 346 ? 10.941 -10.453 -16.844 1.00 93.12 346 LEU A CA 1
ATOM 2501 C C . LEU A 1 346 ? 12.413 -10.073 -16.684 1.00 93.12 346 LEU A C 1
ATOM 2503 O O . LEU A 1 346 ? 12.738 -9.007 -16.158 1.00 93.12 346 LEU A O 1
ATOM 2507 N N . VAL A 1 347 ? 13.304 -10.945 -17.145 1.00 92.06 347 VAL A N 1
ATOM 2508 C CA . VAL A 1 347 ? 14.748 -10.703 -17.152 1.00 92.06 347 VAL A CA 1
ATOM 2509 C C . VAL A 1 347 ? 15.194 -10.508 -18.589 1.00 92.06 347 VAL A C 1
ATOM 2511 O O . VAL A 1 347 ? 15.065 -11.406 -19.412 1.00 92.06 347 VAL A O 1
ATOM 2514 N N . VAL A 1 348 ? 15.719 -9.327 -18.897 1.00 90.44 348 VAL A N 1
ATOM 2515 C CA . VAL A 1 348 ? 16.241 -8.988 -20.221 1.00 90.44 348 VAL A CA 1
ATOM 2516 C C . VAL A 1 348 ? 17.760 -9.020 -20.183 1.00 90.44 348 VAL A C 1
ATOM 2518 O O . VAL A 1 348 ? 18.377 -8.427 -19.298 1.00 90.44 348 VAL A O 1
ATOM 2521 N N . ALA A 1 349 ? 18.366 -9.655 -21.180 1.00 89.69 349 ALA A N 1
ATOM 2522 C CA . ALA A 1 349 ? 19.802 -9.607 -21.419 1.00 89.69 349 ALA A CA 1
ATOM 2523 C C . ALA A 1 349 ? 20.079 -8.975 -22.795 1.00 89.69 349 ALA A C 1
ATOM 2525 O O . ALA A 1 349 ? 20.279 -9.714 -23.759 1.00 89.69 349 ALA A O 1
ATOM 2526 N N . PRO A 1 350 ? 20.012 -7.635 -22.940 1.00 84.12 350 PRO A N 1
ATOM 2527 C CA . PRO A 1 350 ? 20.281 -6.998 -24.223 1.00 84.12 350 PRO A CA 1
ATOM 2528 C C . PRO A 1 350 ? 21.738 -7.231 -24.639 1.00 84.12 350 PRO A C 1
ATOM 2530 O O . PRO A 1 350 ? 22.666 -7.049 -23.852 1.00 84.12 350 PRO A O 1
ATOM 2533 N N . GLU A 1 351 ? 21.944 -7.590 -25.903 1.00 85.44 351 GLU A N 1
ATOM 2534 C CA . GLU A 1 351 ? 23.278 -7.805 -26.475 1.00 85.44 351 GLU A CA 1
ATOM 2535 C C . GLU A 1 351 ? 23.987 -6.481 -26.779 1.00 85.44 351 GLU A C 1
ATOM 2537 O O . GLU A 1 351 ? 25.209 -6.428 -26.915 1.00 85.44 351 GLU A O 1
ATOM 2542 N N . ARG A 1 352 ? 23.210 -5.403 -26.945 1.00 85.62 352 ARG A N 1
ATOM 2543 C CA . ARG A 1 352 ? 23.693 -4.085 -27.367 1.00 85.62 352 ARG A CA 1
ATOM 2544 C C . ARG A 1 352 ? 23.022 -2.980 -26.560 1.00 85.62 352 ARG A C 1
ATOM 2546 O O . ARG A 1 352 ? 21.825 -3.037 -26.292 1.00 85.62 352 ARG A O 1
ATOM 2553 N N . GLU A 1 353 ? 23.759 -1.909 -26.281 1.00 82.56 353 GLU A N 1
ATOM 2554 C CA . GLU A 1 353 ? 23.242 -0.725 -25.574 1.00 82.56 353 GLU A CA 1
ATOM 2555 C C . GLU A 1 353 ? 22.019 -0.103 -26.275 1.00 82.56 353 GLU A C 1
ATOM 2557 O O . GLU A 1 353 ? 21.079 0.352 -25.627 1.00 82.56 353 GLU A O 1
ATOM 2562 N N . ILE A 1 354 ? 21.978 -0.151 -27.612 1.00 86.31 354 ILE A N 1
ATOM 2563 C CA . ILE A 1 354 ? 20.841 0.363 -28.385 1.00 86.31 354 ILE A CA 1
ATOM 2564 C C . ILE A 1 354 ? 19.538 -0.397 -28.097 1.00 86.31 354 ILE A C 1
ATOM 2566 O O . ILE A 1 354 ? 18.482 0.224 -28.056 1.00 86.31 354 ILE A O 1
ATOM 2570 N N . GLN A 1 355 ? 19.612 -1.709 -27.836 1.00 85.69 355 GLN A N 1
ATOM 2571 C CA . GLN A 1 355 ? 18.448 -2.519 -27.459 1.00 85.69 355 GLN A CA 1
ATOM 2572 C C . GLN A 1 355 ? 17.973 -2.153 -26.053 1.00 85.69 355 GLN A C 1
ATOM 2574 O O . GLN A 1 355 ? 16.776 -2.027 -25.819 1.00 85.69 355 GLN A O 1
ATOM 2579 N N . MET A 1 356 ? 18.905 -1.917 -25.122 1.00 85.12 356 MET A N 1
ATOM 2580 C CA . MET A 1 356 ? 18.562 -1.425 -23.785 1.00 85.12 356 MET A CA 1
ATOM 2581 C C . MET A 1 356 ? 17.805 -0.097 -23.876 1.00 85.12 356 MET A C 1
ATOM 2583 O O . MET A 1 356 ? 16.753 0.051 -23.259 1.00 85.12 356 MET A O 1
ATOM 2587 N N . LYS A 1 357 ? 18.312 0.853 -24.670 1.00 89.19 357 LYS A N 1
ATOM 2588 C CA . LYS A 1 357 ? 17.649 2.143 -24.877 1.00 89.19 357 LYS A CA 1
ATOM 2589 C C . LYS A 1 357 ? 16.254 1.980 -25.480 1.00 89.19 357 LYS A C 1
ATOM 2591 O O . LYS A 1 357 ? 15.332 2.626 -25.000 1.00 89.19 357 LYS A O 1
ATOM 2596 N N . ASP A 1 358 ? 16.092 1.120 -26.481 1.00 92.00 358 ASP A N 1
ATOM 2597 C CA . ASP A 1 358 ? 14.793 0.882 -27.120 1.00 92.00 358 ASP A CA 1
ATOM 2598 C C . ASP A 1 358 ? 13.758 0.320 -26.131 1.00 92.00 358 ASP A C 1
ATOM 2600 O O . ASP A 1 358 ? 12.644 0.835 -26.020 1.00 92.00 358 ASP A O 1
ATOM 2604 N N . ILE A 1 359 ? 14.165 -0.648 -25.303 1.00 90.25 359 ILE A N 1
ATOM 2605 C CA . ILE A 1 359 ? 13.322 -1.224 -24.244 1.00 90.25 359 ILE A CA 1
ATOM 2606 C C . ILE A 1 359 ? 12.921 -0.165 -23.209 1.00 90.25 359 ILE A C 1
ATOM 2608 O O . ILE A 1 359 ? 11.757 -0.076 -22.813 1.00 90.25 359 ILE A O 1
ATOM 2612 N N . VAL A 1 360 ? 13.876 0.654 -22.773 1.00 90.44 360 VAL A N 1
ATOM 2613 C CA . VAL A 1 360 ? 13.650 1.748 -21.820 1.00 90.44 360 VAL A CA 1
ATOM 2614 C C . VAL A 1 360 ? 12.690 2.794 -22.413 1.00 90.44 360 VAL A C 1
ATOM 2616 O O . VAL A 1 360 ? 11.678 3.127 -21.791 1.00 90.44 360 VAL A O 1
ATOM 2619 N N . ASP A 1 361 ? 12.938 3.239 -23.648 1.00 91.69 361 ASP A N 1
ATOM 2620 C CA . ASP A 1 361 ? 12.105 4.204 -24.375 1.00 91.69 361 ASP A CA 1
ATOM 2621 C C . ASP A 1 361 ? 10.680 3.665 -24.606 1.00 91.69 361 ASP A C 1
ATOM 2623 O O . ASP A 1 361 ? 9.703 4.423 -24.570 1.00 91.69 361 ASP A O 1
ATOM 2627 N N . TYR A 1 362 ? 10.535 2.357 -24.836 1.00 94.06 362 TYR A N 1
ATOM 2628 C CA . TYR A 1 362 ? 9.241 1.697 -24.981 1.00 94.06 362 TYR A CA 1
ATOM 2629 C C . TYR A 1 362 ? 8.397 1.811 -23.710 1.00 94.06 362 TYR A C 1
ATOM 2631 O O . TYR A 1 362 ? 7.248 2.266 -23.770 1.00 94.06 362 TYR A O 1
ATOM 2639 N N . TYR A 1 363 ? 8.956 1.448 -22.553 1.00 92.44 363 TYR A N 1
ATOM 2640 C CA . TYR A 1 363 ? 8.225 1.509 -21.286 1.00 92.44 363 TYR A CA 1
ATOM 2641 C C . TYR A 1 363 ? 7.981 2.951 -20.816 1.00 92.44 363 TYR A C 1
ATOM 2643 O O . TYR A 1 363 ? 6.902 3.243 -20.287 1.00 92.44 363 TYR A O 1
ATOM 2651 N N . GLU A 1 364 ? 8.892 3.887 -21.102 1.00 91.44 364 GLU A N 1
ATOM 2652 C CA . GLU A 1 364 ? 8.663 5.321 -20.873 1.00 91.44 364 GLU A CA 1
ATOM 2653 C C . GLU A 1 364 ? 7.430 5.824 -21.640 1.00 91.44 364 GLU A C 1
ATOM 2655 O O . GLU A 1 364 ? 6.514 6.418 -21.062 1.00 91.44 364 GLU A O 1
ATOM 2660 N N . LYS A 1 365 ? 7.351 5.526 -22.945 1.00 91.31 365 LYS A N 1
ATOM 2661 C CA . LYS A 1 365 ? 6.207 5.912 -23.789 1.00 91.31 365 LYS A CA 1
ATOM 2662 C C . LYS A 1 365 ? 4.905 5.270 -23.319 1.00 91.31 365 LYS A C 1
ATOM 2664 O O . LYS A 1 365 ? 3.840 5.884 -23.433 1.00 91.31 365 LYS A O 1
ATOM 2669 N N . ARG A 1 366 ? 4.967 4.029 -22.830 1.00 90.81 366 ARG A N 1
ATOM 2670 C CA . ARG A 1 366 ? 3.778 3.240 -22.499 1.00 90.81 366 ARG A CA 1
ATOM 2671 C C . ARG A 1 366 ? 3.144 3.645 -21.173 1.00 90.81 366 ARG A C 1
ATOM 2673 O O . ARG A 1 366 ? 1.922 3.760 -21.115 1.00 90.81 366 ARG A O 1
ATOM 2680 N N . THR A 1 367 ? 3.962 3.921 -20.162 1.00 89.81 367 THR A N 1
ATOM 2681 C CA . THR A 1 367 ? 3.486 4.410 -18.858 1.00 89.81 367 THR A CA 1
ATOM 2682 C C . THR A 1 367 ? 2.925 5.827 -18.938 1.00 89.81 367 THR A C 1
ATOM 2684 O O . THR A 1 367 ? 2.080 6.191 -18.121 1.00 89.81 367 THR A O 1
ATOM 2687 N N . LYS A 1 368 ? 3.402 6.641 -19.901 1.00 86.25 368 LYS A N 1
ATOM 2688 C CA . LYS A 1 368 ? 3.158 8.098 -19.961 1.00 86.25 368 LYS A CA 1
ATOM 2689 C C . LYS A 1 368 ? 3.487 8.793 -18.628 1.00 86.25 368 LYS A C 1
ATOM 2691 O O . LYS A 1 368 ? 2.914 9.834 -18.301 1.00 86.25 368 LYS A O 1
ATOM 2696 N N . GLY A 1 369 ? 4.358 8.164 -17.841 1.00 86.88 369 GLY A N 1
ATOM 2697 C CA . GLY A 1 369 ? 4.654 8.522 -16.468 1.00 86.88 369 GLY A CA 1
ATOM 2698 C C . GLY A 1 369 ? 5.867 9.429 -16.337 1.00 86.88 369 GLY A C 1
ATOM 2699 O O . GLY A 1 369 ? 6.472 9.857 -17.322 1.00 86.88 369 GLY A O 1
ATOM 2700 N N . PHE A 1 370 ? 6.249 9.711 -15.095 1.00 91.25 370 PHE A N 1
ATOM 2701 C CA . PHE A 1 370 ? 7.518 10.374 -14.819 1.00 91.25 370 PHE A CA 1
ATOM 2702 C C . PHE A 1 370 ? 8.635 9.349 -14.676 1.00 91.25 370 PHE A C 1
ATOM 2704 O O . PHE A 1 370 ? 8.527 8.409 -13.895 1.00 91.25 370 PHE A O 1
ATOM 2711 N N . ARG A 1 371 ? 9.730 9.568 -15.404 1.00 92.38 371 ARG A N 1
ATOM 2712 C CA . ARG A 1 371 ? 10.989 8.855 -15.202 1.00 92.38 371 ARG A CA 1
ATOM 2713 C C . ARG A 1 371 ? 11.626 9.296 -13.887 1.00 92.38 371 ARG A C 1
ATOM 2715 O O . ARG A 1 371 ? 11.850 10.491 -13.702 1.00 92.38 371 ARG A O 1
ATOM 2722 N N . ARG A 1 372 ? 11.945 8.347 -13.013 1.00 90.56 372 ARG A N 1
ATOM 2723 C CA . ARG A 1 372 ? 12.592 8.548 -11.713 1.00 90.56 372 ARG A CA 1
ATOM 2724 C C . ARG A 1 372 ? 13.789 7.612 -11.602 1.00 90.56 372 ARG A C 1
ATOM 2726 O O . ARG A 1 372 ? 13.692 6.442 -11.951 1.00 90.56 372 ARG A O 1
ATOM 2733 N N . GLU A 1 373 ? 14.915 8.133 -11.137 1.00 89.06 373 GLU A N 1
ATOM 2734 C CA . GLU A 1 373 ? 16.155 7.370 -10.986 1.00 89.06 373 GLU A CA 1
ATOM 2735 C C . GLU A 1 373 ? 16.548 7.324 -9.514 1.00 89.06 373 GLU A C 1
ATOM 2737 O O . GLU A 1 373 ? 16.740 8.368 -8.895 1.00 89.06 373 GLU A O 1
ATOM 2742 N N . ASP A 1 374 ? 16.718 6.118 -8.985 1.00 86.31 374 ASP A N 1
ATOM 2743 C CA . ASP A 1 374 ? 17.392 5.869 -7.717 1.00 86.31 374 ASP A CA 1
ATOM 2744 C C . ASP A 1 374 ? 18.746 5.228 -8.028 1.00 86.31 374 ASP A C 1
ATOM 2746 O O . ASP A 1 374 ? 18.888 4.015 -8.202 1.00 86.31 374 ASP A O 1
ATOM 2750 N N . ARG A 1 375 ? 19.762 6.086 -8.147 1.00 82.06 375 ARG A N 1
ATOM 2751 C CA . ARG A 1 375 ? 21.128 5.662 -8.471 1.00 82.06 375 ARG A CA 1
ATOM 2752 C C . ARG A 1 375 ? 21.762 4.835 -7.360 1.00 82.06 375 ARG A C 1
ATOM 2754 O O . ARG A 1 375 ? 22.619 4.015 -7.666 1.00 82.06 375 ARG A O 1
ATOM 2761 N N . ALA A 1 376 ? 21.356 5.042 -6.107 1.00 80.62 376 ALA A N 1
ATOM 2762 C CA . ALA A 1 376 ? 21.901 4.303 -4.975 1.00 80.62 376 ALA A CA 1
ATOM 2763 C C . ALA A 1 376 ? 21.451 2.838 -5.016 1.00 80.62 376 ALA A C 1
ATOM 2765 O O . ALA A 1 376 ? 22.257 1.945 -4.771 1.00 80.62 376 ALA A O 1
ATOM 2766 N N . ARG A 1 377 ? 20.189 2.590 -5.393 1.00 83.19 377 ARG A N 1
ATOM 2767 C CA . ARG A 1 377 ? 19.638 1.232 -5.545 1.00 83.19 377 ARG A CA 1
ATOM 2768 C C . ARG A 1 377 ? 19.809 0.646 -6.955 1.00 83.19 377 ARG A C 1
ATOM 2770 O O . ARG A 1 377 ? 19.449 -0.508 -7.174 1.00 83.19 377 ARG A O 1
ATOM 2777 N N . GLY A 1 378 ? 20.328 1.418 -7.914 1.00 88.00 378 GLY A N 1
ATOM 2778 C CA . GLY A 1 378 ? 20.437 0.995 -9.316 1.00 88.00 378 GLY A CA 1
ATOM 2779 C C . GLY A 1 378 ? 19.068 0.764 -9.964 1.00 88.00 378 GLY A C 1
ATOM 2780 O O . GLY A 1 378 ? 18.898 -0.177 -10.743 1.00 88.00 378 GLY A O 1
ATOM 2781 N N . ILE A 1 379 ? 18.081 1.595 -9.609 1.00 91.56 379 ILE A N 1
ATOM 2782 C CA . ILE A 1 379 ? 16.687 1.468 -10.040 1.00 91.56 379 ILE A CA 1
ATOM 2783 C C . ILE A 1 379 ? 16.299 2.632 -10.955 1.00 91.56 379 ILE A C 1
ATOM 2785 O O . ILE A 1 379 ? 16.500 3.805 -10.639 1.00 91.56 379 ILE A O 1
ATOM 2789 N N . LEU A 1 380 ? 15.672 2.289 -12.076 1.00 93.31 380 LEU A N 1
ATOM 2790 C CA . LEU A 1 380 ? 14.941 3.200 -12.942 1.00 93.31 380 LEU A CA 1
ATOM 2791 C C . LEU A 1 380 ? 13.448 2.887 -12.821 1.00 93.31 380 LEU A C 1
ATOM 2793 O O . LEU A 1 380 ? 13.023 1.761 -13.060 1.00 93.31 380 LEU A O 1
ATOM 2797 N N . TRP A 1 381 ? 12.648 3.879 -12.449 1.00 94.75 381 TRP A N 1
ATOM 2798 C CA . TRP A 1 381 ? 11.218 3.731 -12.208 1.00 94.75 381 TRP A CA 1
ATOM 2799 C C . TRP A 1 381 ? 10.407 4.689 -13.086 1.00 94.75 381 TRP A C 1
ATOM 2801 O O . TRP A 1 381 ? 10.690 5.885 -13.155 1.00 94.75 381 TRP A O 1
ATOM 2811 N N . TYR A 1 382 ? 9.377 4.166 -13.745 1.00 95.31 382 TYR A N 1
ATOM 2812 C CA . TYR A 1 382 ? 8.389 4.946 -14.482 1.00 95.31 382 TYR A CA 1
ATOM 2813 C C . TYR A 1 382 ? 7.062 5.021 -13.723 1.00 95.31 382 TYR A C 1
ATOM 2815 O O . TYR A 1 382 ? 6.368 4.020 -13.567 1.00 95.31 382 TYR A O 1
ATOM 2823 N N . ASP A 1 383 ? 6.712 6.231 -13.289 1.00 93.44 383 ASP A N 1
ATOM 2824 C CA . ASP A 1 383 ? 5.562 6.554 -12.439 1.00 93.44 383 ASP A CA 1
ATOM 2825 C C . ASP A 1 383 ? 4.331 6.967 -13.276 1.00 93.44 383 ASP A C 1
ATOM 2827 O O . ASP A 1 383 ? 4.120 8.152 -13.576 1.00 93.44 383 ASP A O 1
ATOM 2831 N N . GLY A 1 384 ? 3.525 5.985 -13.692 1.00 94.44 384 GLY A N 1
ATOM 2832 C CA . GLY A 1 384 ? 2.282 6.180 -14.445 1.00 94.44 384 GLY A CA 1
ATOM 2833 C C . GLY A 1 384 ? 1.022 6.161 -13.570 1.00 94.44 384 GLY A C 1
ATOM 2834 O O . GLY A 1 384 ? 0.913 5.369 -12.631 1.00 94.44 384 GLY A O 1
ATOM 2835 N N . VAL A 1 385 ? 0.051 7.017 -13.904 1.00 95.00 385 VAL A N 1
ATOM 2836 C CA . VAL A 1 385 ? -1.327 6.986 -13.379 1.00 95.00 385 VAL A CA 1
ATOM 2837 C C . VAL A 1 385 ? -2.286 7.553 -14.419 1.00 95.00 385 VAL A C 1
ATOM 2839 O O . VAL A 1 385 ? -1.945 8.486 -15.154 1.00 95.00 385 VAL A O 1
ATOM 2842 N N . LYS A 1 386 ? -3.490 6.999 -14.472 1.00 93.94 386 LYS A N 1
ATOM 2843 C CA . LYS A 1 386 ? -4.562 7.405 -15.368 1.00 93.94 386 LYS A CA 1
ATOM 2844 C C . LYS A 1 386 ? -5.896 7.304 -14.636 1.00 93.94 386 LYS A C 1
ATOM 2846 O O . LYS A 1 386 ? -6.194 6.289 -14.017 1.00 93.94 386 LYS A O 1
ATOM 2851 N N . LYS A 1 387 ? -6.718 8.343 -14.766 1.00 93.56 387 LYS A N 1
ATOM 2852 C CA . LYS A 1 387 ? -8.140 8.280 -14.423 1.00 93.56 387 LYS A CA 1
ATOM 2853 C C . LYS A 1 387 ? -8.914 7.784 -15.639 1.00 93.56 387 LYS A C 1
ATOM 2855 O O . LYS A 1 387 ? -8.773 8.337 -16.733 1.00 93.56 387 LYS A O 1
ATOM 2860 N N . ASN A 1 388 ? -9.681 6.722 -15.463 1.00 92.62 388 ASN A N 1
ATOM 2861 C CA . ASN A 1 388 ? -10.533 6.160 -16.498 1.00 92.62 388 ASN A CA 1
ATOM 2862 C C . ASN A 1 388 ? -11.919 6.822 -16.465 1.00 92.62 388 ASN A C 1
ATOM 2864 O O . ASN A 1 388 ? -12.325 7.431 -15.475 1.00 92.62 388 ASN A O 1
ATOM 2868 N N . SER A 1 389 ? -12.649 6.724 -17.575 1.00 90.50 389 SER A N 1
ATOM 2869 C CA . SER A 1 389 ? -13.994 7.298 -17.709 1.00 90.50 389 SER A CA 1
ATOM 2870 C C . SER A 1 389 ? -15.054 6.574 -16.877 1.00 90.50 389 SER A C 1
ATOM 2872 O O . SER A 1 389 ? -16.121 7.127 -16.647 1.00 90.50 389 SER A O 1
ATOM 2874 N N . ASP A 1 390 ? -14.771 5.348 -16.440 1.00 89.12 390 ASP A N 1
ATOM 2875 C CA . ASP A 1 390 ? -15.632 4.525 -15.583 1.00 89.12 390 ASP A CA 1
ATOM 2876 C C . ASP A 1 390 ? -15.496 4.859 -14.085 1.00 89.12 390 ASP A C 1
ATOM 2878 O O . ASP A 1 390 ? -16.070 4.176 -13.240 1.00 89.12 390 ASP A O 1
ATOM 2882 N N . GLY A 1 391 ? -14.725 5.897 -13.741 1.00 90.25 391 GLY A N 1
ATOM 2883 C CA . GLY A 1 391 ? -14.481 6.284 -12.355 1.00 90.25 391 GLY A CA 1
ATOM 2884 C C . GLY A 1 391 ? -13.434 5.426 -11.644 1.00 90.25 391 GLY A C 1
ATOM 2885 O O . GLY A 1 391 ? -13.332 5.505 -10.423 1.00 90.25 391 GLY A O 1
ATOM 2886 N N . THR A 1 392 ? -12.645 4.624 -12.366 1.00 94.25 392 THR A N 1
ATOM 2887 C CA . THR A 1 392 ? -11.475 3.936 -11.801 1.00 94.25 392 THR A CA 1
ATOM 2888 C C . THR A 1 392 ? -10.193 4.756 -11.956 1.00 94.25 392 THR A C 1
ATOM 2890 O O . THR A 1 392 ? -10.034 5.567 -12.876 1.00 94.25 392 THR A O 1
ATOM 2893 N N . LEU A 1 393 ? -9.254 4.536 -11.042 1.00 94.94 393 LEU A N 1
ATOM 2894 C CA . LEU A 1 393 ? -7.865 4.955 -11.144 1.00 94.94 393 LEU A CA 1
ATOM 2895 C C . LEU A 1 393 ? -7.014 3.731 -11.479 1.00 94.94 393 LEU A C 1
ATOM 2897 O O . LEU A 1 393 ? -7.109 2.701 -10.815 1.00 94.94 393 LEU A O 1
ATOM 2901 N N . GLU A 1 394 ? -6.167 3.864 -12.491 1.00 95.69 394 GLU A N 1
ATOM 2902 C CA . GLU A 1 394 ? -5.198 2.855 -12.905 1.00 95.69 394 GLU A CA 1
ATOM 2903 C C . GLU A 1 394 ? -3.790 3.426 -12.758 1.00 95.69 394 GLU A C 1
ATOM 2905 O O . GLU A 1 394 ? -3.473 4.471 -13.329 1.00 95.69 394 GLU A O 1
ATOM 2910 N N . THR A 1 395 ? -2.931 2.749 -12.004 1.00 96.69 395 THR A N 1
ATOM 2911 C CA . THR A 1 395 ? -1.500 3.045 -11.943 1.00 96.69 395 THR A CA 1
ATOM 2912 C C . THR A 1 395 ? -0.737 2.036 -12.769 1.00 96.69 395 THR A C 1
ATOM 2914 O O . THR A 1 395 ? -1.129 0.878 -12.871 1.00 96.69 395 THR A O 1
ATOM 2917 N N . MET A 1 396 ? 0.363 2.488 -13.359 1.00 96.56 396 MET A N 1
ATOM 2918 C CA . MET A 1 396 ? 1.291 1.631 -14.077 1.00 96.56 396 MET A CA 1
ATOM 2919 C C . MET A 1 396 ? 2.703 2.012 -13.667 1.00 96.56 396 MET A C 1
ATOM 2921 O O . MET A 1 396 ? 3.149 3.132 -13.919 1.00 96.56 396 MET A O 1
ATOM 2925 N N . ASP A 1 397 ? 3.383 1.071 -13.035 1.00 97.25 397 ASP A N 1
ATOM 2926 C CA . ASP A 1 397 ? 4.718 1.224 -12.490 1.00 97.25 397 ASP A CA 1
ATOM 2927 C C . ASP A 1 397 ? 5.643 0.238 -13.176 1.00 97.25 397 ASP A C 1
ATOM 2929 O O . ASP A 1 397 ? 5.438 -0.969 -13.088 1.00 97.25 397 ASP A O 1
ATOM 2933 N N . VAL A 1 398 ? 6.655 0.750 -13.871 1.00 96.88 398 VAL A N 1
ATOM 2934 C CA . VAL A 1 398 ? 7.705 -0.089 -14.457 1.00 96.88 398 VAL A CA 1
ATOM 2935 C C . VAL A 1 398 ? 8.992 0.180 -13.703 1.00 96.88 398 VAL A C 1
ATOM 2937 O O . VAL A 1 398 ? 9.492 1.303 -13.725 1.00 96.88 398 VAL A O 1
ATOM 2940 N N . VAL A 1 399 ? 9.502 -0.843 -13.027 1.00 96.75 399 VAL A N 1
ATOM 2941 C CA . VAL A 1 399 ? 10.731 -0.818 -12.237 1.00 96.75 399 VAL A CA 1
ATOM 2942 C C . VAL A 1 399 ? 11.780 -1.644 -12.970 1.00 96.75 399 VAL A C 1
ATOM 2944 O O . VAL A 1 399 ? 11.633 -2.852 -13.122 1.00 96.75 399 VAL A O 1
ATOM 2947 N N . ILE A 1 400 ? 12.834 -0.988 -13.441 1.00 94.81 400 ILE A N 1
ATOM 2948 C CA . ILE A 1 400 ? 13.972 -1.602 -14.123 1.00 94.81 400 ILE A CA 1
ATOM 2949 C C . ILE A 1 400 ? 15.156 -1.568 -13.160 1.00 94.81 400 ILE A C 1
ATOM 2951 O O . ILE A 1 400 ? 15.603 -0.496 -12.755 1.00 94.81 400 ILE A O 1
ATOM 2955 N N . GLN A 1 401 ? 15.660 -2.741 -12.793 1.00 93.12 401 GLN A N 1
ATOM 2956 C CA . GLN A 1 401 ? 16.792 -2.912 -11.890 1.00 93.12 401 GLN A CA 1
ATOM 2957 C C . GLN A 1 401 ? 17.926 -3.636 -12.616 1.00 93.12 401 GLN A C 1
ATOM 2959 O O . GLN A 1 401 ? 17.712 -4.665 -13.257 1.00 93.12 401 GLN A O 1
ATOM 2964 N N . GLN A 1 402 ? 19.147 -3.113 -12.523 1.00 84.75 402 GLN A N 1
ATOM 2965 C CA . GLN A 1 402 ? 20.319 -3.774 -13.095 1.00 84.75 402 GLN A CA 1
ATOM 2966 C C . GLN A 1 402 ? 20.714 -4.988 -12.240 1.00 84.75 402 GLN A C 1
ATOM 2968 O O . GLN A 1 402 ? 20.957 -4.865 -11.040 1.00 84.75 402 GLN A O 1
ATOM 2973 N N . ALA A 1 403 ? 20.784 -6.172 -12.848 1.00 70.88 403 ALA A N 1
ATOM 2974 C CA . ALA A 1 403 ? 21.194 -7.390 -12.162 1.00 70.88 403 ALA A CA 1
ATOM 2975 C C . ALA A 1 403 ? 22.714 -7.367 -11.924 1.00 70.88 403 ALA A C 1
ATOM 2977 O O . ALA A 1 403 ? 23.494 -7.188 -12.857 1.00 70.88 403 ALA A O 1
ATOM 2978 N N . GLY A 1 404 ? 23.140 -7.550 -10.670 1.00 62.47 404 GLY A N 1
ATOM 2979 C CA . GLY A 1 404 ? 24.555 -7.697 -10.303 1.00 62.47 404 GLY A CA 1
ATOM 2980 C C . GLY A 1 404 ? 25.327 -6.406 -10.000 1.00 62.47 404 GLY A C 1
ATOM 2981 O O . GLY A 1 404 ? 26.507 -6.482 -9.668 1.00 62.47 404 GLY A O 1
ATOM 2982 N N . ALA A 1 405 ? 24.700 -5.227 -10.044 1.00 48.78 405 ALA A N 1
ATOM 2983 C CA . ALA A 1 405 ? 25.355 -3.978 -9.657 1.00 48.78 405 ALA A CA 1
ATOM 2984 C C . ALA A 1 405 ? 25.189 -3.702 -8.150 1.00 48.78 405 ALA A C 1
ATOM 2986 O O . ALA A 1 405 ? 24.449 -2.812 -7.748 1.00 48.78 405 ALA A O 1
ATOM 2987 N N . ALA A 1 406 ? 25.931 -4.426 -7.307 1.00 45.16 406 ALA A N 1
ATOM 2988 C CA . ALA A 1 406 ? 26.186 -3.990 -5.925 1.00 45.16 406 ALA A CA 1
ATOM 2989 C C . ALA A 1 406 ? 27.198 -2.817 -5.854 1.00 45.16 406 ALA A C 1
ATOM 2991 O O . ALA A 1 406 ? 27.631 -2.427 -4.775 1.00 45.16 406 ALA A O 1
ATOM 2992 N N . GLY A 1 407 ? 27.581 -2.231 -6.998 1.00 44.84 407 GLY A N 1
ATOM 2993 C CA . GLY A 1 407 ? 28.506 -1.103 -7.081 1.00 44.84 407 GLY A CA 1
ATOM 2994 C C . GLY A 1 407 ? 28.217 -0.185 -8.270 1.00 44.84 407 GLY A C 1
ATOM 2995 O O . GLY A 1 407 ? 28.524 -0.526 -9.404 1.00 44.84 407 GLY A O 1
ATOM 2996 N N . ALA A 1 408 ? 27.625 0.976 -7.981 1.00 45.44 408 ALA A N 1
ATOM 2997 C CA . ALA A 1 408 ? 27.802 2.294 -8.615 1.00 45.44 408 ALA A CA 1
ATOM 2998 C C . ALA A 1 408 ? 27.912 2.457 -10.157 1.00 45.44 408 ALA A C 1
ATOM 3000 O O . ALA A 1 408 ? 28.350 3.516 -10.611 1.00 45.44 408 ALA A O 1
ATOM 3001 N N . ALA A 1 409 ? 27.489 1.506 -10.990 1.00 48.50 409 ALA A N 1
ATOM 3002 C CA . ALA A 1 409 ? 27.315 1.745 -12.425 1.00 48.50 409 ALA A CA 1
ATOM 3003 C C . ALA A 1 409 ? 25.928 2.366 -12.664 1.00 48.50 409 ALA A C 1
ATOM 3005 O O . ALA A 1 409 ? 24.928 1.667 -12.769 1.00 48.50 409 ALA A O 1
ATOM 3006 N N . GLY A 1 410 ? 25.839 3.698 -12.665 1.00 52.97 410 GLY A N 1
ATOM 3007 C CA . GLY A 1 410 ? 24.578 4.393 -12.941 1.00 52.97 410 GLY A CA 1
ATOM 3008 C C . GLY A 1 410 ? 24.074 4.144 -14.369 1.00 52.97 410 GLY A C 1
ATOM 3009 O O . GLY A 1 410 ? 24.866 3.854 -15.264 1.00 52.97 410 GLY A O 1
ATOM 3010 N N . PHE A 1 411 ? 22.768 4.334 -14.596 1.00 56.59 411 PHE A N 1
ATOM 3011 C CA . PHE A 1 411 ? 22.155 4.447 -15.928 1.00 56.59 411 PHE A CA 1
ATOM 3012 C C . PHE A 1 411 ? 22.703 5.697 -16.648 1.00 56.59 411 PHE A C 1
ATOM 3014 O O . PHE A 1 411 ? 22.039 6.729 -16.749 1.00 56.59 411 PHE A O 1
ATOM 3021 N N . ALA A 1 412 ? 23.967 5.660 -17.067 1.00 52.34 412 ALA A N 1
ATOM 3022 C CA . ALA A 1 412 ? 24.638 6.777 -17.705 1.00 52.34 412 ALA A CA 1
ATOM 3023 C C . ALA A 1 412 ? 24.103 6.928 -19.130 1.00 52.34 412 ALA A C 1
ATOM 3025 O O . ALA A 1 412 ? 24.399 6.138 -20.021 1.00 52.34 412 ALA A O 1
ATOM 3026 N N . GLY A 1 413 ? 23.297 7.964 -19.345 1.00 45.72 413 GLY A N 1
ATOM 3027 C CA . GLY A 1 413 ? 22.955 8.410 -20.685 1.00 45.72 413 GLY A CA 1
ATOM 3028 C C . GLY A 1 413 ? 24.184 9.007 -21.369 1.00 45.72 413 GLY A C 1
ATOM 3029 O O . GLY A 1 413 ? 24.581 10.119 -21.038 1.00 45.72 413 GLY A O 1
ATOM 3030 N N . GLY A 1 414 ? 24.749 8.280 -22.334 1.00 42.38 414 GLY A N 1
ATOM 3031 C CA . GLY A 1 414 ? 25.467 8.851 -23.477 1.00 42.38 414 GLY A CA 1
ATOM 3032 C C . GLY A 1 414 ? 26.716 9.680 -23.175 1.00 42.38 414 GLY A C 1
ATOM 3033 O O . GLY A 1 414 ? 26.819 10.808 -23.652 1.00 42.38 414 GLY A O 1
ATOM 3034 N N . GLY A 1 415 ? 27.674 9.123 -22.434 1.00 41.09 415 GLY A N 1
ATOM 3035 C CA . GLY A 1 415 ? 29.044 9.637 -22.395 1.00 41.09 415 GLY A CA 1
ATOM 3036 C C . GLY A 1 415 ? 30.014 8.571 -22.891 1.00 41.09 415 GLY A C 1
ATOM 3037 O O . GLY A 1 415 ? 30.179 7.554 -22.223 1.00 41.09 415 GLY A O 1
ATOM 3038 N N . GLU A 1 416 ? 30.643 8.797 -24.048 1.00 43.50 416 GLU A N 1
ATOM 3039 C CA . GLU A 1 416 ? 31.764 7.990 -24.547 1.00 43.50 416 GLU A CA 1
ATOM 3040 C C . GLU A 1 416 ? 32.900 7.997 -23.512 1.00 43.50 416 GLU A C 1
ATOM 3042 O O . GLU A 1 416 ? 33.687 8.937 -23.431 1.00 43.50 416 GLU A O 1
ATOM 3047 N N . SER A 1 417 ? 32.980 6.953 -22.689 1.00 39.88 417 SER A N 1
ATOM 3048 C CA . SER A 1 417 ? 34.107 6.710 -21.792 1.00 39.88 417 SER A CA 1
ATOM 3049 C C . SER A 1 417 ? 34.832 5.454 -22.260 1.00 39.88 417 SER A C 1
ATOM 3051 O O . SER A 1 417 ? 34.343 4.335 -22.110 1.00 39.88 417 SER A O 1
ATOM 3053 N N . GLY A 1 418 ? 35.988 5.658 -22.895 1.00 46.06 418 GLY A N 1
ATOM 3054 C CA . GLY A 1 418 ? 36.866 4.602 -23.386 1.00 46.06 418 GLY A CA 1
ATOM 3055 C C . GLY A 1 418 ? 37.607 3.909 -22.245 1.00 46.06 418 GLY A C 1
ATOM 3056 O O . GLY A 1 418 ? 38.589 4.433 -21.727 1.00 46.06 418 GLY A O 1
ATOM 3057 N N . GLY A 1 419 ? 37.163 2.705 -21.886 1.00 43.06 419 GLY A N 1
ATOM 3058 C CA . GLY A 1 419 ? 37.862 1.804 -20.971 1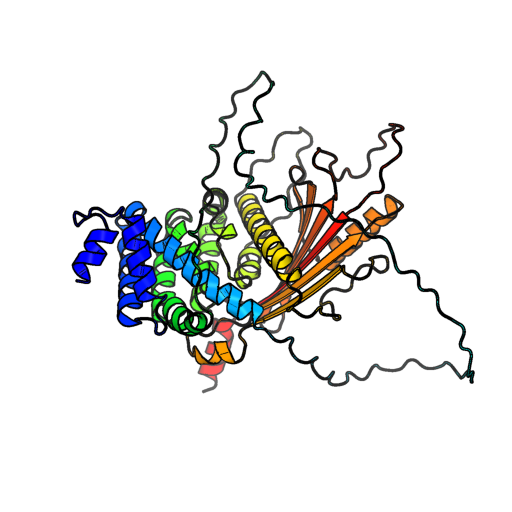.00 43.06 419 GLY A CA 1
ATOM 3059 C C . GLY A 1 419 ? 37.636 0.353 -21.386 1.00 43.06 419 GLY A C 1
ATOM 3060 O O . GLY A 1 419 ? 36.537 -0.168 -21.238 1.00 43.06 419 GLY A O 1
ATOM 3061 N N . GLY A 1 420 ? 38.670 -0.287 -21.939 1.00 42.03 420 GLY A N 1
ATOM 3062 C CA . GLY A 1 420 ? 38.637 -1.627 -22.543 1.00 42.03 420 GLY A CA 1
ATOM 3063 C C . GLY A 1 420 ? 38.554 -2.792 -21.551 1.00 42.03 420 GLY A C 1
ATOM 3064 O O . GLY A 1 420 ? 39.409 -3.674 -21.575 1.00 42.03 420 GLY A O 1
ATOM 3065 N N . GLY A 1 421 ? 37.536 -2.808 -20.693 1.00 48.41 421 GLY A N 1
ATOM 3066 C CA . GLY A 1 421 ? 37.100 -4.010 -19.983 1.00 48.41 421 GLY A CA 1
ATOM 3067 C C . GLY A 1 421 ? 36.026 -4.719 -20.803 1.00 48.41 421 GLY A C 1
ATOM 3068 O O . GLY A 1 421 ? 35.090 -4.072 -21.263 1.00 48.41 421 GLY A O 1
ATOM 3069 N N . GLN A 1 422 ? 36.165 -6.028 -21.018 1.00 51.56 422 GLN A N 1
ATOM 3070 C CA . GLN A 1 422 ? 35.163 -6.836 -21.713 1.00 51.56 422 GLN A CA 1
ATOM 3071 C C . GLN A 1 422 ? 33.808 -6.645 -21.002 1.00 51.56 422 GLN A C 1
ATOM 3073 O O . GLN A 1 422 ? 33.708 -6.994 -19.822 1.00 51.56 422 GLN A O 1
ATOM 3078 N N . PRO A 1 423 ? 32.797 -6.031 -21.647 1.00 56.31 423 PRO A N 1
ATOM 3079 C CA . PRO A 1 423 ? 31.546 -5.719 -20.977 1.00 56.31 423 PRO A CA 1
ATOM 3080 C C . PRO A 1 423 ? 30.883 -7.035 -20.580 1.00 56.31 423 PRO A C 1
ATOM 3082 O O . PRO A 1 423 ? 30.538 -7.851 -21.436 1.00 56.31 423 PRO A O 1
ATOM 3085 N N . GLY A 1 424 ? 30.742 -7.263 -19.272 1.00 60.88 424 GLY A N 1
ATOM 3086 C CA . GLY A 1 424 ? 29.875 -8.322 -18.773 1.00 60.88 424 GLY A CA 1
ATOM 3087 C C . GLY A 1 424 ? 28.483 -8.128 -19.371 1.00 60.88 424 GLY A C 1
ATOM 3088 O O . GLY A 1 424 ? 28.026 -6.992 -19.499 1.00 60.88 424 GLY A O 1
ATOM 3089 N N . ALA A 1 425 ? 27.838 -9.217 -19.789 1.00 68.38 425 ALA A N 1
ATOM 3090 C CA . ALA A 1 425 ? 26.520 -9.149 -20.408 1.00 68.38 425 ALA A CA 1
ATOM 3091 C C . ALA A 1 425 ? 25.563 -8.350 -19.511 1.00 68.38 425 ALA A C 1
ATOM 3093 O O . ALA A 1 425 ? 25.329 -8.726 -18.359 1.00 68.38 425 ALA A O 1
ATOM 3094 N N . PHE A 1 426 ? 25.032 -7.241 -20.030 1.00 73.69 426 PHE A N 1
ATOM 3095 C CA . PHE A 1 426 ? 24.052 -6.445 -19.308 1.00 73.69 426 PHE A CA 1
ATOM 3096 C C . PHE A 1 426 ? 22.829 -7.320 -19.049 1.00 73.69 426 PHE A C 1
ATOM 3098 O O . PHE A 1 426 ? 22.238 -7.860 -19.981 1.00 73.69 426 PHE A O 1
ATOM 3105 N N . ARG A 1 427 ? 22.457 -7.488 -17.783 1.00 85.56 427 ARG A N 1
ATOM 3106 C CA . ARG A 1 427 ? 21.222 -8.163 -17.386 1.00 85.56 427 ARG A CA 1
ATOM 3107 C C . ARG A 1 427 ? 20.388 -7.193 -16.571 1.00 85.56 427 ARG A C 1
ATOM 3109 O O . ARG A 1 427 ? 20.893 -6.572 -15.639 1.00 85.56 427 ARG A O 1
ATOM 3116 N N . PHE A 1 428 ? 19.117 -7.069 -16.921 1.00 89.06 428 PHE A N 1
ATOM 3117 C CA . PHE A 1 428 ? 18.156 -6.225 -16.225 1.00 89.06 428 PHE A CA 1
ATOM 3118 C C . PHE A 1 428 ? 16.955 -7.056 -15.822 1.00 89.06 428 PHE A C 1
ATOM 3120 O O . PHE A 1 428 ? 16.454 -7.858 -16.606 1.00 89.06 428 PHE A O 1
ATOM 3127 N N . GLN A 1 429 ? 16.469 -6.815 -14.617 1.00 93.44 429 GLN A N 1
ATOM 3128 C CA . GLN A 1 429 ? 15.161 -7.265 -14.187 1.00 93.44 429 GLN A CA 1
ATOM 3129 C C . GLN A 1 429 ? 14.173 -6.123 -14.410 1.00 93.44 429 GLN A C 1
ATOM 3131 O O . GLN A 1 429 ? 14.399 -5.006 -13.946 1.00 93.44 429 GLN A O 1
ATOM 3136 N N . ILE A 1 430 ? 13.093 -6.396 -15.134 1.00 95.19 430 ILE A N 1
ATOM 3137 C CA . ILE A 1 430 ? 11.986 -5.464 -15.332 1.00 95.19 430 ILE A CA 1
ATOM 3138 C C . ILE A 1 430 ? 10.774 -6.033 -14.603 1.00 95.19 430 ILE A C 1
ATOM 3140 O O . ILE A 1 430 ? 10.343 -7.157 -14.859 1.00 95.19 430 ILE A O 1
ATOM 3144 N N . GLU A 1 431 ? 10.227 -5.241 -13.692 1.00 96.38 431 GLU A N 1
ATOM 3145 C CA . GLU A 1 431 ? 9.020 -5.554 -12.941 1.00 96.38 431 GLU A CA 1
ATOM 3146 C C . GLU A 1 431 ? 7.955 -4.510 -13.239 1.00 96.38 431 GLU A C 1
ATOM 3148 O O . GLU A 1 431 ? 8.177 -3.309 -13.096 1.00 96.38 431 GLU A O 1
ATOM 3153 N N . ILE A 1 432 ? 6.795 -4.979 -13.679 1.00 96.56 432 ILE A N 1
ATOM 3154 C CA . ILE A 1 432 ? 5.657 -4.151 -14.057 1.00 96.56 432 ILE A CA 1
ATOM 3155 C C . ILE A 1 432 ? 4.555 -4.399 -13.035 1.00 96.56 432 ILE A C 1
ATOM 3157 O O . ILE A 1 432 ? 4.140 -5.542 -12.850 1.00 96.56 432 ILE A O 1
ATOM 3161 N N . LEU A 1 433 ? 4.073 -3.335 -12.399 1.00 96.88 433 LEU A N 1
ATOM 3162 C CA . LEU A 1 433 ? 2.928 -3.358 -11.501 1.00 96.88 433 LEU A CA 1
ATOM 3163 C C . LEU A 1 433 ? 1.819 -2.504 -12.112 1.00 96.88 433 LEU A C 1
ATOM 3165 O O . LEU A 1 433 ? 2.041 -1.345 -12.466 1.00 96.88 433 LEU A O 1
ATOM 3169 N N . VAL A 1 434 ? 0.616 -3.055 -12.214 1.00 96.75 434 VAL A N 1
ATOM 3170 C CA . VAL A 1 434 ? -0.585 -2.305 -12.589 1.00 96.75 434 VAL A CA 1
ATOM 3171 C C . VAL A 1 434 ? -1.596 -2.448 -11.471 1.00 96.75 434 VAL A C 1
ATOM 3173 O O . VAL A 1 434 ? -1.990 -3.568 -11.165 1.00 96.75 434 VAL A O 1
ATOM 3176 N N . VAL A 1 435 ? -2.029 -1.338 -10.874 1.00 96.44 435 VAL A N 1
ATOM 3177 C CA . VAL A 1 435 ? -3.080 -1.347 -9.849 1.00 96.44 435 VAL A CA 1
ATOM 3178 C C . VAL A 1 435 ? -4.284 -0.581 -10.360 1.00 96.44 435 VAL A C 1
ATOM 3180 O O . VAL A 1 435 ? -4.172 0.589 -10.712 1.00 96.44 435 VAL A O 1
ATOM 3183 N N . VAL A 1 436 ? -5.441 -1.234 -10.386 1.00 95.38 436 VAL A N 1
ATOM 3184 C CA . VAL A 1 436 ? -6.723 -0.641 -10.766 1.00 95.38 436 VAL A CA 1
ATOM 3185 C C . VAL A 1 436 ? -7.635 -0.645 -9.555 1.00 95.38 436 VAL A C 1
ATOM 3187 O O . VAL A 1 436 ? -7.833 -1.689 -8.937 1.00 95.38 436 VAL A O 1
ATOM 3190 N N . THR A 1 437 ? -8.217 0.501 -9.223 1.00 94.94 437 THR A N 1
ATOM 3191 C CA . THR A 1 437 ? -9.214 0.590 -8.155 1.00 94.94 437 THR A CA 1
ATOM 3192 C C . THR A 1 437 ? -10.235 1.693 -8.408 1.00 94.94 437 THR A C 1
ATOM 3194 O O . THR A 1 437 ? -10.026 2.556 -9.258 1.00 94.94 437 THR A O 1
ATOM 3197 N N . LYS A 1 438 ? -11.356 1.676 -7.686 1.00 92.25 438 LYS A N 1
ATOM 3198 C CA . LYS A 1 438 ? -12.366 2.738 -7.744 1.00 92.25 438 LYS A CA 1
ATOM 3199 C C . LYS A 1 438 ? -11.791 4.056 -7.212 1.00 92.25 438 LYS A C 1
ATOM 3201 O O . LYS A 1 438 ? -11.123 4.058 -6.184 1.00 92.25 438 LYS A O 1
ATOM 3206 N N . ASP A 1 439 ? -12.062 5.171 -7.892 1.00 88.69 439 ASP A N 1
ATOM 3207 C CA . ASP A 1 439 ? -11.671 6.505 -7.424 1.00 88.69 439 ASP A CA 1
ATOM 3208 C C . ASP A 1 439 ? -12.461 6.867 -6.149 1.00 88.69 439 ASP A C 1
ATOM 3210 O O . ASP A 1 439 ? -13.693 6.982 -6.216 1.00 88.69 439 ASP A O 1
ATOM 3214 N N . PRO A 1 440 ? -11.794 7.083 -4.996 1.00 83.75 440 PRO A N 1
ATOM 3215 C CA . PRO A 1 440 ? -12.482 7.456 -3.765 1.00 83.75 440 PRO A CA 1
ATOM 3216 C C . PRO A 1 440 ? -13.222 8.798 -3.861 1.00 83.75 440 PRO A C 1
ATOM 3218 O O . PRO A 1 440 ? -14.196 9.020 -3.139 1.00 83.75 440 PRO A O 1
ATOM 3221 N N . ALA A 1 441 ? -12.820 9.677 -4.784 1.00 80.38 441 ALA A N 1
ATOM 3222 C CA . ALA A 1 441 ? -13.463 10.969 -5.000 1.00 80.38 441 ALA A CA 1
ATOM 3223 C C . ALA A 1 441 ? -14.724 10.896 -5.887 1.00 80.38 441 ALA A C 1
ATOM 3225 O O . ALA A 1 441 ? -15.522 11.830 -5.877 1.00 80.38 441 ALA A O 1
ATOM 3226 N N . GLY A 1 442 ? -14.918 9.819 -6.661 1.00 69.94 442 GLY A N 1
ATOM 3227 C CA . GLY A 1 442 ? -15.946 9.744 -7.713 1.00 69.94 442 GLY A CA 1
ATOM 3228 C C . GLY A 1 442 ? -17.374 9.413 -7.253 1.00 69.94 442 GLY A C 1
ATOM 3229 O O . GLY A 1 442 ? -18.320 9.599 -8.015 1.00 69.94 442 GLY A O 1
ATOM 3230 N N . GLU A 1 443 ? -17.568 8.930 -6.023 1.00 60.09 443 GLU A N 1
ATOM 3231 C CA . GLU A 1 443 ? -18.893 8.491 -5.544 1.00 60.09 443 GLU A CA 1
ATOM 3232 C C . GLU A 1 443 ? -19.842 9.628 -5.155 1.00 60.09 443 GLU A C 1
ATOM 3234 O O . GLU A 1 443 ? -21.059 9.430 -5.142 1.00 60.09 443 GLU A O 1
ATOM 3239 N N . SER A 1 444 ? -19.323 10.821 -4.844 1.00 51.75 444 SER A N 1
ATOM 3240 C CA . SER A 1 444 ? -20.173 11.952 -4.453 1.00 51.75 444 SER A CA 1
ATOM 3241 C C . SER A 1 444 ? -21.078 12.423 -5.595 1.00 51.75 444 SER A C 1
ATOM 3243 O O . SER A 1 444 ? -22.195 12.861 -5.331 1.00 51.75 444 SER A O 1
ATOM 3245 N N . GLU A 1 445 ? -20.652 12.275 -6.854 1.00 44.69 445 GLU A N 1
ATOM 3246 C CA . GLU A 1 445 ? -21.469 12.626 -8.021 1.00 44.69 445 GLU A CA 1
ATOM 3247 C C . GLU A 1 445 ? -22.494 11.541 -8.366 1.00 44.69 445 GLU A C 1
ATOM 3249 O O . GLU A 1 445 ? -23.652 11.856 -8.634 1.00 44.69 445 GLU A O 1
ATOM 3254 N N . THR A 1 446 ? -22.128 10.259 -8.318 1.00 43.66 446 THR A N 1
ATOM 3255 C CA . THR A 1 446 ? -23.029 9.171 -8.745 1.00 43.66 446 THR A CA 1
ATOM 3256 C C . THR A 1 446 ? -24.167 8.934 -7.752 1.00 43.66 446 THR A C 1
ATOM 3258 O O . THR A 1 446 ? -25.323 8.841 -8.163 1.00 43.66 446 THR A O 1
ATOM 3261 N N . ALA A 1 447 ? -23.885 8.949 -6.445 1.00 44.31 447 ALA A N 1
ATOM 3262 C CA . ALA A 1 447 ? -24.920 8.788 -5.420 1.00 44.31 447 ALA A CA 1
ATOM 3263 C 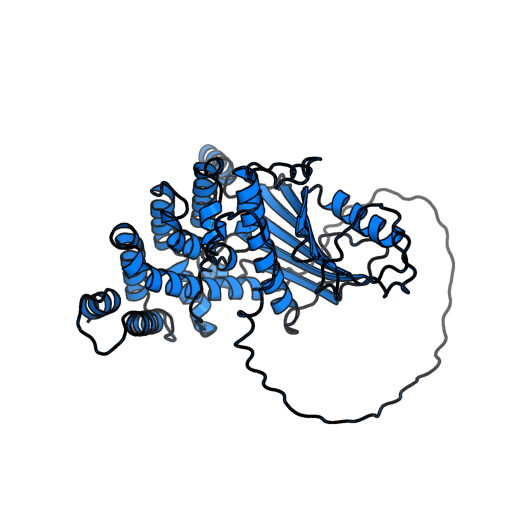C . ALA A 1 447 ? -25.867 10.002 -5.330 1.00 44.31 447 ALA A C 1
ATOM 3265 O O . ALA A 1 447 ? -27.041 9.850 -4.990 1.00 44.31 447 ALA A O 1
ATOM 3266 N N . ALA A 1 448 ? -25.391 11.210 -5.654 1.00 40.94 448 ALA A N 1
ATOM 3267 C CA . ALA A 1 448 ? -26.233 12.405 -5.737 1.00 40.94 448 ALA A CA 1
ATOM 3268 C C . ALA A 1 448 ? -27.135 12.399 -6.988 1.00 40.94 448 ALA A C 1
ATOM 3270 O O . ALA A 1 448 ? -28.287 12.837 -6.931 1.00 40.94 448 ALA A O 1
ATOM 3271 N N . VAL A 1 449 ? -26.647 11.858 -8.109 1.00 42.59 449 VAL A N 1
ATOM 3272 C CA . VAL A 1 449 ? -27.434 11.694 -9.342 1.00 42.59 449 VAL A CA 1
ATOM 3273 C C . VAL A 1 449 ? -28.489 10.591 -9.197 1.00 42.59 449 VAL A C 1
ATOM 3275 O O . VAL A 1 449 ? -29.601 10.750 -9.689 1.00 42.59 449 VAL A O 1
ATOM 3278 N N . GLU A 1 450 ? -28.202 9.503 -8.482 1.00 39.59 450 GLU A N 1
ATOM 3279 C CA . GLU A 1 450 ? -29.203 8.460 -8.212 1.00 39.59 450 GLU A CA 1
ATOM 3280 C C . GLU A 1 450 ? -30.246 8.895 -7.170 1.00 39.59 450 GLU A C 1
ATOM 3282 O O . GLU A 1 450 ? -31.434 8.650 -7.366 1.00 39.59 450 GLU A O 1
ATOM 3287 N N . ARG A 1 451 ? -29.857 9.634 -6.119 1.00 43.91 451 ARG A N 1
ATOM 3288 C CA . ARG A 1 451 ? -30.810 10.207 -5.141 1.00 43.91 451 ARG A CA 1
ATOM 3289 C C . ARG A 1 451 ? -31.664 11.357 -5.673 1.00 43.91 451 ARG A C 1
ATOM 3291 O O . ARG A 1 451 ? -32.632 11.712 -5.022 1.00 43.91 451 ARG A O 1
ATOM 3298 N N . SER A 1 452 ? -31.296 11.971 -6.796 1.00 38.28 452 SER A N 1
ATOM 3299 C CA . SER A 1 452 ? -32.140 12.969 -7.475 1.00 38.28 452 SER A CA 1
ATOM 3300 C C . SER A 1 452 ? -33.048 12.355 -8.544 1.00 38.28 452 SER A C 1
ATOM 3302 O O . SER A 1 452 ? -33.889 13.057 -9.105 1.00 38.28 452 SER A O 1
ATOM 3304 N N . ARG A 1 453 ? -32.883 11.056 -8.836 1.00 47.28 453 ARG A N 1
ATOM 3305 C CA . ARG A 1 453 ? -33.731 10.288 -9.761 1.00 47.28 453 ARG A CA 1
ATOM 3306 C C . ARG A 1 453 ? -34.784 9.425 -9.061 1.00 47.28 453 ARG A C 1
ATOM 3308 O O . ARG A 1 453 ? -35.757 9.068 -9.721 1.00 47.28 453 ARG A O 1
ATOM 3315 N N . ASN A 1 454 ? -34.593 9.117 -7.779 1.00 41.75 454 ASN A N 1
ATOM 3316 C CA . ASN A 1 454 ? -35.597 8.520 -6.889 1.00 41.75 454 ASN A CA 1
ATOM 3317 C C . ASN A 1 454 ? -36.268 9.608 -6.053 1.00 41.75 454 ASN A C 1
ATOM 3319 O O . ASN A 1 454 ? -37.454 9.418 -5.707 1.00 41.75 454 ASN A O 1
#

Foldseek 3Di:
DLVQLVCLLLVVHDDPDDNLRSLLVQVCQQQAPLAHPLVSLLVLLCCLLVCCLVPVPSSLSNLLQLLLLLLQLLVVLLQPDDPDPPPPPPDDDDDDDDDDDDDDDDDDDDDDDDDDDDDDDDDDDDPDPPDDDPPPDDDDDDDDDDDDDPPFAESDRDNDDHDPSSSQNSLLRLLPPSSLVSLLVQLVPDDAVLSCLSSLLSLLSQQALSSLLSNLVSCQNCLQVACPNLLRHNSLLSRNNPLCLLSLLVHDADFDDDQPPVNDDPDQGSRNRSVVSSVSNVVSVLVVVVVVQVPPVFDADPDDPDDADPPFDDFPGKGKGWDDDPSLVVSPNSRGFTKMKIKTKGKDFDPDPVVVVVRVVVVCVRQVFHWDDDQQQQKTKGWHWDQDPVQKIKTKIKIKHWPPPPDRPHPDPDDPDDDPDDDDGTMIMIMIMMMMGGHSPPVVVVVVVVVVVD

pLDDT: mean 75.22, std 22.69, range [25.56, 97.25]

Radius of gyration: 25.77 Å; chains: 1; bounding box: 74×62×89 Å